Protein AF-A0A0V0QQZ9-F1 (afdb_monomer_lite)

Sequence (725 aa):
MTVDTHSENFINQHKKKLEDTEQVNSQDPVKMNVFFEFLFDIDLVIELVKPKWIEVYDENYIDNDIIGKLEERLPKIAELLSSLSQKATGKKSDLVNTLESTLDVEVKQTIKQPEKKQPTEQKPFNLTKPKPKMLPEPILIPKKLEKKVVNIDYNKTSLEEIQRQKQMRKKQIEEQTKSKYQEEEEFKLKTKERPSNYEKLVKEHEEKFKKEHQYVQTYHRPVPDFSEPSDVKLNVAAILREEKKLKEQEEKERKRLNDLEWNLRDSTEFENWKIEKKHEDKIKELEQQQRTKIEMALAREAAMMAYEQNIKENQLTVQEMKAQSEKFANEIAEKKKEEIVRKNQIKESVMATKDNATIKRQEIVEKNKKAHDEYLEEREKVLILMKQEQEKEKAKRDELIRQIKELERQPRKRTSGYDPTETMGYGLLEEMSMVQLRERLEEVKEQRALKEEEIRQQNRNNRDNYLSSIQKKVDAIQENRKNLAQKKNEERLEKKRKQEEEKKRLQEIKEKQLLEVHQKIKGKKTQKKMEEEQLAKDLREIKLKRQYMNASAALVEEQAWQNLQQGAEREIREKQVNALIDQERIESIKYKERKILAETAKRTVKQKQEWNNEYDKKYEKAQKENEILFRQIRDDKRALVTSIKEFEQAHNQNMVERDTFKYKMSEMSLTNAKKTQELKKSRETRLKQSQGNQNYNGNQQQQQQQNDMELPGAKYGLPSVQEEQ

Foldseek 3Di:
DDPDPVVVVVVVVVVVVVVVLVVLVVDDLQVSLVVLVCQLPLVNCVVPPLVVVVVPDPNVCCVVVPSVVSVVCVVVCLLVSQVSCCVNPVGRDVVSVVCVVPPVDPPPDDDDDDPPDDDDDDDPDDPPPPPPPDDPDPPPPPPPPPPPPPDPCPPVADPVRVVVVVVVVVVVVVVVVCVVPVPPPPPPDVCVVPPPCVVVVVVVVVVVVVVVVPPCPVPPPPPPPCVDPDPPPDDLVRLVVLLVVVVVVVVVVVVQVVVCVVVVDHPVVVVVVVVVVVVVVVVVVVLVVLVVVLVVVVVVVVVVVVVVVVVVVVVVVVVVVVVVVVVVVVVVVVVVVVVVVVVVVVVVVVVVVVVVVVVVVVVVVVVVVVVPVVPPVVPPVPDPPPDDPPDPDDDDDDPPPDDDDDDDDDDDDDDDDDDDDDDDDDDDDPCDPPPVVPPVCPVVCVVVVVVVVVVVVVVVVVVVVVVVVSVVSVVVSVVVVVVVVVVVVVVVVVVVVVVVVVVVVVVVSSVVSVVVSVVVVVVVVVVVVVVVVVVVVVVVVVVVVVVVVVVVVVVVVVVVVVVVVVVVVVVVVVVVVVVVVVVVVVVVVVVVVVVVVVVVVVVVVVVVVVVVVVVVVVVVVVVVVVVVVVVVVVVVVVVVVVVVVVVVVVVVVVVCVPCVVVVVVVVVVVVVVVVVVVVVVVVVVVVVVDDDDDDDDDDDDDDDDDDDDDDDDDDDDDDDDDDDD

pLDDT: mean 71.97, std 15.63, range [29.78, 94.06]

Organism: Pseudocohnilembus persalinus (NCBI:txid266149)

Radius of gyration: 88.97 Å; chains: 1; bounding box: 144×90×292 Å

Structure (mmCIF, N/CA/C/O backbone):
data_AF-A0A0V0QQZ9-F1
#
_entry.id   AF-A0A0V0QQZ9-F1
#
loop_
_atom_site.group_PDB
_atom_site.id
_atom_site.type_symbol
_atom_site.label_atom_id
_atom_site.label_alt_id
_atom_site.label_comp_id
_atom_site.label_asym_id
_atom_site.label_entity_id
_atom_site.label_seq_id
_atom_site.pdbx_PDB_ins_code
_atom_site.Cartn_x
_atom_site.Cartn_y
_atom_site.Cartn_z
_atom_site.occupancy
_atom_site.B_iso_or_equiv
_atom_site.auth_seq_id
_atom_site.auth_comp_id
_atom_site.auth_asym_id
_atom_site.auth_atom_id
_atom_site.pdbx_PDB_model_num
ATOM 1 N N . MET A 1 1 ? -30.855 50.724 -77.107 1.00 43.16 1 MET A N 1
ATOM 2 C CA . MET A 1 1 ? -30.750 49.249 -77.034 1.00 43.16 1 MET A CA 1
ATOM 3 C C . MET A 1 1 ? -29.286 48.897 -76.786 1.00 43.16 1 MET A C 1
ATOM 5 O O . MET A 1 1 ? -28.598 48.474 -77.700 1.00 43.16 1 MET A O 1
ATOM 9 N N . THR A 1 2 ? -28.782 49.194 -75.587 1.00 48.34 2 THR A N 1
ATOM 10 C CA . THR A 1 2 ? -27.337 49.181 -75.263 1.00 48.34 2 THR A CA 1
ATOM 11 C C . THR A 1 2 ? -27.125 48.938 -73.764 1.00 48.34 2 THR A C 1
ATOM 13 O O . THR A 1 2 ? -26.388 49.648 -73.088 1.00 48.34 2 THR A O 1
ATOM 16 N N . VAL A 1 3 ? -27.832 47.939 -73.242 1.00 48.53 3 VAL A N 1
ATOM 17 C CA . VAL A 1 3 ? -27.590 47.308 -71.938 1.00 48.53 3 VAL A CA 1
ATOM 18 C C . VAL A 1 3 ? -27.468 45.800 -72.223 1.00 48.53 3 VAL A C 1
ATOM 20 O O . VAL A 1 3 ? -27.870 45.356 -73.296 1.00 48.53 3 VAL A O 1
ATOM 23 N N . ASP A 1 4 ? -26.852 45.054 -71.309 1.00 49.62 4 ASP A N 1
ATOM 24 C CA . ASP A 1 4 ? -26.615 43.596 -71.317 1.00 49.62 4 ASP A CA 1
ATOM 25 C C . ASP A 1 4 ? -25.388 43.031 -72.060 1.00 49.62 4 ASP A C 1
ATOM 27 O O . ASP A 1 4 ? -24.858 42.001 -71.642 1.00 49.62 4 ASP A O 1
ATOM 31 N N . THR A 1 5 ? -24.779 43.732 -73.025 1.00 52.44 5 THR A N 1
ATOM 32 C CA . THR A 1 5 ? -23.553 43.206 -73.682 1.00 52.44 5 THR A CA 1
ATOM 33 C C . THR A 1 5 ? -22.347 43.055 -72.744 1.00 52.44 5 THR A C 1
ATOM 35 O O . THR A 1 5 ? -21.432 42.291 -73.045 1.00 52.44 5 THR A O 1
ATOM 38 N N . HIS A 1 6 ? -22.311 43.755 -71.604 1.00 51.53 6 HIS A N 1
ATOM 39 C CA . HIS A 1 6 ? -21.267 43.579 -70.584 1.00 51.53 6 HIS A CA 1
ATOM 40 C C . HIS A 1 6 ? -21.597 42.481 -69.560 1.00 51.53 6 HIS A C 1
ATOM 42 O O . HIS A 1 6 ? -20.688 41.767 -69.141 1.00 51.53 6 HIS A O 1
ATOM 48 N N . SER A 1 7 ? -22.867 42.302 -69.176 1.00 52.56 7 SER A N 1
ATOM 49 C CA . SER A 1 7 ? -23.272 41.246 -68.236 1.00 52.56 7 SER A CA 1
ATOM 50 C C . SER A 1 7 ? -23.184 39.866 -68.888 1.00 52.56 7 SER A C 1
ATOM 52 O O . SER A 1 7 ? -22.598 38.960 -68.296 1.00 52.56 7 SER A O 1
ATOM 54 N N . GLU A 1 8 ? -23.652 39.714 -70.131 1.00 52.22 8 GLU A N 1
ATOM 55 C CA . GLU A 1 8 ? -23.517 38.459 -70.880 1.00 52.22 8 GLU A CA 1
ATOM 56 C C . GLU A 1 8 ? -22.050 38.081 -71.114 1.00 52.22 8 GLU A C 1
ATOM 58 O O . GLU A 1 8 ? -21.674 36.932 -70.890 1.00 52.22 8 GLU A O 1
ATOM 63 N N . ASN A 1 9 ? -21.188 39.035 -71.487 1.00 55.06 9 ASN A N 1
ATOM 64 C CA . ASN A 1 9 ? -19.757 38.762 -71.645 1.00 55.06 9 ASN A CA 1
ATOM 65 C C . ASN A 1 9 ? -19.093 38.342 -70.324 1.00 55.06 9 ASN A C 1
ATOM 67 O O . ASN A 1 9 ? -18.300 37.402 -70.325 1.00 55.06 9 ASN A O 1
ATOM 71 N N . PHE A 1 10 ? -19.436 38.969 -69.194 1.00 53.50 10 PHE A N 1
ATOM 72 C CA . PHE A 1 10 ? -18.877 38.586 -67.893 1.00 53.50 10 PHE A CA 1
ATOM 73 C C . PHE A 1 10 ? -19.348 37.188 -67.454 1.00 53.50 10 PHE A C 1
ATOM 75 O O . PHE A 1 10 ? -18.544 36.377 -66.993 1.00 53.50 10 PHE A O 1
ATOM 82 N N . ILE A 1 11 ? -20.631 36.868 -67.664 1.00 54.69 11 ILE A N 1
ATOM 83 C CA . ILE A 1 11 ? -21.212 35.547 -67.371 1.00 54.69 11 ILE A CA 1
ATOM 84 C C . ILE A 1 11 ? -20.608 34.467 -68.278 1.00 54.69 11 ILE A C 1
ATOM 86 O O . ILE A 1 11 ? -20.238 33.400 -67.790 1.00 54.69 11 ILE A O 1
ATOM 90 N N . ASN A 1 12 ? -20.451 34.737 -69.576 1.00 54.72 12 ASN A N 1
ATOM 91 C CA . ASN A 1 12 ? -19.870 33.787 -70.526 1.00 54.72 12 ASN A CA 1
ATOM 92 C C . ASN A 1 12 ? -18.369 33.566 -70.275 1.00 54.72 12 ASN A C 1
ATOM 94 O O . ASN A 1 12 ? -17.910 32.428 -70.344 1.00 54.72 12 ASN A O 1
ATOM 98 N N . GLN A 1 13 ? -17.610 34.601 -69.892 1.00 57.00 13 GLN A N 1
ATOM 99 C CA . GLN A 1 13 ? -16.221 34.432 -69.444 1.00 57.00 13 GLN A CA 1
ATOM 100 C C . GLN A 1 13 ? -16.125 33.604 -68.153 1.00 57.00 13 GLN A C 1
ATOM 102 O O . GLN A 1 13 ? -15.230 32.767 -68.039 1.00 57.00 13 GLN A O 1
ATOM 107 N N . HIS A 1 14 ? -17.046 33.783 -67.198 1.00 55.12 14 HIS A N 1
ATOM 108 C CA . HIS A 1 14 ? -17.068 32.969 -65.979 1.00 55.12 14 HIS A CA 1
ATOM 109 C C . HIS A 1 14 ? -17.463 31.510 -66.237 1.00 55.12 14 HIS A C 1
ATOM 111 O O . HIS A 1 14 ? -16.824 30.619 -65.683 1.00 55.12 14 HIS A O 1
ATOM 117 N N . LYS A 1 15 ? -18.457 31.252 -67.099 1.00 52.84 15 LYS A N 1
ATOM 118 C CA . LYS A 1 15 ? -18.818 29.887 -67.522 1.00 52.84 15 LYS A CA 1
ATOM 119 C C . LYS A 1 15 ? -17.649 29.186 -68.201 1.00 52.84 15 LYS A C 1
ATOM 121 O O . LYS A 1 15 ? -17.282 28.097 -67.779 1.00 52.84 15 LYS A O 1
ATOM 126 N N . LYS A 1 16 ? -17.002 29.846 -69.166 1.00 57.84 16 LYS A N 1
ATOM 127 C CA . LYS A 1 16 ? -15.878 29.260 -69.904 1.00 57.84 16 LYS A CA 1
ATOM 128 C C . LYS A 1 16 ? -14.680 28.951 -68.996 1.00 57.84 16 LYS A C 1
ATOM 130 O O . LYS A 1 16 ? -14.088 27.888 -69.114 1.00 57.84 16 LYS A O 1
ATOM 135 N N . LYS A 1 17 ? -14.399 29.810 -68.004 1.00 57.22 17 LYS A N 1
ATOM 136 C CA . LYS A 1 17 ? -13.420 29.517 -66.938 1.00 57.22 17 LYS A CA 1
ATOM 137 C C . LYS A 1 17 ? -13.782 28.290 -66.087 1.00 57.22 17 LYS A C 1
ATOM 139 O O . LYS A 1 17 ? -12.870 27.589 -65.656 1.00 57.22 17 LYS A O 1
ATOM 144 N N . LEU A 1 18 ? -15.063 28.021 -65.819 1.00 52.72 18 LEU A N 1
ATOM 145 C CA . LEU A 1 18 ? -15.464 26.768 -65.163 1.00 52.72 18 LEU A CA 1
ATOM 146 C C . LEU A 1 18 ? -15.286 25.575 -66.111 1.00 52.72 18 LEU A C 1
ATOM 148 O O . LEU A 1 18 ? -14.625 24.616 -65.739 1.00 52.72 18 LEU A O 1
ATOM 152 N N . GLU A 1 19 ? -15.795 25.652 -67.340 1.00 57.59 19 GLU A N 1
ATOM 153 C CA . GLU A 1 19 ? -15.734 24.559 -68.325 1.00 57.59 19 GLU A CA 1
ATOM 154 C C . GLU A 1 19 ? -14.284 24.119 -68.623 1.00 57.59 19 GLU A C 1
ATOM 156 O O . GLU A 1 19 ? -13.973 22.927 -68.560 1.00 57.59 19 GLU A O 1
ATOM 161 N N . ASP A 1 20 ? -13.373 25.073 -68.854 1.00 59.44 20 ASP A N 1
ATOM 162 C CA . ASP A 1 20 ? -11.946 24.810 -69.094 1.00 59.44 20 ASP A CA 1
ATOM 163 C C . ASP A 1 20 ? -11.266 24.149 -67.871 1.00 59.44 20 ASP A C 1
ATOM 165 O O . ASP A 1 20 ? -10.390 23.291 -68.016 1.00 59.44 20 ASP A O 1
ATOM 169 N N . THR A 1 21 ? -11.670 24.512 -66.645 1.00 65.88 21 THR A N 1
ATOM 170 C CA . THR A 1 21 ? -11.078 23.959 -65.412 1.00 65.88 21 THR A CA 1
ATOM 171 C C . THR A 1 21 ? -11.708 22.631 -64.985 1.00 65.88 21 THR A C 1
ATOM 173 O O . THR A 1 21 ? -11.004 21.787 -64.426 1.00 65.88 21 THR A O 1
ATOM 176 N N . GLU A 1 22 ? -12.982 22.374 -65.290 1.00 69.06 22 GLU A N 1
ATOM 177 C CA . GLU A 1 22 ? -13.631 21.075 -65.072 1.00 69.06 22 GLU A CA 1
ATOM 178 C C . GLU A 1 22 ? -13.027 19.981 -65.962 1.00 69.06 22 GLU A C 1
ATOM 180 O O . GLU A 1 22 ? -12.747 18.887 -65.466 1.00 69.06 22 GLU A O 1
ATOM 185 N N . GLN A 1 23 ? -12.724 20.277 -67.234 1.00 73.38 23 GLN A N 1
ATOM 186 C CA . GLN A 1 23 ? -12.056 19.317 -68.123 1.00 73.38 23 GLN A CA 1
ATOM 187 C C . GLN A 1 23 ? -10.706 18.857 -67.559 1.00 73.38 23 GLN A C 1
ATOM 189 O O . GLN A 1 23 ? -10.457 17.654 -67.468 1.00 73.38 23 GLN A O 1
ATOM 194 N N . VAL A 1 24 ? -9.864 19.787 -67.100 1.00 75.69 24 VAL A N 1
ATOM 195 C CA . VAL A 1 24 ? -8.568 19.458 -66.482 1.00 75.69 24 VAL A CA 1
ATOM 196 C C . VAL A 1 24 ? -8.739 18.670 -65.178 1.00 75.69 24 VAL A C 1
ATOM 198 O O . VAL A 1 24 ? -8.026 17.695 -64.950 1.00 75.69 24 VAL A O 1
ATOM 201 N N . ASN A 1 25 ? -9.709 19.042 -64.337 1.00 76.12 25 ASN A N 1
ATOM 202 C CA . ASN A 1 25 ? -9.987 18.340 -63.080 1.00 76.12 25 ASN A CA 1
ATOM 203 C C . ASN A 1 25 ? -10.650 16.959 -63.260 1.00 76.12 25 ASN A C 1
ATOM 205 O O . ASN A 1 25 ? -10.701 16.196 -62.295 1.00 76.12 25 ASN A O 1
ATOM 209 N N . SER A 1 26 ? -11.136 16.622 -64.462 1.00 80.31 26 SER A N 1
ATOM 210 C CA . SER A 1 26 ? -11.667 15.288 -64.791 1.00 80.31 26 SER A CA 1
ATOM 211 C C . SER A 1 26 ? -10.581 14.224 -65.011 1.00 80.31 26 SER A C 1
ATOM 213 O O . SER A 1 26 ? -10.875 13.029 -64.976 1.00 80.31 26 SER A O 1
ATOM 215 N N . GLN A 1 27 ? -9.339 14.652 -65.258 1.00 84.19 27 GLN A N 1
ATOM 216 C CA . GLN A 1 27 ? -8.214 13.785 -65.601 1.00 84.19 27 GLN A CA 1
ATOM 217 C C . GLN A 1 27 ? -7.345 13.438 -64.384 1.00 84.19 27 GLN A C 1
ATOM 219 O O . GLN A 1 27 ? -7.474 14.004 -63.301 1.00 84.19 27 GLN A O 1
ATOM 224 N N . ASP A 1 28 ? -6.435 12.482 -64.577 1.00 87.12 28 ASP A N 1
ATOM 225 C CA . ASP A 1 28 ? -5.441 12.063 -63.583 1.00 87.12 28 ASP A CA 1
ATOM 226 C C . ASP A 1 28 ? -4.554 13.259 -63.165 1.00 87.12 28 ASP A C 1
ATOM 228 O O . ASP A 1 28 ? -3.756 13.737 -63.984 1.00 87.12 28 ASP A O 1
ATOM 232 N N . PRO A 1 29 ? -4.656 13.755 -61.913 1.00 84.62 29 PRO A N 1
ATOM 233 C CA . PRO A 1 29 ? -3.986 14.985 -61.507 1.00 84.62 29 PRO A CA 1
ATOM 234 C C . PRO A 1 29 ? -2.464 14.857 -61.546 1.00 84.62 29 PRO A C 1
ATOM 236 O O . PRO A 1 29 ? -1.795 15.865 -61.737 1.00 84.62 29 PRO A O 1
ATOM 239 N N . VAL A 1 30 ? -1.902 13.647 -61.418 1.00 86.75 30 VAL A N 1
ATOM 240 C CA . VAL A 1 30 ? -0.447 13.440 -61.491 1.00 86.75 30 VAL A CA 1
ATOM 241 C C . VAL A 1 30 ? 0.054 13.681 -62.914 1.00 86.75 30 VAL A C 1
ATOM 243 O O . VAL A 1 30 ? 1.049 14.375 -63.109 1.00 86.75 30 VAL A O 1
ATOM 246 N N . LYS A 1 31 ? -0.665 13.167 -63.919 1.00 86.94 31 LYS A N 1
ATOM 247 C CA . LYS A 1 31 ? -0.313 13.355 -65.336 1.00 86.94 31 LYS A CA 1
ATOM 248 C C . LYS A 1 31 ? -0.534 14.791 -65.788 1.00 86.94 31 LYS A C 1
ATOM 250 O O . LYS A 1 31 ? 0.337 15.349 -66.448 1.00 86.94 31 LYS A O 1
ATOM 255 N N . MET A 1 32 ? -1.661 15.395 -65.401 1.00 86.69 32 MET A N 1
ATOM 256 C CA . MET A 1 32 ? -1.933 16.795 -65.734 1.00 86.69 32 MET A CA 1
ATOM 257 C C . MET A 1 32 ? -0.926 17.737 -65.074 1.00 86.69 32 MET A C 1
ATOM 259 O O . MET A 1 32 ? -0.512 18.697 -65.713 1.00 86.69 32 MET A O 1
ATOM 263 N N . ASN A 1 33 ? -0.488 17.453 -63.841 1.00 86.50 33 ASN A N 1
ATOM 264 C CA . ASN A 1 33 ? 0.536 18.256 -63.179 1.00 86.50 33 ASN A CA 1
ATOM 265 C C . ASN A 1 33 ? 1.871 18.207 -63.931 1.00 86.50 33 ASN A C 1
ATOM 267 O O . ASN A 1 33 ? 2.363 19.257 -64.314 1.00 86.50 33 ASN A O 1
ATOM 271 N N . VAL A 1 34 ? 2.400 17.014 -64.233 1.00 88.38 34 VAL A N 1
ATOM 272 C CA . VAL A 1 34 ? 3.672 16.872 -64.976 1.00 88.38 34 VAL A CA 1
ATOM 273 C C . VAL A 1 34 ? 3.594 17.512 -66.369 1.00 88.38 34 VAL A C 1
ATOM 275 O O . VAL A 1 34 ? 4.547 18.148 -66.809 1.00 88.38 34 VAL A O 1
ATOM 278 N N . PHE A 1 35 ? 2.455 17.386 -67.059 1.00 86.88 35 PHE A N 1
ATOM 279 C CA . PHE A 1 35 ? 2.251 18.017 -68.365 1.00 86.88 35 PHE A CA 1
ATOM 280 C C . PHE A 1 35 ? 2.228 19.551 -68.285 1.00 86.88 35 PHE A C 1
ATOM 282 O O . PHE A 1 35 ? 2.876 20.206 -69.096 1.00 86.88 35 PHE A O 1
ATOM 289 N N . PHE A 1 36 ? 1.514 20.133 -67.315 1.00 86.06 36 PHE A N 1
ATOM 290 C CA . PHE A 1 36 ? 1.452 21.589 -67.161 1.00 86.06 36 PHE A CA 1
ATOM 291 C C . PHE A 1 36 ? 2.715 22.192 -66.537 1.00 86.06 36 PHE A C 1
ATOM 293 O O . PHE A 1 36 ? 3.055 23.315 -66.890 1.00 86.06 36 PHE A O 1
ATOM 300 N N . GLU A 1 37 ? 3.426 21.468 -65.669 1.00 85.19 37 GLU A N 1
ATOM 301 C CA . GLU A 1 37 ? 4.762 21.856 -65.199 1.00 85.19 37 GLU A CA 1
ATOM 302 C C . GLU A 1 37 ? 5.723 21.971 -66.384 1.00 85.19 37 GLU A C 1
ATOM 304 O O . GLU A 1 37 ? 6.322 23.022 -66.557 1.00 85.19 37 GLU A O 1
ATOM 309 N N . PHE A 1 38 ? 5.791 20.960 -67.258 1.00 86.94 38 PHE A N 1
ATOM 310 C CA . PHE A 1 38 ? 6.635 21.017 -68.456 1.00 86.94 38 PHE A CA 1
ATOM 311 C C . PHE A 1 38 ? 6.205 22.106 -69.454 1.00 86.94 38 PHE A C 1
ATOM 313 O O . PHE A 1 38 ? 7.050 22.799 -70.004 1.00 86.94 38 PHE A O 1
ATOM 320 N N . LEU A 1 39 ? 4.901 22.271 -69.704 1.00 86.12 39 LEU A N 1
ATOM 321 C CA . LEU A 1 39 ? 4.398 23.193 -70.732 1.00 86.12 39 LEU A CA 1
ATOM 322 C C . LEU A 1 39 ? 4.483 24.678 -70.331 1.00 86.12 39 LEU A C 1
ATOM 324 O O . LEU A 1 39 ? 4.490 25.536 -71.212 1.00 86.12 39 LEU A O 1
ATOM 328 N N . PHE A 1 40 ? 4.542 24.984 -69.030 1.00 85.06 40 PHE A N 1
ATOM 329 C CA . PHE A 1 40 ? 4.725 26.348 -68.514 1.00 85.06 40 PHE A CA 1
ATOM 330 C C . PHE A 1 40 ? 6.121 26.615 -67.926 1.00 85.06 40 PHE A C 1
ATOM 332 O O . PHE A 1 40 ? 6.380 27.736 -67.488 1.00 85.06 40 PHE A O 1
ATOM 339 N N . ASP A 1 41 ? 7.032 25.640 -67.974 1.00 86.06 41 ASP A N 1
ATOM 340 C CA . ASP A 1 41 ? 8.471 25.865 -67.823 1.00 86.06 41 ASP A CA 1
ATOM 341 C C . ASP A 1 41 ? 9.035 26.381 -69.159 1.00 86.06 41 ASP A C 1
ATOM 343 O O . ASP A 1 41 ? 9.399 25.628 -70.065 1.00 86.06 41 ASP A O 1
ATOM 347 N N . ILE A 1 42 ? 9.002 27.706 -69.305 1.00 83.44 42 ILE A N 1
ATOM 348 C CA . ILE A 1 42 ? 9.336 28.415 -70.547 1.00 83.44 42 ILE A CA 1
ATOM 349 C C . ILE A 1 42 ? 10.784 28.141 -70.973 1.00 83.44 42 ILE A C 1
ATOM 351 O O . ILE A 1 42 ? 11.031 27.962 -72.165 1.00 83.44 42 ILE A O 1
ATOM 355 N N . ASP A 1 43 ? 11.715 28.031 -70.022 1.00 84.81 43 ASP A N 1
ATOM 356 C CA . ASP A 1 43 ? 13.124 27.746 -70.304 1.00 84.81 43 ASP A CA 1
ATOM 357 C C . ASP A 1 43 ? 13.279 26.350 -70.936 1.00 84.81 43 ASP A C 1
ATOM 359 O O . ASP A 1 43 ? 13.924 26.210 -71.978 1.00 84.81 43 ASP A O 1
ATOM 363 N N . LEU A 1 44 ? 12.607 25.326 -70.388 1.00 85.12 44 LEU A N 1
ATOM 364 C CA . LEU A 1 44 ? 12.601 23.974 -70.969 1.00 85.12 44 LEU A CA 1
ATOM 365 C C . LEU A 1 44 ? 11.892 23.908 -72.331 1.00 85.12 44 LEU A C 1
ATOM 367 O O . LEU A 1 44 ? 12.323 23.160 -73.214 1.00 85.12 44 LEU A O 1
ATOM 371 N N . VAL A 1 45 ? 10.821 24.681 -72.539 1.00 85.94 45 VAL A N 1
ATOM 372 C CA . VAL A 1 45 ? 10.130 24.765 -73.839 1.00 85.94 45 VAL A CA 1
ATOM 373 C C . VAL A 1 45 ? 11.013 25.454 -74.890 1.00 85.94 45 VAL A C 1
ATOM 375 O O . VAL A 1 45 ? 11.069 24.995 -76.035 1.00 85.94 45 VAL A O 1
ATOM 378 N N . ILE A 1 46 ? 11.751 26.502 -74.514 1.00 86.75 46 ILE A N 1
ATOM 379 C CA . ILE A 1 46 ? 12.706 27.195 -75.390 1.00 86.75 46 ILE A CA 1
ATOM 380 C C . ILE A 1 46 ? 13.926 26.315 -75.704 1.00 86.75 46 ILE A C 1
ATOM 382 O O . ILE A 1 46 ? 14.361 26.295 -76.854 1.00 86.75 46 ILE A O 1
ATOM 386 N N . GLU A 1 47 ? 14.455 25.554 -74.742 1.00 89.62 47 GLU A N 1
ATOM 387 C CA . GLU A 1 47 ? 15.598 24.658 -74.976 1.00 89.62 47 GLU A CA 1
ATOM 388 C C . GLU A 1 47 ? 15.217 23.441 -75.839 1.00 89.62 47 GLU A C 1
ATOM 390 O O . GLU A 1 47 ? 15.905 23.122 -76.812 1.00 89.62 47 GLU A O 1
ATOM 395 N N . LEU A 1 48 ? 14.122 22.751 -75.503 1.00 87.19 48 LEU A N 1
ATOM 396 C CA . LEU A 1 48 ? 13.821 21.421 -76.050 1.00 87.19 48 LEU A CA 1
ATOM 397 C C . LEU A 1 48 ? 12.819 21.429 -77.211 1.00 87.19 48 LEU A C 1
ATOM 399 O O . LEU A 1 48 ? 12.834 20.508 -78.031 1.00 87.19 48 LEU A O 1
ATOM 403 N N . VAL A 1 49 ? 11.926 22.424 -77.281 1.00 87.62 49 VAL A N 1
ATOM 404 C CA . VAL A 1 49 ? 10.751 22.388 -78.172 1.00 87.62 49 VAL A CA 1
ATOM 405 C C . VAL A 1 49 ? 10.805 23.467 -79.256 1.00 87.62 49 VAL A C 1
ATOM 407 O O . VAL A 1 49 ? 10.599 23.138 -80.427 1.00 87.62 49 VAL A O 1
ATOM 410 N N . LYS A 1 50 ? 11.165 24.718 -78.923 1.00 88.44 50 LYS A N 1
ATOM 411 C CA . LYS A 1 50 ? 11.315 25.817 -79.904 1.00 88.44 50 LYS A CA 1
ATOM 412 C C . LYS A 1 50 ? 12.183 25.429 -81.121 1.00 88.44 50 LYS A C 1
ATOM 414 O O . LYS A 1 50 ? 11.713 25.658 -82.238 1.00 88.44 50 LYS A O 1
ATOM 419 N N . PRO A 1 51 ? 13.358 24.771 -80.986 1.00 89.69 51 PRO A N 1
ATOM 420 C CA . PRO A 1 51 ? 14.174 24.391 -82.144 1.00 89.69 51 PRO A CA 1
ATOM 421 C C . PRO A 1 51 ? 13.446 23.447 -83.110 1.00 89.69 51 PRO A C 1
ATOM 423 O O . PRO A 1 51 ? 13.627 23.539 -84.321 1.00 89.69 51 PRO A O 1
ATOM 426 N N . LYS A 1 52 ? 12.580 22.568 -82.587 1.00 89.75 52 LYS A N 1
ATOM 427 C CA . LYS A 1 52 ? 11.792 21.615 -83.382 1.00 89.75 52 LYS A CA 1
ATOM 428 C C . LYS A 1 52 ? 10.508 22.202 -83.961 1.00 89.75 52 LYS A C 1
ATOM 430 O O . LYS A 1 52 ? 9.974 21.642 -84.914 1.00 89.75 52 LYS A O 1
ATOM 435 N N . TRP A 1 53 ? 10.025 23.325 -83.436 1.00 89.62 53 TRP A N 1
ATOM 436 C CA . TRP A 1 53 ? 8.941 24.079 -84.064 1.00 89.62 53 TRP A CA 1
ATOM 437 C C . TRP A 1 53 ? 9.445 25.002 -85.179 1.00 89.62 53 TRP A C 1
ATOM 439 O O . TRP A 1 53 ? 8.765 25.097 -86.197 1.00 89.62 53 TRP A O 1
ATOM 449 N N . ILE A 1 54 ? 10.645 25.589 -85.059 1.00 89.06 54 ILE A N 1
ATOM 450 C CA . ILE A 1 54 ? 11.261 26.421 -86.119 1.00 89.06 54 ILE A CA 1
ATOM 451 C C . ILE A 1 54 ? 11.534 25.615 -87.403 1.00 89.06 54 ILE A C 1
ATOM 453 O O . ILE A 1 54 ? 11.497 26.159 -88.502 1.00 89.06 54 ILE A O 1
ATOM 457 N N . GLU A 1 55 ? 11.728 24.297 -87.300 1.00 89.75 55 GLU A N 1
ATOM 458 C CA . GLU A 1 55 ? 11.810 23.394 -88.463 1.00 89.75 55 GLU A CA 1
ATOM 459 C C . GLU A 1 55 ? 10.499 23.305 -89.284 1.00 89.75 55 GLU A C 1
ATOM 461 O O . GLU A 1 55 ? 10.509 22.725 -90.370 1.00 89.75 55 GLU A O 1
ATOM 466 N N . VAL A 1 56 ? 9.375 23.844 -88.785 1.00 89.12 56 VAL A N 1
ATOM 467 C CA . VAL A 1 56 ? 8.026 23.687 -89.374 1.00 89.12 56 VAL A CA 1
ATOM 468 C C . VAL A 1 56 ? 7.235 25.004 -89.482 1.00 89.12 56 VAL A C 1
ATOM 470 O O . VAL A 1 56 ? 6.412 25.135 -90.388 1.00 89.12 56 VAL A O 1
ATOM 473 N N . TYR A 1 57 ? 7.464 25.976 -88.593 1.00 89.81 57 TYR A N 1
ATOM 474 C CA . TYR A 1 57 ? 6.744 27.256 -88.528 1.00 89.81 57 TYR A CA 1
ATOM 475 C C . TYR A 1 57 ? 7.704 28.445 -88.378 1.00 89.81 57 TYR A C 1
ATOM 477 O O . TYR A 1 57 ? 8.791 28.306 -87.822 1.00 89.81 57 TYR A O 1
ATOM 485 N N . ASP A 1 58 ? 7.273 29.633 -88.817 1.00 90.75 58 ASP A N 1
ATOM 486 C CA . ASP A 1 58 ? 8.059 30.866 -88.697 1.00 90.75 58 ASP A CA 1
ATOM 487 C C . ASP A 1 58 ? 8.401 31.202 -87.234 1.00 90.75 58 ASP A C 1
ATOM 489 O O . ASP A 1 58 ? 7.529 31.218 -86.361 1.00 90.75 58 ASP A O 1
ATOM 493 N N . GLU A 1 59 ? 9.657 31.579 -86.979 1.00 87.12 59 GLU A N 1
ATOM 494 C CA . GLU A 1 59 ? 10.148 31.964 -85.646 1.00 87.12 59 GLU A CA 1
ATOM 495 C C . GLU A 1 59 ? 9.307 33.087 -85.012 1.00 87.12 59 GLU A C 1
ATOM 497 O O . GLU A 1 59 ? 8.919 32.994 -83.850 1.00 87.12 59 GLU A O 1
ATOM 502 N N . ASN A 1 60 ? 8.912 34.093 -85.803 1.00 87.50 60 ASN A N 1
ATOM 503 C CA . ASN A 1 60 ? 8.041 35.183 -85.346 1.00 87.50 60 ASN A CA 1
ATOM 504 C C . ASN A 1 60 ? 6.663 34.696 -84.856 1.00 87.50 60 ASN A C 1
ATOM 506 O O . ASN A 1 60 ? 6.094 35.307 -83.952 1.00 87.50 60 ASN A O 1
ATOM 510 N N . TYR A 1 61 ? 6.119 33.624 -85.440 1.00 88.31 61 TYR A N 1
ATOM 511 C CA . TYR A 1 61 ? 4.848 33.032 -85.015 1.00 88.31 61 TYR A CA 1
ATOM 512 C C . TYR A 1 61 ? 5.030 32.193 -83.744 1.00 88.31 61 TYR A C 1
ATOM 514 O O . TYR A 1 61 ? 4.215 32.260 -82.826 1.00 88.31 61 TYR A O 1
ATOM 522 N N . ILE A 1 62 ? 6.131 31.450 -83.643 1.00 88.75 62 ILE A N 1
ATOM 523 C CA . ILE A 1 62 ? 6.444 30.661 -82.448 1.00 88.75 62 ILE A CA 1
ATOM 524 C C . ILE A 1 62 ? 6.652 31.579 -81.240 1.00 88.75 62 ILE A C 1
ATOM 526 O O . ILE A 1 62 ? 6.013 31.374 -80.210 1.00 88.75 62 ILE A O 1
ATOM 530 N N . ASP A 1 63 ? 7.471 32.620 -81.371 1.00 85.81 63 ASP A N 1
ATOM 531 C CA . ASP A 1 63 ? 7.815 33.485 -80.242 1.00 85.81 63 ASP A CA 1
ATOM 532 C C . ASP A 1 63 ? 6.640 34.368 -79.804 1.00 85.81 63 ASP A C 1
ATOM 534 O O . ASP A 1 63 ? 6.308 34.397 -78.621 1.00 85.81 63 ASP A O 1
ATOM 538 N N . ASN A 1 64 ? 5.953 35.044 -80.732 1.00 86.31 64 ASN A N 1
ATOM 539 C CA . ASN A 1 64 ? 4.872 35.970 -80.368 1.00 86.31 64 ASN A CA 1
ATOM 540 C C . ASN A 1 64 ? 3.525 35.258 -80.166 1.00 86.31 64 ASN A C 1
ATOM 542 O O . ASN A 1 64 ? 2.812 35.521 -79.197 1.00 86.31 64 ASN A O 1
ATOM 546 N N . ASP A 1 65 ? 3.144 34.364 -81.085 1.00 85.81 65 ASP A N 1
ATOM 547 C CA . ASP A 1 65 ? 1.799 33.787 -81.108 1.00 85.81 65 ASP A CA 1
ATOM 548 C C . ASP A 1 65 ? 1.664 32.493 -80.283 1.00 85.81 65 ASP A C 1
ATOM 550 O O . ASP A 1 65 ? 0.535 32.189 -79.873 1.00 85.81 65 ASP A O 1
ATOM 554 N N . ILE A 1 66 ? 2.759 31.770 -80.005 1.00 85.38 66 ILE A N 1
ATOM 555 C CA . ILE A 1 66 ? 2.768 30.572 -79.146 1.00 85.38 66 ILE A CA 1
ATOM 556 C C . ILE A 1 66 ? 3.395 30.880 -77.778 1.00 85.38 66 ILE A C 1
ATOM 558 O O . ILE A 1 66 ? 2.667 30.901 -76.787 1.00 85.38 66 ILE A O 1
ATOM 562 N N . ILE A 1 67 ? 4.705 31.140 -77.706 1.00 87.12 67 ILE A N 1
ATOM 563 C CA . ILE A 1 67 ? 5.458 31.264 -76.443 1.00 87.12 67 ILE A CA 1
ATOM 564 C C . ILE A 1 67 ? 4.995 32.490 -75.646 1.00 87.12 67 ILE A C 1
ATOM 566 O O . ILE A 1 67 ? 4.557 32.334 -74.506 1.00 87.12 67 ILE A O 1
ATOM 570 N N . GLY A 1 68 ? 4.922 33.673 -76.263 1.00 85.25 68 GLY A N 1
ATOM 571 C CA . GLY A 1 68 ? 4.386 34.881 -75.624 1.00 85.25 68 GLY A CA 1
ATOM 572 C C . GLY A 1 68 ? 2.946 34.714 -75.117 1.00 85.25 68 GLY A C 1
ATOM 573 O O . GLY A 1 68 ? 2.587 35.223 -74.055 1.00 85.25 68 GLY A O 1
ATOM 574 N N . LYS A 1 69 ? 2.111 33.908 -75.793 1.00 85.00 69 LYS A N 1
ATOM 575 C CA . LYS A 1 69 ? 0.761 33.581 -75.294 1.00 85.00 69 LYS A CA 1
ATOM 576 C C . LYS A 1 69 ? 0.742 32.542 -74.172 1.00 85.00 69 LYS A C 1
ATOM 578 O O . LYS A 1 69 ? -0.256 32.484 -73.447 1.00 85.00 69 LYS A O 1
ATOM 583 N N . LEU A 1 70 ? 1.786 31.729 -74.013 1.00 83.31 70 LEU A N 1
ATOM 584 C CA . LEU A 1 70 ? 1.974 30.893 -72.826 1.00 83.31 70 LEU A CA 1
ATOM 585 C C . LEU A 1 70 ? 2.413 31.762 -71.641 1.00 83.31 70 LEU A C 1
ATOM 587 O O . LEU A 1 70 ? 1.782 31.679 -70.588 1.00 83.31 70 LEU A O 1
ATOM 591 N N . GLU A 1 71 ? 3.366 32.676 -71.839 1.00 82.25 71 GLU A N 1
ATOM 592 C CA . GLU A 1 71 ? 3.784 33.680 -70.847 1.00 82.25 71 GLU A CA 1
ATOM 593 C C . GLU A 1 71 ? 2.602 34.534 -70.352 1.00 82.25 71 GLU A C 1
ATOM 595 O O . GLU A 1 71 ? 2.339 34.601 -69.151 1.00 82.25 71 GLU A O 1
ATOM 600 N N . GLU A 1 72 ? 1.788 35.098 -71.254 1.00 83.62 72 GLU A N 1
ATOM 601 C CA . GLU A 1 72 ? 0.580 35.856 -70.883 1.00 83.62 72 GLU A CA 1
ATOM 602 C C . GLU A 1 72 ? -0.451 35.033 -70.086 1.00 83.62 72 GLU A C 1
ATOM 604 O O . GLU A 1 72 ? -1.295 35.592 -69.369 1.00 83.62 72 GLU A O 1
ATOM 609 N N . ARG A 1 73 ? -0.474 33.706 -70.256 1.00 81.44 73 ARG A N 1
ATOM 610 C CA . ARG A 1 73 ? -1.462 32.803 -69.639 1.00 81.44 73 ARG A CA 1
ATOM 611 C C . ARG A 1 73 ? -0.961 32.141 -68.365 1.00 81.44 73 ARG A C 1
ATOM 613 O O . ARG A 1 73 ? -1.796 31.807 -67.526 1.00 81.44 73 ARG A O 1
ATOM 620 N N . LEU A 1 74 ? 0.348 32.027 -68.179 1.00 79.75 74 LEU A N 1
ATOM 621 C CA . LEU A 1 74 ? 0.994 31.443 -67.008 1.00 79.75 74 LEU A CA 1
ATOM 622 C C . LEU A 1 74 ? 0.446 32.011 -65.677 1.00 79.75 74 LEU A C 1
ATOM 624 O O . LEU A 1 74 ? 0.003 31.207 -64.853 1.00 79.75 74 LEU A O 1
ATOM 628 N N . PRO A 1 75 ? 0.286 33.340 -65.467 1.00 78.06 75 PRO A N 1
ATOM 629 C CA . PRO A 1 75 ? -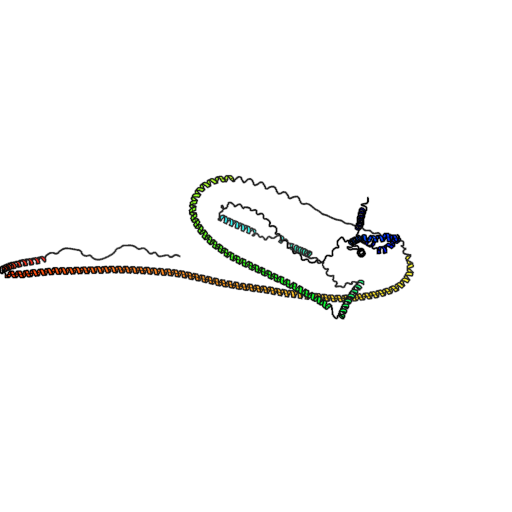0.292 33.871 -64.223 1.00 78.06 75 PRO A CA 1
ATOM 630 C C . PRO A 1 75 ? -1.761 33.479 -64.005 1.00 78.06 75 PRO A C 1
ATOM 632 O O . PRO A 1 75 ? -2.236 33.425 -62.874 1.00 78.06 75 PRO A O 1
ATOM 635 N N . LYS A 1 76 ? -2.494 33.186 -65.088 1.00 76.19 76 LYS A N 1
ATOM 636 C CA . LYS A 1 76 ? -3.900 32.746 -65.058 1.00 76.19 76 LYS A CA 1
ATOM 637 C C . LYS A 1 76 ? -4.032 31.241 -64.780 1.00 76.19 76 LYS A C 1
ATOM 639 O O . LYS A 1 76 ? -5.121 30.784 -64.449 1.00 76.19 76 LYS A O 1
ATOM 644 N N . ILE A 1 77 ? -2.945 30.483 -64.943 1.00 77.25 77 ILE A N 1
ATOM 645 C CA . ILE A 1 77 ? -2.883 29.022 -64.794 1.00 77.25 77 ILE A CA 1
ATOM 646 C C . ILE A 1 77 ? -2.125 28.615 -63.520 1.00 77.25 77 ILE A C 1
ATOM 648 O O . ILE A 1 77 ? -2.374 27.530 -63.001 1.00 77.25 77 ILE A O 1
ATOM 652 N N . ALA A 1 78 ? -1.306 29.496 -62.936 1.00 77.88 78 ALA A N 1
ATOM 653 C CA . ALA A 1 78 ? -0.604 29.270 -61.669 1.00 77.88 78 ALA A CA 1
ATOM 654 C C . ALA A 1 78 ? -1.529 28.811 -60.518 1.00 77.88 78 ALA A C 1
ATOM 656 O O . ALA A 1 78 ? -1.172 27.896 -59.779 1.00 77.88 78 ALA A O 1
ATOM 657 N N . GLU A 1 79 ? -2.745 29.361 -60.397 1.00 77.62 79 GLU A N 1
ATOM 658 C CA . GLU A 1 79 ? -3.745 28.910 -59.409 1.00 77.62 79 GLU A CA 1
ATOM 659 C C . GLU A 1 79 ? -4.188 27.453 -59.658 1.00 77.62 79 GLU A C 1
ATOM 661 O O . GLU A 1 79 ? -4.231 26.634 -58.734 1.00 77.62 79 GLU A O 1
ATOM 666 N N . LEU A 1 80 ? -4.440 27.090 -60.920 1.00 80.50 80 LEU A N 1
ATOM 667 C CA . LEU A 1 80 ? -4.784 25.724 -61.320 1.00 80.50 80 LEU A CA 1
ATOM 668 C C . LEU A 1 80 ? -3.608 24.760 -61.103 1.00 80.50 80 LEU A C 1
ATOM 670 O O . LEU A 1 80 ? -3.821 23.673 -60.566 1.00 80.50 80 LEU A O 1
ATOM 674 N N . LEU A 1 81 ? -2.382 25.159 -61.446 1.00 81.50 81 LEU A N 1
ATOM 675 C CA . LEU A 1 81 ? -1.167 24.352 -61.294 1.00 81.50 81 LEU A CA 1
ATOM 676 C C . LEU A 1 81 ? -0.817 24.151 -59.806 1.00 81.50 81 LEU A C 1
ATOM 678 O O . LEU A 1 81 ? -0.479 23.045 -59.389 1.00 81.50 81 LEU A O 1
ATOM 682 N N . SER A 1 82 ? -1.037 25.164 -58.964 1.00 79.69 82 SER A N 1
ATOM 683 C CA . SER A 1 82 ? -0.996 25.052 -57.497 1.00 79.69 82 SER A CA 1
ATOM 684 C C . SER A 1 82 ? -2.020 24.026 -56.982 1.00 79.69 82 SER A C 1
ATOM 686 O O . SER A 1 82 ? -1.690 23.148 -56.182 1.00 79.69 82 SER A O 1
ATOM 688 N N . SER A 1 83 ? -3.250 24.044 -57.516 1.00 81.12 83 SER A N 1
ATOM 689 C CA . SER A 1 83 ? -4.289 23.069 -57.149 1.00 81.12 83 SER A CA 1
ATOM 690 C C . SER A 1 83 ? -3.994 21.636 -57.628 1.00 81.12 83 SER A C 1
ATOM 692 O O . SER A 1 83 ? -4.309 20.676 -56.920 1.00 81.12 83 SER A O 1
ATOM 694 N N . LEU A 1 84 ? -3.371 21.469 -58.803 1.00 82.69 84 LEU A N 1
ATOM 695 C CA . LEU A 1 84 ? -2.982 20.170 -59.356 1.00 82.69 84 LEU A CA 1
ATOM 696 C C . LEU A 1 84 ? -1.787 19.583 -58.612 1.00 82.69 84 LEU A C 1
ATOM 698 O O . LEU A 1 84 ? -1.870 18.443 -58.159 1.00 82.69 84 LEU A O 1
ATOM 702 N N . SER A 1 85 ? -0.724 20.361 -58.409 1.00 82.50 85 SER A N 1
ATOM 703 C CA . SER A 1 85 ? 0.467 19.918 -57.676 1.00 82.50 85 SER A CA 1
ATOM 704 C C . SER A 1 85 ? 0.120 19.506 -56.249 1.00 82.50 85 SER A C 1
ATOM 706 O O . SER A 1 85 ? 0.554 18.441 -55.796 1.00 82.50 85 SER A O 1
ATOM 708 N N . GLN A 1 86 ? -0.773 20.246 -55.577 1.00 80.62 86 GLN A N 1
ATOM 709 C CA . GLN A 1 86 ? -1.263 19.870 -54.252 1.00 80.62 86 GLN A CA 1
ATOM 710 C C . GLN A 1 86 ? -2.094 18.574 -54.274 1.00 80.62 86 GLN A C 1
ATOM 712 O O . GLN A 1 86 ? -1.943 17.752 -53.368 1.00 80.62 86 GLN A O 1
ATOM 717 N N . LYS A 1 87 ? -2.927 18.341 -55.301 1.00 81.94 87 LYS A N 1
ATOM 718 C CA . LYS A 1 87 ? -3.676 17.077 -55.478 1.00 81.94 87 LYS A CA 1
ATOM 719 C C . LYS A 1 87 ? -2.773 15.888 -55.827 1.00 81.94 87 LYS A C 1
ATOM 721 O O . LYS A 1 87 ? -3.046 14.778 -55.378 1.00 81.94 87 LYS A O 1
ATOM 726 N N . ALA A 1 88 ? -1.725 16.110 -56.617 1.00 82.94 88 ALA A N 1
ATOM 727 C CA . ALA A 1 88 ? -0.819 15.080 -57.118 1.00 82.94 88 ALA A CA 1
ATOM 728 C C . ALA A 1 88 ? 0.268 14.680 -56.105 1.00 82.94 88 ALA A C 1
ATOM 730 O O . ALA A 1 88 ? 0.599 13.503 -55.985 1.00 82.94 88 ALA A O 1
ATOM 731 N N . THR A 1 89 ? 0.828 15.654 -55.378 1.00 78.88 89 THR A N 1
ATOM 732 C CA . THR A 1 89 ? 2.040 15.478 -54.552 1.00 78.88 89 THR A CA 1
ATOM 733 C C . THR A 1 89 ? 1.852 15.835 -53.074 1.00 78.88 89 THR A C 1
ATOM 735 O O . THR A 1 89 ? 2.707 15.513 -52.245 1.00 78.88 89 THR A O 1
ATOM 738 N N . GLY A 1 90 ? 0.760 16.524 -52.722 1.00 73.00 90 GLY A N 1
ATOM 739 C CA . GLY A 1 90 ? 0.552 17.100 -51.390 1.00 73.00 90 GLY A CA 1
ATOM 740 C C . GLY A 1 90 ? 1.352 18.382 -51.110 1.00 73.00 90 GLY A C 1
ATOM 741 O O . GLY A 1 90 ? 1.353 18.849 -49.971 1.00 73.00 90 GLY A O 1
ATOM 742 N N . LYS A 1 91 ? 2.031 18.954 -52.114 1.00 75.88 91 LYS A N 1
ATOM 743 C CA . LYS A 1 91 ? 2.827 20.193 -52.040 1.00 75.88 91 LYS A CA 1
ATOM 744 C C . LYS A 1 91 ? 2.502 21.113 -53.223 1.00 75.88 91 LYS A C 1
ATOM 746 O O . LYS A 1 91 ? 1.988 20.635 -54.226 1.00 75.88 91 LYS A O 1
ATOM 751 N N . LYS A 1 92 ? 2.850 22.401 -53.129 1.00 69.81 92 LYS A N 1
ATOM 752 C CA . LYS A 1 92 ? 2.964 23.263 -54.318 1.00 69.81 92 LYS A CA 1
ATOM 753 C C . LYS A 1 92 ? 4.164 22.824 -55.158 1.00 69.81 92 LYS A C 1
ATOM 755 O O . LYS A 1 92 ? 5.170 22.403 -54.582 1.00 69.81 92 LYS A O 1
ATOM 760 N N . SER A 1 93 ? 4.062 22.954 -56.476 1.00 71.44 93 SER A N 1
ATOM 761 C CA . SER A 1 93 ? 5.191 22.801 -57.395 1.00 71.44 93 SER A CA 1
ATOM 762 C C . SER A 1 93 ? 6.224 23.911 -57.207 1.00 71.44 93 SER A C 1
ATOM 764 O O . SER A 1 93 ? 5.890 25.033 -56.815 1.00 71.44 93 SER A O 1
ATOM 766 N N . ASP A 1 94 ? 7.486 23.618 -57.517 1.00 72.38 94 ASP A N 1
ATOM 767 C CA . ASP A 1 94 ? 8.564 24.601 -57.378 1.00 72.38 94 ASP A CA 1
ATOM 768 C C . ASP A 1 94 ? 8.414 25.769 -58.366 1.00 72.38 94 ASP A C 1
ATOM 770 O O . ASP A 1 94 ? 8.721 26.902 -58.007 1.00 72.38 94 ASP A O 1
ATOM 774 N N . LEU A 1 95 ? 7.804 25.531 -59.534 1.00 70.69 95 LEU A N 1
ATOM 775 C CA . LEU A 1 95 ? 7.439 26.566 -60.506 1.00 70.69 95 LEU A CA 1
ATOM 776 C C . LEU A 1 95 ? 6.340 27.518 -59.988 1.00 70.69 95 LEU A C 1
ATOM 778 O O . LEU A 1 95 ? 6.364 28.705 -60.288 1.00 70.69 95 LEU A O 1
ATOM 782 N N . VAL A 1 96 ? 5.401 27.060 -59.150 1.00 70.12 96 VAL A N 1
ATOM 783 C CA . VAL A 1 96 ? 4.475 27.983 -58.456 1.00 70.12 96 VAL A CA 1
ATOM 784 C C . VAL A 1 96 ? 5.199 28.746 -57.346 1.00 70.12 96 VAL A C 1
ATOM 786 O O . VAL A 1 96 ? 4.944 29.934 -57.161 1.00 70.12 96 VAL A O 1
ATOM 789 N N . ASN A 1 97 ? 6.126 28.100 -56.632 1.00 71.25 97 ASN A N 1
ATOM 790 C CA . ASN A 1 97 ? 6.891 28.745 -55.561 1.00 71.25 97 ASN A CA 1
ATOM 791 C C . ASN A 1 97 ? 7.807 29.867 -56.095 1.00 71.25 97 ASN A C 1
ATOM 793 O O . ASN A 1 97 ? 7.943 30.895 -55.434 1.00 71.25 97 ASN A O 1
ATOM 797 N N . THR A 1 98 ? 8.408 29.709 -57.283 1.00 70.44 98 THR A N 1
ATOM 798 C CA . THR A 1 98 ? 9.193 30.778 -57.924 1.00 70.44 98 THR A CA 1
ATOM 799 C C . THR A 1 98 ? 8.300 31.927 -58.388 1.00 70.44 98 THR A C 1
ATOM 801 O O . THR A 1 98 ? 8.612 33.076 -58.088 1.00 70.44 98 THR A O 1
ATOM 804 N N . LEU A 1 99 ? 7.158 31.647 -59.024 1.00 68.38 99 LEU A N 1
ATOM 805 C CA . LEU A 1 99 ? 6.221 32.677 -59.498 1.00 68.38 99 LEU A CA 1
ATOM 806 C C . LEU A 1 99 ? 5.567 33.483 -58.365 1.00 68.38 99 LEU A C 1
ATOM 808 O O . LEU A 1 99 ? 5.429 34.701 -58.479 1.00 68.38 99 LEU A O 1
ATOM 812 N N . GLU A 1 100 ? 5.236 32.841 -57.240 1.00 66.56 100 GLU A N 1
ATOM 813 C CA . GLU A 1 100 ? 4.796 33.536 -56.019 1.00 66.56 100 GLU A CA 1
ATOM 814 C C . GLU A 1 100 ? 5.898 34.434 -55.419 1.00 66.56 100 GLU A C 1
ATOM 816 O O . GLU A 1 100 ? 5.581 35.331 -54.644 1.00 66.56 100 GLU A O 1
ATOM 821 N N . SER A 1 101 ? 7.172 34.239 -55.792 1.00 65.25 101 SER A N 1
ATOM 822 C CA . SER A 1 101 ? 8.307 35.064 -55.341 1.00 65.25 101 SER A CA 1
ATOM 823 C C . SER A 1 101 ? 8.765 36.149 -56.328 1.00 65.25 101 SER A C 1
ATOM 825 O O . SER A 1 101 ? 9.530 37.025 -55.931 1.00 65.25 101 SER A O 1
ATOM 827 N N . THR A 1 102 ? 8.331 36.108 -57.595 1.00 63.75 102 THR A N 1
ATOM 828 C CA . THR A 1 102 ? 8.772 37.050 -58.648 1.00 63.75 102 THR A CA 1
ATOM 829 C C . THR A 1 102 ? 7.697 38.031 -59.116 1.00 63.75 102 THR A C 1
ATOM 831 O O . THR A 1 102 ? 8.045 39.041 -59.725 1.00 63.75 102 THR A O 1
ATOM 834 N N . LEU A 1 103 ? 6.412 37.758 -58.857 1.00 58.31 103 LEU A N 1
ATOM 835 C CA . LEU A 1 103 ? 5.288 38.546 -59.389 1.00 58.31 103 LEU A CA 1
ATOM 836 C C . LEU A 1 103 ? 4.397 39.217 -58.321 1.00 58.31 103 LEU A C 1
ATOM 838 O O . LEU A 1 103 ? 3.407 39.844 -58.690 1.00 58.31 103 LEU A O 1
ATOM 842 N N . ASP A 1 104 ? 4.701 39.071 -57.024 1.00 51.31 104 ASP A N 1
ATOM 843 C CA . ASP A 1 104 ? 3.915 39.601 -55.884 1.00 51.31 104 ASP A CA 1
ATOM 844 C C . ASP A 1 104 ? 2.400 39.263 -55.913 1.00 51.31 104 ASP A C 1
ATOM 846 O O . ASP A 1 104 ? 1.563 39.930 -55.295 1.00 51.31 104 ASP A O 1
ATOM 850 N N . VAL A 1 105 ? 2.010 38.192 -56.616 1.00 54.50 105 VAL A N 1
ATOM 851 C CA . VAL A 1 105 ? 0.608 37.761 -56.720 1.00 54.50 105 VAL A CA 1
ATOM 852 C C . VAL A 1 105 ? 0.209 36.961 -55.479 1.00 54.50 105 VAL A C 1
ATOM 854 O O . VAL A 1 105 ? 0.418 35.750 -55.409 1.00 54.50 105 VAL A O 1
ATOM 857 N N . GLU A 1 106 ? -0.445 37.617 -54.515 1.00 48.34 106 GLU A N 1
ATOM 858 C CA . GLU A 1 106 ? -1.114 36.942 -53.392 1.00 48.34 106 GLU A CA 1
ATOM 859 C C . GLU A 1 106 ? -2.299 36.075 -53.874 1.00 48.34 106 GLU A C 1
ATOM 861 O O . GLU A 1 106 ? -3.471 36.469 -53.814 1.00 48.34 106 GLU A O 1
ATOM 866 N N . VAL A 1 107 ? -2.013 34.851 -54.330 1.00 51.00 107 VAL A N 1
ATOM 867 C CA . VAL A 1 107 ? -3.037 33.842 -54.636 1.00 51.00 107 VAL A CA 1
ATOM 868 C C . VAL A 1 107 ? -3.779 33.491 -53.343 1.00 51.00 107 VAL A C 1
ATOM 870 O O . VAL A 1 107 ? -3.236 32.851 -52.437 1.00 51.00 107 VAL A O 1
ATOM 873 N N . LYS A 1 108 ? -5.038 33.933 -53.234 1.00 46.72 108 LYS A N 1
ATOM 874 C CA . LYS A 1 108 ? -5.855 33.804 -52.018 1.00 46.72 108 LYS A CA 1
ATOM 875 C C . LYS A 1 108 ? -6.165 32.342 -51.700 1.00 46.72 108 LYS A C 1
ATOM 877 O O . LYS A 1 108 ? -7.129 31.772 -52.203 1.00 46.72 108 LYS A O 1
ATOM 882 N N . GLN A 1 109 ? -5.373 31.770 -50.796 1.00 45.84 109 GLN A N 1
ATOM 883 C CA . GLN A 1 109 ? -5.502 30.391 -50.326 1.00 45.84 109 GLN A CA 1
ATOM 884 C C . GLN A 1 109 ? -6.849 30.162 -49.622 1.00 45.84 109 GLN A C 1
ATOM 886 O O . GLN A 1 109 ? -7.001 30.383 -48.418 1.00 45.84 109 GLN A O 1
ATOM 891 N N . THR A 1 110 ? -7.835 29.679 -50.375 1.00 42.38 110 THR A N 1
ATOM 892 C CA . THR A 1 110 ? -8.969 28.960 -49.792 1.00 42.38 110 THR A CA 1
ATOM 893 C C . THR A 1 110 ? -8.539 27.523 -49.483 1.00 42.38 110 THR A C 1
ATOM 895 O O . THR A 1 110 ? -7.731 26.947 -50.203 1.00 42.38 110 THR A O 1
ATOM 898 N N . ILE A 1 111 ? -9.108 26.941 -48.418 1.00 47.50 111 ILE A N 1
ATOM 899 C CA . ILE A 1 111 ? -8.766 25.620 -47.845 1.00 47.50 111 ILE A CA 1
ATOM 900 C C . ILE A 1 111 ? -7.487 25.640 -46.979 1.00 47.50 111 ILE A C 1
ATOM 902 O O . ILE A 1 111 ? -6.466 26.238 -47.298 1.00 47.50 111 ILE A O 1
ATOM 906 N N . LYS A 1 112 ? -7.577 25.000 -45.805 1.00 44.88 112 LYS A N 1
ATOM 907 C CA . LYS A 1 112 ? -6.565 25.060 -44.741 1.00 44.88 112 LYS A CA 1
ATOM 908 C C . LYS A 1 112 ? -5.433 24.057 -44.971 1.00 44.88 112 LYS A C 1
ATOM 910 O O . LYS A 1 112 ? -5.695 22.875 -45.186 1.00 44.88 112 LYS A O 1
ATOM 915 N N . GLN A 1 113 ? -4.193 24.506 -44.783 1.00 47.62 113 GLN A N 1
ATOM 916 C CA . GLN A 1 113 ? -3.046 23.629 -44.525 1.00 47.62 113 GLN A CA 1
ATOM 917 C C . GLN A 1 113 ? -3.345 22.689 -43.335 1.00 47.62 113 GLN A C 1
ATOM 919 O O . GLN A 1 113 ? -3.935 23.136 -42.344 1.00 47.62 113 GLN A O 1
ATOM 924 N N . PRO A 1 114 ? -2.928 21.409 -43.371 1.00 43.38 114 PRO A N 1
ATOM 925 C CA . PRO A 1 114 ? -3.033 20.529 -42.215 1.00 43.38 114 PRO A CA 1
ATOM 926 C C . PRO A 1 114 ? -2.028 20.969 -41.144 1.00 43.38 114 PRO A C 1
ATOM 928 O O . PRO A 1 114 ? -0.828 20.715 -41.253 1.00 43.38 114 PRO A O 1
ATOM 931 N N . GLU A 1 115 ? -2.522 21.632 -40.096 1.00 49.53 115 GLU A N 1
ATOM 932 C CA . GLU A 1 115 ? -1.709 22.068 -38.958 1.00 49.53 115 GLU A CA 1
ATOM 933 C C . GLU A 1 115 ? -0.862 20.908 -38.408 1.00 49.53 115 GLU A C 1
ATOM 935 O O . GLU A 1 115 ? -1.376 19.835 -38.066 1.00 49.53 115 GLU A O 1
ATOM 940 N N . LYS A 1 116 ? 0.456 21.126 -38.300 1.00 50.81 116 LYS A N 1
ATOM 941 C CA . LYS A 1 116 ? 1.367 20.185 -37.638 1.00 50.81 116 LYS A CA 1
ATOM 942 C C . LYS A 1 116 ? 0.893 20.017 -36.197 1.00 50.81 116 LYS A C 1
ATOM 944 O O . LYS A 1 116 ? 1.008 20.947 -35.403 1.00 50.81 116 LYS A O 1
ATOM 949 N N . LYS A 1 117 ? 0.353 18.839 -35.868 1.00 55.41 117 LYS A N 1
ATOM 950 C CA . LYS A 1 117 ? -0.184 18.543 -34.534 1.00 55.41 117 LYS A CA 1
ATOM 951 C C . LYS A 1 117 ? 0.883 18.823 -33.475 1.00 55.41 117 LYS A C 1
ATOM 953 O O . LYS A 1 117 ? 1.889 18.117 -33.416 1.00 55.41 117 LYS A O 1
ATOM 958 N N . GLN A 1 118 ? 0.635 19.843 -32.655 1.00 57.19 118 GLN A N 1
ATOM 959 C CA . GLN A 1 118 ? 1.446 20.158 -31.482 1.00 57.19 118 GLN A CA 1
ATOM 960 C C . GLN A 1 118 ? 1.594 18.896 -30.608 1.00 57.19 118 GLN A C 1
ATOM 962 O O . GLN A 1 118 ? 0.615 18.147 -30.469 1.00 57.19 118 GLN A O 1
ATOM 967 N N . PRO A 1 119 ? 2.772 18.635 -30.008 1.00 64.00 119 PRO A N 1
ATOM 968 C CA . PRO A 1 119 ? 2.929 17.569 -29.024 1.00 64.00 119 PRO A CA 1
ATOM 969 C C . PRO A 1 119 ? 1.867 17.687 -27.924 1.00 64.00 119 PRO A C 1
ATOM 971 O O . PRO A 1 119 ? 1.568 18.783 -27.457 1.00 64.00 119 PRO A O 1
ATOM 974 N N . THR A 1 120 ? 1.256 16.568 -27.531 1.00 63.16 120 THR A N 1
ATOM 975 C CA . THR A 1 120 ? 0.090 16.588 -26.635 1.00 63.16 120 THR A CA 1
ATOM 976 C C . THR A 1 120 ? 0.472 17.003 -25.215 1.00 63.16 120 THR A C 1
ATOM 978 O O . THR A 1 120 ? 0.887 16.175 -24.404 1.00 63.16 120 THR A O 1
ATOM 981 N N . GLU A 1 121 ? 0.288 18.283 -24.899 1.00 65.31 121 GLU A N 1
ATOM 982 C CA . GLU A 1 121 ? 0.397 18.791 -23.534 1.00 65.31 121 GLU A CA 1
ATOM 983 C C . GLU A 1 121 ? -0.635 18.127 -22.613 1.00 65.31 121 GLU A C 1
ATOM 985 O O . GLU A 1 121 ? -1.829 18.039 -22.919 1.00 65.31 121 GLU A O 1
ATOM 990 N N . GLN A 1 122 ? -0.172 17.675 -21.448 1.00 62.66 122 GLN A N 1
ATOM 991 C CA . GLN A 1 122 ? -1.001 17.000 -20.454 1.00 62.66 122 GLN A CA 1
ATOM 992 C C . GLN A 1 122 ? -1.825 18.020 -19.660 1.00 62.66 122 GLN A C 1
ATOM 994 O O . GLN A 1 122 ? -1.500 18.349 -18.520 1.00 62.66 122 GLN A O 1
ATOM 999 N N . LYS A 1 123 ? -2.918 18.523 -20.248 1.00 68.69 123 LYS A N 1
ATOM 1000 C CA . LYS A 1 123 ? -3.905 19.291 -19.477 1.00 68.69 123 LYS A CA 1
ATOM 1001 C C . LYS A 1 123 ? -4.448 18.412 -18.341 1.00 68.69 123 LYS A C 1
ATOM 1003 O O . LYS A 1 123 ? -4.909 17.302 -18.625 1.00 68.69 123 LYS A O 1
ATOM 1008 N N . PRO A 1 124 ? -4.424 18.874 -17.075 1.00 71.81 124 PRO A N 1
ATOM 1009 C CA . PRO A 1 124 ? -5.026 18.128 -15.980 1.00 71.81 124 PRO A CA 1
ATOM 1010 C C . PRO A 1 124 ? -6.513 17.934 -16.278 1.00 71.81 124 PRO A C 1
ATOM 1012 O O . PRO A 1 124 ? -7.202 18.858 -16.717 1.00 71.81 124 PRO A O 1
ATOM 1015 N N . PHE A 1 125 ? -7.005 16.715 -16.076 1.00 63.44 125 PHE A N 1
ATOM 1016 C CA . PHE A 1 125 ? -8.401 16.404 -16.342 1.00 63.44 125 PHE A CA 1
ATOM 1017 C C . PHE A 1 125 ? -9.296 17.213 -15.400 1.00 63.44 125 PHE A C 1
ATOM 1019 O O . PHE A 1 125 ? -9.093 17.225 -14.184 1.00 63.44 125 PHE A O 1
ATOM 1026 N N . ASN A 1 126 ? -10.319 17.866 -15.953 1.00 66.25 126 ASN A N 1
ATOM 1027 C CA . ASN A 1 126 ? -11.363 18.459 -15.130 1.00 66.25 126 ASN A CA 1
ATOM 1028 C C . ASN A 1 126 ? -12.011 17.336 -14.316 1.00 66.25 126 ASN A C 1
ATOM 1030 O O . ASN A 1 126 ? -12.629 16.433 -14.882 1.00 66.25 126 ASN A O 1
ATOM 1034 N N . LEU A 1 127 ? -11.873 17.405 -12.990 1.00 60.56 127 LEU A N 1
ATOM 1035 C CA . LEU A 1 127 ? -12.535 16.523 -12.032 1.00 60.56 127 LEU A CA 1
ATOM 1036 C C . LEU A 1 127 ? -14.049 16.770 -12.069 1.00 60.56 127 LEU A C 1
ATOM 1038 O O . LEU A 1 127 ? -14.629 17.404 -11.185 1.00 60.56 127 LEU A O 1
ATOM 1042 N N . THR A 1 128 ? -14.708 16.247 -13.104 1.00 61.53 128 THR A N 1
ATOM 1043 C CA . THR A 1 128 ? -16.157 16.083 -13.125 1.00 61.53 128 THR A CA 1
ATOM 1044 C C . THR A 1 128 ? -16.515 15.222 -11.925 1.00 61.53 128 THR A C 1
ATOM 1046 O O . THR A 1 128 ? -16.284 14.010 -11.945 1.00 61.53 128 THR A O 1
ATOM 1049 N N . LYS A 1 129 ? -17.051 15.848 -10.868 1.00 62.66 129 LYS A N 1
ATOM 1050 C CA . LYS A 1 129 ? -17.626 15.131 -9.726 1.00 62.66 129 LYS A CA 1
ATOM 1051 C C . LYS A 1 129 ? -18.546 14.057 -10.315 1.00 62.66 129 LYS A C 1
ATOM 1053 O O . LYS A 1 129 ? -19.438 14.430 -11.086 1.00 62.66 129 LYS A O 1
ATOM 1058 N N . PRO A 1 130 ? -18.307 12.758 -10.058 1.00 62.12 130 PRO A N 1
ATOM 1059 C CA . PRO A 1 130 ? -19.091 11.712 -10.695 1.00 62.12 130 PRO A CA 1
ATOM 1060 C C . PRO A 1 130 ? -20.555 11.972 -10.362 1.00 62.12 130 PRO A C 1
ATOM 1062 O O . PRO A 1 130 ? -20.874 12.194 -9.191 1.00 62.12 130 PRO A O 1
ATOM 1065 N N . LYS A 1 131 ? -21.431 11.994 -11.382 1.00 63.16 131 LYS A N 1
ATOM 1066 C CA . LYS A 1 131 ? -22.876 12.131 -11.151 1.00 63.16 131 LYS A CA 1
ATOM 1067 C C . LYS A 1 131 ? -23.244 11.095 -10.083 1.00 63.16 131 LYS A C 1
ATOM 1069 O O . LYS A 1 131 ? -22.927 9.919 -10.295 1.00 63.16 131 LYS A O 1
ATOM 1074 N N . PRO A 1 132 ? -23.800 11.508 -8.927 1.00 69.62 132 PRO A N 1
ATOM 1075 C CA . PRO A 1 132 ? -24.039 10.582 -7.832 1.00 69.62 132 PRO A CA 1
ATOM 1076 C C . PRO A 1 132 ? -24.901 9.447 -8.368 1.00 69.62 132 PRO A C 1
ATOM 1078 O O . PRO A 1 132 ? -25.867 9.703 -9.090 1.00 69.62 132 PRO A O 1
ATOM 1081 N N . LYS A 1 133 ? -24.514 8.198 -8.077 1.00 60.78 133 LYS A N 1
ATOM 1082 C CA . LYS A 1 133 ? -25.274 7.031 -8.527 1.00 60.78 133 LYS A CA 1
ATOM 1083 C C . LYS A 1 133 ? -26.696 7.187 -8.005 1.00 60.78 133 LYS A C 1
ATOM 1085 O O . LYS A 1 133 ? -26.913 7.057 -6.801 1.00 60.78 133 LYS A O 1
ATOM 1090 N N . MET A 1 134 ? -27.639 7.476 -8.900 1.00 62.94 134 MET A N 1
ATOM 1091 C CA . MET A 1 134 ? -29.052 7.396 -8.566 1.00 62.94 134 MET A CA 1
ATOM 1092 C C . MET A 1 134 ? -29.292 5.958 -8.123 1.00 62.94 134 MET A C 1
ATOM 1094 O O . MET A 1 134 ? -29.016 5.019 -8.873 1.00 62.94 134 MET A O 1
ATOM 1098 N N . LEU A 1 135 ? -29.706 5.791 -6.868 1.00 64.12 135 LEU A N 1
ATOM 1099 C CA . LEU A 1 135 ? -30.146 4.491 -6.388 1.00 64.12 135 LEU A CA 1
ATOM 1100 C C . LEU A 1 135 ? -31.322 4.067 -7.280 1.00 64.12 135 LEU A C 1
ATOM 1102 O O . LEU A 1 135 ? -32.159 4.922 -7.585 1.00 64.12 135 LEU A O 1
ATOM 1106 N N . PRO A 1 136 ? -31.383 2.803 -7.736 1.00 71.69 136 PRO A N 1
ATOM 1107 C CA . PRO A 1 136 ? -32.534 2.337 -8.497 1.00 71.69 136 PRO A CA 1
ATOM 1108 C C . PRO A 1 136 ? -33.789 2.564 -7.656 1.00 71.69 136 PRO A C 1
ATOM 1110 O O . PRO A 1 136 ? -33.776 2.294 -6.451 1.00 71.69 136 PRO A O 1
ATOM 1113 N N . GLU A 1 137 ? -34.846 3.094 -8.273 1.00 72.25 137 GLU A N 1
ATOM 1114 C CA . GLU A 1 137 ? -36.076 3.408 -7.549 1.00 72.25 137 GLU A CA 1
ATOM 1115 C C . GLU A 1 137 ? -36.584 2.148 -6.829 1.00 72.25 137 GLU A C 1
ATOM 1117 O O . GLU A 1 137 ? -36.643 1.072 -7.437 1.00 72.25 137 GLU A O 1
ATOM 1122 N N . PRO A 1 138 ? -36.884 2.231 -5.519 1.00 68.44 138 PRO A N 1
ATOM 1123 C CA . PRO A 1 138 ? -37.206 1.053 -4.735 1.00 68.44 138 PRO A CA 1
ATOM 1124 C C . PRO A 1 138 ? -38.498 0.435 -5.265 1.00 68.44 138 PRO A C 1
ATOM 1126 O O . PRO A 1 138 ? -39.549 1.075 -5.245 1.00 68.44 138 PRO A O 1
ATOM 1129 N N . ILE A 1 139 ? -38.408 -0.817 -5.725 1.00 65.19 139 ILE A N 1
ATOM 1130 C CA . ILE A 1 139 ? -39.533 -1.562 -6.299 1.00 65.19 139 ILE A CA 1
ATOM 1131 C C . ILE A 1 139 ? -40.712 -1.492 -5.325 1.00 65.19 139 ILE A C 1
ATOM 1133 O O . ILE A 1 139 ? -40.648 -2.030 -4.216 1.00 65.19 139 ILE A O 1
ATOM 1137 N N . LEU A 1 140 ? -41.788 -0.821 -5.742 1.00 62.84 140 LEU A N 1
ATOM 1138 C CA . LEU A 1 140 ? -42.988 -0.634 -4.933 1.00 62.84 140 LEU A CA 1
ATOM 1139 C C . LEU A 1 140 ? -43.727 -1.967 -4.789 1.00 62.84 140 LEU A C 1
ATOM 1141 O O . LEU A 1 140 ? -44.631 -2.280 -5.560 1.00 62.84 140 LEU A O 1
ATOM 1145 N N . ILE A 1 141 ? -43.336 -2.757 -3.785 1.00 61.34 141 ILE A N 1
ATOM 1146 C CA . ILE A 1 141 ? -44.012 -4.004 -3.419 1.00 61.34 141 ILE A CA 1
ATOM 1147 C C . ILE A 1 141 ? -45.484 -3.668 -3.118 1.00 61.34 141 ILE A C 1
ATOM 1149 O O . ILE A 1 141 ? -45.752 -2.955 -2.142 1.00 61.34 141 ILE A O 1
ATOM 1153 N N . PRO A 1 142 ? -46.453 -4.157 -3.916 1.00 64.88 142 PRO A N 1
ATOM 1154 C CA . PRO A 1 142 ? -47.851 -3.806 -3.727 1.00 64.88 142 PRO A CA 1
ATOM 1155 C C . PRO A 1 142 ? -48.355 -4.436 -2.428 1.00 64.88 142 PRO A C 1
ATOM 1157 O O . PRO A 1 142 ? -48.554 -5.649 -2.342 1.00 64.88 142 PRO A O 1
ATOM 1160 N N . LYS A 1 143 ? -48.570 -3.605 -1.400 1.00 57.06 143 LYS A N 1
ATOM 1161 C CA . LYS A 1 143 ? -49.089 -4.023 -0.089 1.00 57.06 143 LYS A CA 1
ATOM 1162 C C . LYS A 1 143 ? -50.560 -4.443 -0.188 1.00 57.06 143 LYS A C 1
ATOM 1164 O O . LYS A 1 143 ? -51.453 -3.725 0.259 1.00 57.06 143 LYS A O 1
ATOM 1169 N N . LYS A 1 144 ? -50.814 -5.634 -0.736 1.00 59.81 144 LYS A N 1
ATOM 1170 C CA . LYS A 1 144 ? -52.092 -6.337 -0.581 1.00 59.81 144 LYS A CA 1
ATOM 1171 C C . LYS A 1 144 ? -52.296 -6.653 0.901 1.00 59.81 144 LYS A C 1
ATOM 1173 O O . LYS A 1 144 ? -51.768 -7.631 1.422 1.00 59.81 144 LYS A O 1
ATOM 1178 N N . LEU A 1 145 ? -53.051 -5.796 1.584 1.00 57.72 145 LEU A N 1
ATOM 1179 C CA . LEU A 1 145 ? -53.521 -6.037 2.945 1.00 57.72 145 LEU A CA 1
ATOM 1180 C C . LEU A 1 145 ? -54.635 -7.087 2.915 1.00 57.72 145 LEU A C 1
ATOM 1182 O O . LEU A 1 145 ? -55.821 -6.764 2.990 1.00 57.72 145 LEU A O 1
ATOM 1186 N N . GLU A 1 146 ? -54.244 -8.355 2.804 1.00 58.12 146 GLU A N 1
ATOM 1187 C CA . GLU A 1 146 ? -55.149 -9.482 3.010 1.00 58.12 146 GLU A CA 1
ATOM 1188 C C . GLU A 1 146 ? -55.620 -9.483 4.468 1.00 58.12 146 GLU A C 1
ATOM 1190 O O . GLU A 1 146 ? -54.938 -9.959 5.381 1.00 58.12 146 GLU A O 1
ATOM 1195 N N . LYS A 1 147 ? -56.806 -8.906 4.694 1.00 52.78 147 LYS A N 1
ATOM 1196 C CA . LYS A 1 147 ? -57.512 -8.968 5.973 1.00 52.78 147 LYS A CA 1
ATOM 1197 C C . LYS A 1 147 ? -57.844 -10.429 6.269 1.00 52.78 147 LYS A C 1
ATOM 1199 O O . LYS A 1 147 ? -58.879 -10.930 5.835 1.00 52.78 147 LYS A O 1
ATOM 1204 N N . LYS A 1 148 ? -56.978 -11.107 7.028 1.00 55.19 148 LYS A N 1
ATOM 1205 C CA . LYS A 1 148 ? -57.305 -12.403 7.629 1.00 55.19 148 LYS A CA 1
ATOM 1206 C C . LYS A 1 148 ? -58.585 -12.233 8.439 1.00 55.19 148 LYS A C 1
ATOM 1208 O O . LYS A 1 148 ? -58.603 -11.476 9.409 1.00 55.19 148 LYS A O 1
ATOM 1213 N N . VAL A 1 149 ? -59.649 -12.903 8.003 1.00 61.50 149 VAL A N 1
ATOM 1214 C CA . VAL A 1 149 ? -60.937 -12.889 8.698 1.00 61.50 149 VAL A CA 1
ATOM 1215 C C . VAL A 1 149 ? -60.705 -13.419 10.111 1.00 61.50 149 VAL A C 1
ATOM 1217 O O . VAL A 1 149 ? -60.068 -14.459 10.289 1.00 61.50 149 VAL A O 1
ATOM 1220 N N . VAL A 1 150 ? -61.170 -12.676 11.115 1.00 55.09 150 VAL A N 1
ATOM 1221 C CA . VAL A 1 150 ? -61.053 -13.071 12.523 1.00 55.09 150 VAL A CA 1
ATOM 1222 C C . VAL A 1 150 ? -61.895 -14.330 12.709 1.00 55.09 150 VAL A C 1
ATOM 1224 O O . VAL A 1 150 ? -63.119 -14.273 12.617 1.00 55.09 150 VAL A O 1
ATOM 1227 N N . ASN A 1 151 ? -61.235 -15.478 12.875 1.00 57.69 151 ASN A N 1
ATOM 1228 C CA . ASN A 1 151 ? -61.917 -16.767 12.845 1.00 57.69 151 ASN A CA 1
ATOM 1229 C C . ASN A 1 151 ? -62.818 -16.919 14.077 1.00 57.69 151 ASN A C 1
ATOM 1231 O O . ASN A 1 151 ? -62.353 -16.748 15.197 1.00 57.69 151 ASN A O 1
ATOM 1235 N N . ILE A 1 152 ? -64.098 -17.226 13.880 1.00 59.75 152 ILE A N 1
ATOM 1236 C CA . ILE A 1 152 ? -65.150 -17.002 14.892 1.00 59.75 152 ILE A CA 1
ATOM 1237 C C . ILE A 1 152 ? -65.070 -18.010 16.065 1.00 59.75 152 ILE A C 1
ATOM 1239 O O . ILE A 1 152 ? -65.602 -17.766 17.145 1.00 59.75 152 ILE A O 1
ATOM 1243 N N . ASP A 1 153 ? -64.325 -19.106 15.903 1.00 59.56 153 ASP A N 1
ATOM 1244 C CA . ASP A 1 153 ? -64.243 -20.247 16.830 1.00 59.56 153 ASP A CA 1
ATOM 1245 C C . ASP A 1 153 ? -63.395 -20.036 18.110 1.00 59.56 153 ASP A C 1
ATOM 1247 O O . ASP A 1 153 ? -62.906 -21.006 18.694 1.00 59.56 153 ASP A O 1
ATOM 1251 N N . TYR A 1 154 ? -63.233 -18.798 18.595 1.00 57.97 154 TYR A N 1
ATOM 1252 C CA . TYR A 1 154 ? -62.367 -18.466 19.747 1.00 57.97 154 TYR A CA 1
ATOM 1253 C C . TYR A 1 154 ? -62.673 -19.234 21.047 1.00 57.97 154 TYR A C 1
ATOM 1255 O O . TYR A 1 154 ? -61.780 -19.379 21.878 1.00 57.97 154 TYR A O 1
ATOM 1263 N N . ASN A 1 155 ? -63.896 -19.753 21.213 1.00 56.59 155 ASN A N 1
ATOM 1264 C CA . ASN A 1 155 ? -64.367 -20.384 22.453 1.00 56.59 155 ASN A CA 1
ATOM 1265 C C . ASN A 1 155 ? -64.608 -21.907 22.345 1.00 56.59 155 ASN A C 1
ATOM 1267 O O . ASN A 1 155 ? -65.136 -22.497 23.283 1.00 56.59 155 ASN A O 1
ATOM 1271 N N . LYS A 1 156 ? -64.268 -22.564 21.222 1.00 60.09 156 LYS A N 1
ATOM 1272 C CA . LYS A 1 156 ? -64.605 -23.992 20.991 1.00 60.09 156 LYS A CA 1
ATOM 1273 C C . LYS A 1 156 ? -63.575 -25.015 21.490 1.00 60.09 156 LYS A C 1
ATOM 1275 O O . LYS A 1 156 ? -63.840 -26.209 21.412 1.00 60.09 156 LYS A O 1
ATOM 1280 N N . THR A 1 157 ? -62.402 -24.591 21.960 1.00 61.66 157 THR A N 1
ATOM 1281 C CA . THR A 1 157 ? -61.331 -25.507 22.401 1.00 61.66 157 THR A CA 1
ATOM 1282 C C . THR A 1 157 ? -60.798 -25.116 23.774 1.00 61.66 157 THR A C 1
ATOM 1284 O O . THR A 1 157 ? -60.526 -23.944 24.028 1.00 61.66 157 THR A O 1
ATOM 1287 N N . SER A 1 158 ? -60.647 -26.102 24.666 1.00 73.81 158 SER A N 1
ATOM 1288 C CA . SER A 1 158 ? -60.046 -25.892 25.989 1.00 73.81 158 SER A CA 1
ATOM 1289 C C . SER A 1 158 ? -58.582 -25.455 25.860 1.00 73.81 158 SER A C 1
ATOM 1291 O O . SER A 1 158 ? -57.890 -25.802 24.901 1.00 73.81 158 SER A O 1
ATOM 1293 N N . LEU A 1 159 ? -58.073 -24.727 26.855 1.00 78.12 159 LEU A N 1
ATOM 1294 C CA . LEU A 1 159 ? -56.669 -24.316 26.900 1.00 78.12 159 LEU A CA 1
ATOM 1295 C C . LEU A 1 159 ? -55.723 -25.534 26.919 1.00 78.12 159 LEU A C 1
ATOM 1297 O O . LEU A 1 159 ? -54.661 -25.489 26.297 1.00 78.12 159 LEU A O 1
ATOM 1301 N N . GLU A 1 160 ? -56.143 -26.642 27.535 1.00 79.31 160 GLU A N 1
ATOM 1302 C CA . GLU A 1 160 ? -55.445 -27.935 27.491 1.00 79.31 160 GLU A CA 1
ATOM 1303 C C . GLU A 1 160 ? -55.483 -28.577 26.097 1.00 79.31 160 GLU A C 1
ATOM 1305 O O . GLU A 1 160 ? -54.469 -29.089 25.625 1.00 79.31 160 GLU A O 1
ATOM 1310 N N . GLU A 1 161 ? -56.619 -28.486 25.399 1.00 78.88 161 GLU A N 1
ATOM 1311 C CA . GLU A 1 161 ? -56.781 -28.935 24.008 1.00 78.88 161 GLU A CA 1
ATOM 1312 C C . GLU A 1 161 ? -55.795 -28.197 23.096 1.00 78.88 161 GLU A C 1
ATOM 1314 O O . GLU A 1 161 ? -55.061 -28.801 22.316 1.00 78.88 161 GLU A O 1
ATOM 1319 N N . ILE A 1 162 ? -55.710 -26.873 23.258 1.00 76.81 162 ILE A N 1
ATOM 1320 C CA . ILE A 1 162 ? -54.789 -26.001 22.525 1.00 76.81 162 ILE A CA 1
ATOM 1321 C C . ILE A 1 162 ? -53.330 -26.337 22.871 1.00 76.81 162 ILE A C 1
ATOM 1323 O O . ILE A 1 162 ? -52.469 -26.292 21.990 1.00 76.81 162 ILE A O 1
ATOM 1327 N N . GLN A 1 163 ? -53.018 -26.688 24.123 1.00 84.31 163 GLN A N 1
ATOM 1328 C CA . GLN A 1 163 ? -51.679 -27.143 24.511 1.00 84.31 163 GLN A CA 1
ATOM 1329 C C . GLN A 1 163 ? -51.337 -28.511 23.904 1.00 84.31 163 GLN A C 1
ATOM 1331 O O . GLN A 1 163 ? -50.264 -28.641 23.312 1.00 84.31 163 GLN A O 1
ATOM 1336 N N . ARG A 1 164 ? -52.245 -29.495 23.954 1.00 85.69 164 ARG A N 1
ATOM 1337 C CA . ARG A 1 164 ? -52.083 -30.802 23.292 1.00 85.69 164 ARG A CA 1
ATOM 1338 C C . ARG A 1 164 ? -51.902 -30.641 21.786 1.00 85.69 164 ARG A C 1
ATOM 1340 O O . ARG A 1 164 ? -50.940 -31.168 21.238 1.00 85.69 164 ARG A O 1
ATOM 1347 N N . GLN A 1 165 ? -52.737 -29.845 21.122 1.00 83.44 165 GLN A N 1
ATOM 1348 C CA . GLN A 1 165 ? -52.604 -29.548 19.693 1.00 83.44 165 GLN A CA 1
ATOM 1349 C C . GLN A 1 165 ? -51.275 -28.849 19.371 1.00 83.44 165 GLN A C 1
ATOM 1351 O O . GLN A 1 165 ? -50.625 -29.207 18.392 1.00 83.44 165 GLN A O 1
ATOM 1356 N N . LYS A 1 166 ? -50.810 -27.901 20.200 1.00 84.31 166 LYS A N 1
ATOM 1357 C CA . LYS A 1 166 ? -49.480 -27.279 20.043 1.00 84.31 166 LYS A CA 1
ATOM 1358 C C . LYS A 1 166 ? -48.342 -28.286 20.225 1.00 84.31 166 LYS A C 1
ATOM 1360 O O . LYS A 1 166 ? -47.396 -28.247 19.444 1.00 84.31 166 LYS A O 1
ATOM 1365 N N . GLN A 1 167 ? -48.426 -29.192 21.200 1.00 85.00 167 GLN A N 1
ATOM 1366 C CA . GLN A 1 167 ? -47.427 -30.245 21.410 1.00 85.00 167 GLN A CA 1
ATOM 1367 C C . GLN A 1 167 ? -47.419 -31.265 20.266 1.00 85.00 167 GLN A C 1
ATOM 1369 O O . GLN A 1 167 ? -46.351 -31.564 19.743 1.00 85.00 167 GLN A O 1
ATOM 1374 N N . MET A 1 168 ? -48.585 -31.742 19.820 1.00 83.00 168 MET A N 1
ATOM 1375 C CA . MET A 1 168 ? -48.707 -32.652 18.675 1.00 83.00 168 MET A CA 1
ATOM 1376 C C . MET A 1 168 ? -48.201 -31.998 17.389 1.00 83.00 168 MET A C 1
ATOM 1378 O O . MET A 1 168 ? -47.424 -32.606 16.665 1.00 83.00 168 MET A O 1
ATOM 1382 N N . ARG A 1 169 ? -48.534 -30.725 17.146 1.00 86.94 169 ARG A N 1
ATOM 1383 C CA . ARG A 1 169 ? -48.014 -29.960 16.004 1.00 86.94 169 ARG A CA 1
ATOM 1384 C C . ARG A 1 169 ? -46.505 -29.722 16.103 1.00 86.94 169 ARG A C 1
ATOM 1386 O O . ARG A 1 169 ? -45.832 -29.757 15.082 1.00 86.94 169 ARG A O 1
ATOM 1393 N N . LYS A 1 170 ? -45.954 -29.516 17.307 1.00 85.69 170 LYS A N 1
ATOM 1394 C CA . LYS A 1 170 ? -44.500 -29.417 17.534 1.00 85.69 170 LYS A CA 1
ATOM 1395 C C . LYS A 1 170 ? -43.803 -30.754 17.273 1.00 85.69 170 LYS A C 1
ATOM 1397 O O . LYS A 1 170 ? -42.797 -30.747 16.578 1.00 85.69 170 LYS A O 1
ATOM 1402 N N . LYS A 1 171 ? -44.364 -31.877 17.740 1.00 85.00 171 LYS A N 1
ATOM 1403 C CA . LYS A 1 171 ? -43.875 -33.231 17.425 1.00 85.00 171 LYS A CA 1
ATOM 1404 C C . LYS A 1 171 ? -43.928 -33.514 15.926 1.00 85.00 171 LYS A C 1
ATOM 1406 O O . LYS A 1 171 ? -42.903 -33.856 15.366 1.00 85.00 171 LYS A O 1
ATOM 1411 N N . GLN A 1 172 ? -45.049 -33.240 15.259 1.00 86.31 172 GLN A N 1
ATOM 1412 C CA . GLN A 1 172 ? -45.177 -33.380 13.803 1.00 86.31 172 GLN A CA 1
ATOM 1413 C C . GLN A 1 172 ? -44.193 -32.489 13.033 1.00 86.31 172 GLN A C 1
ATOM 1415 O O . GLN A 1 172 ? -43.670 -32.912 12.011 1.00 86.31 172 GLN A O 1
ATOM 1420 N N . ILE A 1 173 ? -43.908 -31.270 13.505 1.00 83.62 173 ILE A N 1
ATOM 1421 C CA . ILE A 1 173 ? -42.867 -30.415 12.912 1.00 83.62 173 ILE A CA 1
ATOM 1422 C C . ILE A 1 173 ? -41.473 -30.994 13.180 1.00 83.62 173 ILE A C 1
ATOM 1424 O O . ILE A 1 173 ? -40.649 -30.999 12.277 1.00 83.62 173 ILE A O 1
ATOM 1428 N N . GLU A 1 174 ? -41.190 -31.510 14.375 1.00 83.88 174 GLU A N 1
ATOM 1429 C CA . GLU A 1 174 ? -39.921 -32.184 14.680 1.00 83.88 174 GLU A CA 1
ATOM 1430 C C . GLU A 1 174 ? -39.743 -33.481 13.885 1.00 83.88 174 GLU A C 1
ATOM 1432 O O . GLU A 1 174 ? -38.638 -33.752 13.438 1.00 83.88 174 GLU A O 1
ATOM 1437 N N . GLU A 1 175 ? -40.807 -34.243 13.647 1.00 84.06 175 GLU A N 1
ATOM 1438 C CA . GLU A 1 175 ? -40.836 -35.454 12.823 1.00 84.06 175 GLU A CA 1
ATOM 1439 C C . GLU A 1 175 ? -40.691 -35.117 11.334 1.00 84.06 175 GLU A C 1
ATOM 1441 O O . GLU A 1 175 ? -39.874 -35.736 10.668 1.00 84.06 175 GLU A O 1
ATOM 1446 N N . GLN A 1 176 ? -41.373 -34.084 10.822 1.00 81.75 176 GLN A N 1
ATOM 1447 C CA . GLN A 1 176 ? -41.192 -33.586 9.447 1.00 81.75 176 GLN A CA 1
ATOM 1448 C C . GLN A 1 176 ? -39.833 -32.914 9.217 1.00 81.75 176 GLN A C 1
ATOM 1450 O O . GLN A 1 176 ? -39.355 -32.860 8.087 1.00 81.75 176 GLN A O 1
ATOM 1455 N N . THR A 1 177 ? -39.223 -32.343 10.255 1.00 78.94 177 THR A N 1
ATOM 1456 C CA . THR A 1 177 ? -37.860 -31.804 10.190 1.00 78.94 177 THR A CA 1
ATOM 1457 C C . THR A 1 177 ? -36.849 -32.940 10.266 1.00 78.94 177 THR A C 1
ATOM 1459 O O . THR A 1 177 ? -35.923 -32.968 9.467 1.00 78.94 177 THR A O 1
ATOM 1462 N N . LYS A 1 178 ? -37.048 -33.923 11.150 1.00 77.56 178 LYS A N 1
ATOM 1463 C CA . LYS A 1 178 ? -36.221 -35.131 11.197 1.00 77.56 178 LYS A CA 1
ATOM 1464 C C . LYS A 1 178 ? -36.306 -35.909 9.886 1.00 77.56 178 LYS A C 1
ATOM 1466 O O . LYS A 1 178 ? -35.263 -36.168 9.314 1.00 77.56 178 LYS A O 1
ATOM 1471 N N . SER A 1 179 ? -37.483 -36.175 9.323 1.00 75.06 179 SER A N 1
ATOM 1472 C CA . SER A 1 179 ? -37.603 -36.893 8.044 1.00 75.06 179 SER A CA 1
ATOM 1473 C C . SER A 1 179 ? -37.006 -36.137 6.847 1.00 75.06 179 SER A C 1
ATOM 1475 O O . SER A 1 179 ? -36.649 -36.765 5.859 1.00 75.06 179 SER A O 1
ATOM 1477 N N . LYS A 1 180 ? -36.826 -34.810 6.934 1.00 69.38 180 LYS A N 1
ATOM 1478 C CA . LYS A 1 180 ? -36.058 -34.014 5.954 1.00 69.38 180 LYS A CA 1
ATOM 1479 C C . LYS A 1 180 ? -34.534 -34.145 6.080 1.00 69.38 180 LYS A C 1
ATOM 1481 O O . LYS A 1 180 ? -33.844 -33.708 5.167 1.00 69.38 180 LYS A O 1
ATOM 1486 N N . TYR A 1 181 ? -34.030 -34.699 7.185 1.00 66.12 181 TYR A N 1
ATOM 1487 C CA . TYR A 1 181 ? -32.598 -34.813 7.503 1.00 66.12 181 TYR A CA 1
ATOM 1488 C C . TYR A 1 181 ? -32.171 -36.222 7.987 1.00 66.12 181 TYR A C 1
ATOM 1490 O O . TYR A 1 181 ? -31.009 -36.427 8.320 1.00 66.12 181 TYR A O 1
ATOM 1498 N N . GLN A 1 182 ? -33.086 -37.197 8.069 1.00 60.31 182 GLN A N 1
ATOM 1499 C CA . GLN A 1 182 ? -32.805 -38.576 8.508 1.00 60.31 182 GLN A CA 1
ATOM 1500 C C . GLN A 1 182 ? -32.415 -39.509 7.359 1.00 60.31 182 GLN A C 1
ATOM 1502 O O . GLN A 1 182 ? -31.822 -40.550 7.617 1.00 60.31 182 GLN A O 1
ATOM 1507 N N . GLU A 1 183 ? -32.700 -39.120 6.117 1.00 56.69 183 GLU A N 1
ATOM 1508 C CA . GLU A 1 183 ? -32.205 -39.779 4.906 1.00 56.69 183 GLU A CA 1
ATOM 1509 C C . GLU A 1 183 ? -31.344 -38.802 4.097 1.00 56.69 183 GLU A C 1
ATOM 1511 O O . GLU A 1 183 ? -31.536 -38.590 2.902 1.00 56.69 183 GLU A O 1
ATOM 1516 N N . GLU A 1 184 ? -30.324 -38.238 4.754 1.00 55.34 184 GLU A N 1
ATOM 1517 C CA . GLU A 1 184 ? -29.078 -37.932 4.046 1.00 55.34 184 GLU A CA 1
ATOM 1518 C C . GLU A 1 184 ? -28.349 -39.253 3.730 1.00 55.34 184 GLU A C 1
ATOM 1520 O O . GLU A 1 184 ? -27.261 -39.536 4.234 1.00 55.34 184 GLU A O 1
ATOM 1525 N N . GLU A 1 185 ? -28.924 -40.052 2.818 1.00 56.34 185 GLU A N 1
ATOM 1526 C CA . GLU A 1 185 ? -28.052 -40.679 1.828 1.00 56.34 185 GLU A CA 1
ATOM 1527 C C . GLU A 1 185 ? -27.299 -39.521 1.168 1.00 56.34 185 GLU A C 1
ATOM 1529 O O . GLU A 1 185 ? -27.918 -38.667 0.526 1.00 56.34 185 GLU A O 1
ATOM 1534 N N . GLU A 1 186 ? -25.980 -39.442 1.382 1.00 50.22 186 GLU A N 1
ATOM 1535 C CA . GLU A 1 186 ? -25.153 -38.395 0.784 1.00 50.22 186 GLU A CA 1
ATOM 1536 C C . GLU A 1 186 ? -25.515 -38.265 -0.696 1.00 50.22 186 GLU A C 1
ATOM 1538 O O . GLU A 1 186 ? -25.388 -39.243 -1.439 1.00 50.22 186 GLU A O 1
ATOM 1543 N N . PHE A 1 187 ? -25.953 -37.082 -1.145 1.00 48.06 187 PHE A N 1
ATOM 1544 C CA . PHE A 1 187 ? -26.369 -36.905 -2.534 1.00 48.06 187 PHE A CA 1
ATOM 1545 C C . PHE A 1 187 ? -25.159 -37.032 -3.470 1.00 48.06 187 P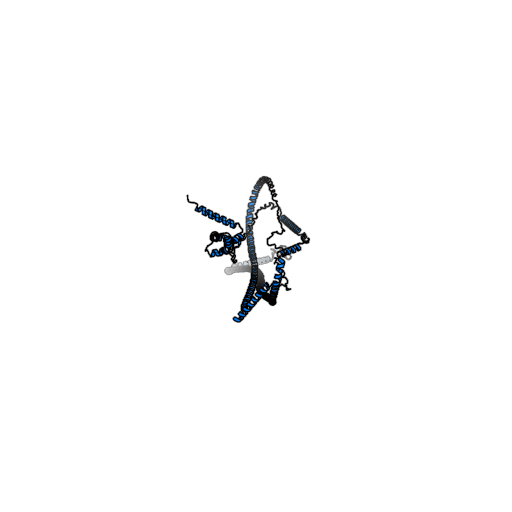HE A C 1
ATOM 1547 O O . PHE A 1 187 ? -24.496 -36.057 -3.847 1.00 48.06 187 PHE A O 1
ATOM 1554 N N . LYS A 1 188 ? -24.876 -38.278 -3.857 1.00 52.22 188 LYS A N 1
ATOM 1555 C CA . LYS A 1 188 ? -23.881 -38.681 -4.841 1.00 52.22 188 LYS A CA 1
ATOM 1556 C C . LYS A 1 188 ? -24.380 -38.252 -6.208 1.00 52.22 188 LYS A C 1
ATOM 1558 O O . LYS A 1 188 ? -24.915 -39.025 -7.000 1.00 52.22 188 LYS A O 1
ATOM 1563 N N . LEU A 1 189 ? -24.177 -36.963 -6.475 1.00 46.75 189 LEU A N 1
ATOM 1564 C CA . LEU A 1 189 ? -24.124 -36.389 -7.808 1.00 46.75 189 LEU A CA 1
ATOM 1565 C C . LEU A 1 189 ? -23.428 -37.393 -8.730 1.00 46.75 189 LEU A C 1
ATOM 1567 O O . LEU A 1 189 ? -22.219 -37.592 -8.612 1.00 46.75 189 LEU A O 1
ATOM 1571 N N . LYS A 1 190 ? -24.154 -37.974 -9.692 1.00 53.19 190 LYS A N 1
ATOM 1572 C CA . LYS A 1 190 ? -23.562 -38.855 -10.719 1.00 53.19 190 LYS A CA 1
ATOM 1573 C C . LYS A 1 190 ? -22.463 -38.141 -11.529 1.00 53.19 190 LYS A C 1
ATOM 1575 O O . LYS A 1 190 ? -21.666 -38.775 -12.206 1.00 53.19 190 LYS A O 1
ATOM 1580 N N . THR A 1 191 ? -22.375 -36.815 -11.411 1.00 52.53 191 THR A N 1
ATOM 1581 C CA . THR A 1 191 ? -21.284 -35.938 -11.860 1.00 52.53 191 THR A CA 1
ATOM 1582 C C . THR A 1 191 ? -19.948 -36.116 -11.116 1.00 52.53 191 THR A C 1
ATOM 1584 O O . THR A 1 191 ? -18.926 -35.741 -11.682 1.00 52.53 191 THR A O 1
ATOM 1587 N N . LYS A 1 192 ? -19.931 -36.657 -9.885 1.00 50.94 192 LYS A N 1
ATOM 1588 C CA . LYS A 1 192 ? -18.710 -37.073 -9.159 1.00 50.94 192 LYS A CA 1
ATOM 1589 C C . LYS A 1 192 ? -18.211 -38.449 -9.617 1.00 50.94 192 LYS A C 1
ATOM 1591 O O . LYS A 1 192 ? -17.008 -38.652 -9.701 1.00 50.94 192 LYS A O 1
ATOM 1596 N N . GLU A 1 193 ? -19.128 -39.379 -9.888 1.00 53.06 193 GLU A N 1
ATOM 1597 C CA . GLU A 1 193 ? -18.806 -40.764 -10.283 1.00 53.06 193 GLU A CA 1
ATOM 1598 C C . GLU A 1 193 ? -18.509 -40.901 -11.782 1.00 53.06 193 GLU A C 1
ATOM 1600 O O . GLU A 1 193 ? -17.716 -41.746 -12.196 1.00 53.06 193 GLU A O 1
ATOM 1605 N N . ARG A 1 194 ? -19.092 -40.032 -12.617 1.00 59.06 194 ARG A N 1
ATOM 1606 C CA . ARG A 1 194 ? -18.649 -39.847 -14.001 1.00 59.06 194 ARG A CA 1
ATOM 1607 C C . ARG A 1 194 ? -17.172 -39.425 -13.980 1.00 59.06 194 ARG A C 1
ATOM 1609 O O . ARG A 1 194 ? -16.875 -38.440 -13.306 1.00 59.06 194 ARG A O 1
ATOM 1616 N N . PRO A 1 195 ? -16.265 -40.077 -14.739 1.00 57.03 195 PRO A N 1
ATOM 1617 C CA . PRO A 1 195 ? -14.865 -39.667 -14.821 1.00 57.03 195 PRO A CA 1
ATOM 1618 C C . PRO A 1 195 ? -14.809 -38.250 -15.389 1.00 57.03 195 PRO A C 1
ATOM 1620 O O . PRO A 1 195 ? -14.993 -38.021 -16.589 1.00 57.03 195 PRO A O 1
ATOM 1623 N N . SER A 1 196 ? -14.668 -37.279 -14.489 1.00 60.97 196 SER A N 1
ATOM 1624 C CA . SER A 1 196 ? -14.946 -35.893 -14.816 1.00 60.97 196 SER A CA 1
ATOM 1625 C C . SER A 1 196 ? -13.762 -35.319 -15.568 1.00 60.97 196 SER A C 1
ATOM 1627 O O . SER A 1 196 ? -12.784 -34.844 -14.990 1.00 60.97 196 SER A O 1
ATOM 1629 N N . ASN A 1 197 ? -13.881 -35.314 -16.896 1.00 61.00 197 ASN A N 1
ATOM 1630 C CA . ASN A 1 197 ? -12.916 -34.674 -17.782 1.00 61.00 197 ASN A CA 1
ATOM 1631 C C . ASN A 1 197 ? -12.823 -33.152 -17.536 1.00 61.00 197 ASN A C 1
ATOM 1633 O O . ASN A 1 197 ? -12.052 -32.496 -18.218 1.00 61.00 197 ASN A O 1
ATOM 1637 N N . TYR A 1 198 ? -13.560 -32.600 -16.558 1.00 65.19 198 TYR A N 1
ATOM 1638 C CA . TYR A 1 198 ? -13.412 -31.260 -15.993 1.00 65.19 198 TYR A CA 1
ATOM 1639 C C . TYR A 1 198 ? -11.959 -30.908 -15.662 1.00 65.19 198 TYR A C 1
ATOM 1641 O O . TYR A 1 198 ? -11.537 -29.817 -16.008 1.00 65.19 198 TYR A O 1
ATOM 1649 N N . GLU A 1 199 ? -11.152 -31.807 -15.090 1.00 70.25 199 GLU A N 1
ATOM 1650 C CA . GLU A 1 199 ? -9.731 -31.489 -14.868 1.00 70.25 199 GLU A CA 1
ATOM 1651 C C . GLU A 1 199 ? -8.953 -31.299 -16.174 1.00 70.25 199 GLU A C 1
ATOM 1653 O O . GLU A 1 199 ? -8.125 -30.394 -16.261 1.00 70.25 199 GLU A O 1
ATOM 1658 N N . LYS A 1 200 ? -9.224 -32.114 -17.203 1.00 77.25 200 LYS A N 1
ATOM 1659 C CA . LYS A 1 200 ? -8.623 -31.910 -18.528 1.00 77.25 200 LYS A CA 1
ATOM 1660 C C . LYS A 1 200 ? -9.203 -30.685 -19.220 1.00 77.25 200 LYS A C 1
ATOM 1662 O O . LYS A 1 200 ? -8.442 -29.953 -19.815 1.00 77.25 200 LYS A O 1
ATOM 1667 N N . LEU A 1 201 ? -10.496 -30.404 -19.080 1.00 75.94 201 LEU A N 1
ATOM 1668 C CA . LEU A 1 201 ? -11.158 -29.216 -19.622 1.00 75.94 201 LEU A CA 1
ATOM 1669 C C . LEU A 1 201 ? -10.669 -27.929 -18.957 1.00 75.94 201 LEU A C 1
ATOM 1671 O O . LEU A 1 201 ? -10.489 -26.942 -19.653 1.00 75.94 201 LEU A O 1
ATOM 1675 N N . VAL A 1 202 ? -10.408 -27.931 -17.649 1.00 81.38 202 VAL A N 1
ATOM 1676 C CA . VAL A 1 202 ? -9.781 -26.811 -16.936 1.00 81.38 202 VAL A CA 1
ATOM 1677 C C . VAL A 1 202 ? -8.323 -26.676 -17.361 1.00 81.38 202 VAL A C 1
ATOM 1679 O O . VAL A 1 202 ? -7.910 -25.564 -17.652 1.00 81.38 202 VAL A O 1
ATOM 1682 N N . LYS A 1 203 ? -7.561 -27.769 -17.507 1.00 81.94 203 LYS A N 1
ATOM 1683 C CA . LYS A 1 203 ? -6.185 -27.719 -18.041 1.00 81.94 203 LYS A CA 1
ATOM 1684 C C . LYS A 1 203 ? -6.149 -27.236 -19.499 1.00 81.94 203 LYS A C 1
ATOM 1686 O O . LYS A 1 203 ? -5.381 -26.337 -19.805 1.00 81.94 203 LYS A O 1
ATOM 1691 N N . GLU A 1 204 ? -7.026 -27.723 -20.373 1.00 85.75 204 GLU A N 1
ATOM 1692 C CA . GLU A 1 204 ? -7.193 -27.293 -21.770 1.00 85.75 204 GLU A CA 1
ATOM 1693 C C . GLU A 1 204 ? -7.695 -25.848 -21.882 1.00 85.75 204 GLU A C 1
ATOM 1695 O O . GLU A 1 204 ? -7.262 -25.124 -22.775 1.00 85.75 204 GLU A O 1
ATOM 1700 N N . HIS A 1 205 ? -8.600 -25.412 -21.002 1.00 85.69 205 HIS A N 1
ATOM 1701 C CA . HIS A 1 205 ? -9.096 -24.037 -20.963 1.00 85.69 205 HIS A CA 1
ATOM 1702 C C . HIS A 1 205 ? -8.039 -23.094 -20.392 1.00 85.69 205 HIS A C 1
ATOM 1704 O O . HIS A 1 205 ? -7.834 -22.023 -20.944 1.00 85.69 205 HIS A O 1
ATOM 1710 N N . GLU A 1 206 ? -7.317 -23.479 -19.340 1.00 82.69 206 GLU A N 1
ATOM 1711 C CA . GLU A 1 206 ? -6.145 -22.747 -18.864 1.00 82.69 206 GLU A CA 1
ATOM 1712 C C . GLU A 1 206 ? -5.044 -22.712 -19.920 1.00 82.69 206 GLU A C 1
ATOM 1714 O O . GLU A 1 206 ? -4.391 -21.690 -20.053 1.00 82.69 206 GLU A O 1
ATOM 1719 N N . GLU A 1 207 ? -4.818 -23.782 -20.679 1.00 82.75 207 GLU A N 1
ATOM 1720 C CA . GLU A 1 207 ? -3.850 -23.798 -21.773 1.00 82.75 207 GLU A CA 1
ATOM 1721 C C . GLU A 1 207 ? -4.288 -22.925 -22.944 1.00 82.75 207 GLU A C 1
ATOM 1723 O O . GLU A 1 207 ? -3.454 -22.202 -23.475 1.00 82.75 207 GLU A O 1
ATOM 1728 N N . LYS A 1 208 ? -5.564 -22.955 -23.346 1.00 82.62 208 LYS A N 1
ATOM 1729 C CA . LYS A 1 208 ? -6.119 -22.032 -24.349 1.00 82.62 208 LYS A CA 1
ATOM 1730 C C . LYS A 1 208 ? -6.000 -20.596 -23.867 1.00 82.62 208 LYS A C 1
ATOM 1732 O O . LYS A 1 208 ? -5.380 -19.790 -24.544 1.00 82.62 208 LYS A O 1
ATOM 1737 N N . PHE A 1 209 ? -6.436 -20.312 -22.644 1.00 79.88 209 PHE A N 1
ATOM 1738 C CA . PHE A 1 209 ? -6.313 -18.995 -22.029 1.00 79.88 209 PHE A CA 1
ATOM 1739 C C . PHE A 1 209 ? -4.844 -18.559 -21.913 1.00 79.88 209 PHE A C 1
ATOM 1741 O O . PHE A 1 209 ? -4.541 -17.411 -22.202 1.00 79.88 209 PHE A O 1
ATOM 1748 N N . LYS A 1 210 ? -3.908 -19.464 -21.586 1.00 77.69 210 LYS A N 1
ATOM 1749 C CA . LYS A 1 210 ? -2.454 -19.214 -21.588 1.00 77.69 210 LYS A CA 1
ATOM 1750 C C . LYS A 1 210 ? -1.864 -19.088 -22.993 1.00 77.69 210 LYS A C 1
ATOM 1752 O O . LYS A 1 210 ? -0.847 -18.430 -23.102 1.00 77.69 210 LYS A O 1
ATOM 1757 N N . LYS A 1 211 ? -2.460 -19.660 -24.044 1.00 75.69 211 LYS A N 1
ATOM 1758 C CA . LYS A 1 211 ? -2.055 -19.491 -25.458 1.00 75.69 211 LYS A CA 1
ATOM 1759 C C . LYS A 1 211 ? -2.628 -18.201 -26.067 1.00 75.69 211 LYS A C 1
ATOM 1761 O O . LYS A 1 211 ? -1.981 -17.584 -26.899 1.00 75.69 211 LYS A O 1
ATOM 1766 N N . GLU A 1 212 ? -3.803 -17.769 -25.613 1.00 76.19 212 GLU A N 1
ATOM 1767 C CA . GLU A 1 212 ? -4.483 -16.522 -25.997 1.00 76.19 212 GLU A CA 1
ATOM 1768 C C . GLU A 1 212 ? -3.929 -15.303 -25.233 1.00 76.19 212 GLU A C 1
ATOM 1770 O O . GLU A 1 212 ? -3.770 -14.228 -25.806 1.00 76.19 212 GLU A O 1
ATOM 1775 N N . HIS A 1 213 ? -3.591 -15.476 -23.948 1.00 64.94 213 HIS A N 1
ATOM 1776 C CA . HIS A 1 213 ? -2.975 -14.460 -23.081 1.00 64.94 213 HIS A CA 1
ATOM 1777 C C . HIS A 1 213 ? -1.452 -14.616 -22.954 1.00 64.94 213 HIS A C 1
ATOM 1779 O O . HIS A 1 213 ? -0.797 -13.759 -22.355 1.00 64.94 213 HIS A O 1
ATOM 1785 N N . GLN A 1 214 ? -0.852 -15.626 -23.597 1.00 58.66 214 GLN A N 1
ATOM 1786 C CA . GLN A 1 214 ? 0.468 -15.447 -24.200 1.00 58.66 214 GLN A CA 1
ATOM 1787 C C . GLN A 1 214 ? 0.294 -14.411 -25.303 1.00 58.66 214 GLN A C 1
ATOM 1789 O O . GLN A 1 214 ? 0.138 -14.730 -26.480 1.00 58.66 214 GLN A O 1
ATOM 1794 N N . TYR A 1 215 ? 0.338 -13.142 -24.889 1.00 51.66 215 TYR A N 1
ATOM 1795 C CA . TYR A 1 215 ? 0.643 -12.043 -25.780 1.00 51.66 215 TYR A CA 1
ATOM 1796 C C . TYR A 1 215 ? 1.828 -12.496 -26.621 1.00 51.66 215 TYR A C 1
ATOM 1798 O O . TYR A 1 215 ? 2.893 -12.793 -26.066 1.00 51.66 215 TYR A O 1
ATOM 1806 N N . VAL A 1 216 ? 1.629 -12.593 -27.936 1.00 54.59 216 VAL A N 1
ATOM 1807 C CA . VAL A 1 216 ? 2.701 -12.941 -28.859 1.00 54.59 216 VAL A CA 1
ATOM 1808 C C . VAL A 1 216 ? 3.646 -11.746 -28.886 1.00 54.59 216 VAL A C 1
ATOM 1810 O O . VAL A 1 216 ? 3.600 -10.892 -29.769 1.00 54.59 216 VAL A O 1
ATOM 1813 N N . GLN A 1 217 ? 4.539 -11.710 -27.890 1.00 54.22 217 GLN A N 1
ATOM 1814 C CA . GLN A 1 217 ? 5.895 -11.246 -28.089 1.00 54.22 217 GLN A CA 1
ATOM 1815 C C . GLN A 1 217 ? 6.342 -11.998 -29.329 1.00 54.22 217 GLN A C 1
ATOM 1817 O O . GLN A 1 217 ? 6.533 -13.213 -29.273 1.00 54.22 217 GLN A O 1
ATOM 1822 N N . THR A 1 218 ? 6.366 -11.304 -30.467 1.00 52.09 218 THR A N 1
ATOM 1823 C CA . THR A 1 218 ? 6.799 -11.869 -31.737 1.00 52.09 218 THR A CA 1
ATOM 1824 C C . THR A 1 218 ? 8.152 -12.481 -31.462 1.00 52.09 218 THR A C 1
ATOM 1826 O O . THR A 1 218 ? 9.093 -11.747 -31.142 1.00 52.09 218 THR A O 1
ATOM 1829 N N . TYR A 1 219 ? 8.188 -13.823 -31.429 1.00 53.44 219 TYR A N 1
ATOM 1830 C CA . TYR A 1 219 ? 9.320 -14.545 -30.866 1.00 53.44 219 TYR A CA 1
ATOM 1831 C C . TYR A 1 219 ? 10.552 -13.987 -31.543 1.00 53.44 219 TYR A C 1
ATOM 1833 O O . TYR A 1 219 ? 10.687 -14.090 -32.766 1.00 53.44 219 TYR A O 1
ATOM 1841 N N . HIS A 1 220 ? 11.400 -13.325 -30.753 1.00 55.06 220 HIS A N 1
ATOM 1842 C CA . HIS A 1 220 ? 12.690 -12.896 -31.242 1.00 55.06 220 HIS A CA 1
ATOM 1843 C C . HIS A 1 220 ? 13.349 -14.206 -31.628 1.00 55.06 220 HIS A C 1
ATOM 1845 O O . HIS A 1 220 ? 13.660 -15.003 -30.739 1.00 55.06 220 HIS A O 1
ATOM 1851 N N . ARG A 1 221 ? 13.425 -14.482 -32.941 1.00 63.78 221 ARG A N 1
ATOM 1852 C CA . ARG A 1 221 ? 14.060 -15.698 -33.451 1.00 63.78 221 ARG A CA 1
ATOM 1853 C C . ARG A 1 221 ? 15.388 -15.767 -32.708 1.00 63.78 221 ARG A C 1
ATOM 1855 O O . ARG A 1 221 ? 16.086 -14.748 -32.761 1.00 63.78 221 ARG A O 1
ATOM 1862 N N . PRO A 1 222 ? 15.670 -16.847 -31.948 1.00 63.91 222 PRO A N 1
ATOM 1863 C CA . PRO A 1 222 ? 16.871 -16.906 -31.125 1.00 63.91 222 PRO A CA 1
ATOM 1864 C C . PRO A 1 222 ? 18.018 -16.518 -32.043 1.00 63.91 222 PRO A C 1
ATOM 1866 O O . PRO A 1 222 ? 18.122 -17.096 -33.128 1.00 63.91 222 PRO A O 1
ATOM 1869 N N . VAL A 1 223 ? 18.702 -15.417 -31.696 1.00 65.12 223 VAL A N 1
ATOM 1870 C CA . VAL A 1 223 ? 19.549 -14.693 -32.656 1.00 65.12 223 VAL A CA 1
ATOM 1871 C C . VAL A 1 223 ? 20.462 -15.717 -33.321 1.00 65.12 223 VAL A C 1
ATOM 1873 O O . VAL A 1 223 ? 21.124 -16.432 -32.568 1.00 65.12 223 VAL A O 1
ATOM 1876 N N . PRO A 1 224 ? 20.417 -15.872 -34.666 1.00 70.94 224 PRO A N 1
ATOM 1877 C CA . PRO A 1 224 ? 21.073 -16.992 -35.328 1.00 70.94 224 PRO A CA 1
ATOM 1878 C C . PRO A 1 224 ? 22.507 -17.104 -34.840 1.00 70.94 224 PRO A C 1
ATOM 1880 O O . PRO A 1 224 ? 23.167 -16.075 -34.693 1.00 70.94 224 PRO A O 1
ATOM 1883 N N . ASP A 1 225 ? 22.944 -18.315 -34.502 1.00 62.59 225 ASP A N 1
ATOM 1884 C CA . ASP A 1 225 ? 24.177 -18.476 -33.741 1.00 62.59 225 ASP A CA 1
ATOM 1885 C C . ASP A 1 225 ? 25.398 -18.238 -34.637 1.00 62.59 225 ASP A C 1
ATOM 1887 O O . ASP A 1 225 ? 25.988 -19.156 -35.201 1.00 62.59 225 ASP A O 1
ATOM 1891 N N . PHE A 1 226 ? 25.763 -16.963 -34.783 1.00 62.75 226 PHE A N 1
ATOM 1892 C CA . PHE A 1 226 ? 26.931 -16.471 -35.515 1.00 62.75 226 PHE A CA 1
ATOM 1893 C C . PHE A 1 226 ? 28.250 -16.772 -34.766 1.00 62.75 226 PHE A C 1
ATOM 1895 O O . PHE A 1 226 ? 29.176 -15.961 -34.781 1.00 62.75 226 PHE A O 1
ATOM 1902 N N . SER A 1 227 ? 28.308 -17.912 -34.070 1.00 64.69 227 SER A N 1
ATOM 1903 C CA . SER A 1 227 ? 29.512 -18.491 -33.470 1.00 64.69 227 SER A CA 1
ATOM 1904 C C . SER A 1 227 ? 30.547 -18.819 -34.552 1.00 64.69 227 SER A C 1
ATOM 1906 O O . SER A 1 227 ? 31.734 -18.534 -34.397 1.00 64.69 227 SER A O 1
ATOM 1908 N N . GLU A 1 228 ? 30.080 -19.324 -35.699 1.00 68.06 228 GLU A N 1
ATOM 1909 C CA . GLU A 1 228 ? 30.901 -19.529 -36.891 1.00 68.06 228 GLU A CA 1
ATOM 1910 C C . GLU A 1 228 ? 30.991 -18.236 -37.730 1.00 68.06 228 GLU A C 1
ATOM 1912 O O . GLU A 1 228 ? 29.961 -17.631 -38.059 1.00 68.06 228 GLU A O 1
ATOM 1917 N N . PRO A 1 229 ? 32.202 -17.783 -38.113 1.00 61.38 229 PRO A N 1
ATOM 1918 C CA . PRO A 1 229 ? 32.368 -16.622 -38.978 1.00 61.38 229 PRO A CA 1
ATOM 1919 C C . PRO A 1 229 ? 31.952 -16.961 -40.416 1.00 61.38 229 PRO A C 1
ATOM 1921 O O . PRO A 1 229 ? 32.602 -17.742 -41.101 1.00 61.38 229 PRO A O 1
ATOM 1924 N N . SER A 1 230 ? 30.874 -16.341 -40.897 1.00 61.34 230 SER A N 1
ATOM 1925 C CA . SER A 1 230 ? 30.433 -16.496 -42.287 1.00 61.34 230 SER A CA 1
ATOM 1926 C C . SER A 1 230 ? 31.356 -15.746 -43.259 1.00 61.34 230 SER A C 1
ATOM 1928 O O . SER A 1 230 ? 31.592 -14.547 -43.084 1.00 61.34 230 SER A O 1
ATOM 1930 N N . ASP A 1 231 ? 31.816 -16.431 -44.315 1.00 60.09 231 ASP A N 1
ATOM 1931 C CA . ASP A 1 231 ? 32.664 -15.896 -45.396 1.00 60.09 231 ASP A CA 1
ATOM 1932 C C . ASP A 1 231 ? 31.913 -14.918 -46.326 1.00 60.09 231 ASP A C 1
ATOM 1934 O O . ASP A 1 231 ? 31.709 -15.134 -47.527 1.00 60.09 231 ASP A O 1
ATOM 1938 N N . VAL A 1 232 ? 31.498 -13.783 -45.764 1.00 64.44 232 VAL A N 1
ATOM 1939 C CA . VAL A 1 232 ? 30.885 -12.680 -46.506 1.00 64.44 232 VAL A CA 1
ATOM 1940 C C . VAL A 1 232 ? 31.957 -11.984 -47.347 1.00 64.44 232 VAL A C 1
ATOM 1942 O O . VAL A 1 232 ? 32.642 -11.072 -46.880 1.00 64.44 232 VAL A O 1
ATOM 1945 N N . LYS A 1 233 ? 32.076 -12.394 -48.616 1.00 69.69 233 LYS A N 1
ATOM 1946 C CA . LYS A 1 233 ? 32.913 -11.732 -49.630 1.00 69.69 233 LYS A CA 1
ATOM 1947 C C . LYS A 1 233 ? 32.539 -10.249 -49.732 1.00 69.69 233 LYS A C 1
ATOM 1949 O O . LYS A 1 233 ? 31.513 -9.892 -50.311 1.00 69.69 233 LYS A O 1
ATOM 1954 N N . LEU A 1 234 ? 33.365 -9.381 -49.148 1.00 74.19 234 LEU A N 1
ATOM 1955 C CA . LEU A 1 234 ? 33.106 -7.945 -49.101 1.00 74.19 234 LEU A CA 1
ATOM 1956 C C . LEU A 1 234 ? 33.234 -7.336 -50.504 1.00 74.19 234 LEU A C 1
ATOM 1958 O O . LEU A 1 234 ? 34.303 -7.355 -51.110 1.00 74.19 234 LEU A O 1
ATOM 1962 N N . ASN A 1 235 ? 32.148 -6.746 -51.006 1.00 86.50 235 ASN A N 1
ATOM 1963 C CA . ASN A 1 235 ? 32.194 -5.901 -52.198 1.00 86.50 235 ASN A CA 1
ATOM 1964 C C . ASN A 1 235 ? 33.111 -4.690 -51.924 1.00 86.50 235 ASN A C 1
ATOM 1966 O O . ASN A 1 235 ? 33.077 -4.119 -50.832 1.00 86.50 235 ASN A O 1
ATOM 1970 N N . VAL A 1 236 ? 33.897 -4.257 -52.913 1.00 86.81 236 VAL A N 1
ATOM 1971 C CA . VAL A 1 236 ? 34.834 -3.128 -52.791 1.00 86.81 236 VAL A CA 1
ATOM 1972 C C . VAL A 1 236 ? 34.143 -1.848 -52.304 1.00 86.81 236 VAL A C 1
ATOM 1974 O O . VAL A 1 236 ? 34.688 -1.130 -51.468 1.00 86.81 236 VAL A O 1
ATOM 1977 N N . ALA A 1 237 ? 32.895 -1.605 -52.715 1.00 87.25 237 ALA A N 1
ATOM 1978 C CA . ALA A 1 237 ? 32.106 -0.477 -52.216 1.00 87.25 237 ALA A CA 1
ATOM 1979 C C . ALA A 1 237 ? 31.799 -0.550 -50.702 1.00 87.25 237 ALA A C 1
ATOM 1981 O O . ALA A 1 237 ? 31.616 0.489 -50.069 1.00 87.25 237 ALA A O 1
ATOM 1982 N N . ALA A 1 238 ? 31.750 -1.746 -50.104 1.00 87.44 238 ALA A N 1
ATOM 1983 C CA . ALA A 1 238 ? 31.627 -1.924 -48.656 1.00 87.44 238 ALA A CA 1
ATOM 1984 C C . ALA A 1 238 ? 32.976 -1.708 -47.952 1.00 87.44 238 ALA A C 1
ATOM 1986 O O . ALA A 1 238 ? 33.025 -0.981 -46.962 1.00 87.44 238 ALA A O 1
ATOM 1987 N N . ILE A 1 239 ? 34.065 -2.249 -48.516 1.00 89.75 239 ILE A N 1
ATOM 1988 C CA . ILE A 1 239 ? 35.443 -2.069 -48.020 1.00 89.75 239 ILE A CA 1
ATOM 1989 C C . ILE A 1 239 ? 35.777 -0.573 -47.913 1.00 89.75 239 ILE A C 1
ATOM 1991 O O . ILE A 1 239 ? 36.178 -0.109 -46.852 1.00 89.75 239 ILE A O 1
ATOM 1995 N N . LEU A 1 240 ? 35.527 0.209 -48.969 1.00 91.69 240 LEU A N 1
ATOM 1996 C CA . LEU A 1 240 ? 35.805 1.653 -48.988 1.00 91.69 240 LEU A CA 1
ATOM 1997 C C . LEU A 1 240 ? 34.919 2.458 -48.014 1.00 91.69 240 LEU A C 1
ATOM 1999 O O . LEU A 1 240 ? 35.371 3.450 -47.442 1.00 91.69 240 LEU A O 1
ATOM 2003 N N . ARG A 1 241 ? 33.663 2.042 -47.787 1.00 89.75 241 ARG A N 1
ATOM 2004 C CA . ARG A 1 241 ? 32.771 2.679 -46.795 1.00 89.75 241 ARG A CA 1
ATOM 2005 C C . ARG A 1 241 ? 33.225 2.409 -45.361 1.00 89.75 241 ARG A C 1
ATOM 2007 O O . ARG A 1 241 ? 33.144 3.302 -44.520 1.00 89.75 241 ARG A O 1
ATOM 2014 N N . GLU A 1 242 ? 33.690 1.196 -45.081 1.00 88.25 242 GLU A N 1
ATOM 2015 C CA . GLU A 1 242 ? 34.191 0.819 -43.760 1.00 88.25 242 GLU A CA 1
ATOM 2016 C C . GLU A 1 242 ? 35.570 1.439 -43.492 1.00 88.25 242 GLU A C 1
ATOM 2018 O O . GLU A 1 242 ? 35.746 2.048 -42.443 1.00 88.25 242 GLU A O 1
ATOM 2023 N N . GLU A 1 243 ? 36.483 1.441 -44.470 1.00 91.62 243 GLU A N 1
ATOM 2024 C CA . GLU A 1 243 ? 37.752 2.188 -44.426 1.00 91.62 243 GLU A CA 1
ATOM 2025 C C . GLU A 1 243 ? 37.524 3.676 -44.110 1.00 91.62 243 GLU A C 1
ATOM 2027 O O . GLU A 1 243 ? 38.166 4.220 -43.211 1.00 91.62 243 GLU A O 1
ATOM 2032 N N . LYS A 1 244 ? 36.584 4.342 -44.806 1.00 93.19 244 LYS A N 1
ATOM 2033 C CA . LYS A 1 244 ? 36.248 5.747 -44.521 1.00 93.19 244 LYS A CA 1
ATOM 2034 C C . LYS A 1 244 ? 35.783 5.921 -43.075 1.00 93.19 244 LYS A C 1
ATOM 2036 O O . LYS A 1 244 ? 36.203 6.861 -42.410 1.00 93.19 244 LYS A O 1
ATOM 2041 N N . LYS A 1 245 ? 34.947 5.008 -42.575 1.00 91.00 245 LYS A N 1
ATOM 2042 C CA . LYS A 1 245 ? 34.464 5.038 -41.191 1.00 91.00 245 LYS A CA 1
ATOM 2043 C C . LYS A 1 245 ? 35.598 4.854 -40.176 1.00 91.00 245 LYS A C 1
ATOM 2045 O O . LYS A 1 245 ? 35.578 5.541 -39.161 1.00 91.00 245 LYS A O 1
ATOM 2050 N N . LEU A 1 246 ? 36.578 3.985 -40.444 1.00 90.31 246 LEU A N 1
ATOM 2051 C CA . LEU A 1 246 ? 37.755 3.838 -39.580 1.00 90.31 246 LEU A CA 1
ATOM 2052 C C . LEU A 1 246 ? 38.579 5.131 -39.556 1.00 90.31 246 LEU A C 1
ATOM 2054 O O . LEU A 1 246 ? 38.853 5.644 -38.476 1.00 90.31 246 LEU A O 1
ATOM 2058 N N . LYS A 1 247 ? 38.828 5.749 -40.716 1.00 91.38 247 LYS A N 1
ATOM 2059 C CA . LYS A 1 247 ? 39.493 7.062 -40.805 1.00 91.38 247 LYS A CA 1
ATOM 2060 C C . LYS A 1 247 ? 38.721 8.167 -40.078 1.00 91.38 247 LYS A C 1
ATOM 2062 O O . LYS A 1 247 ? 39.315 8.962 -39.361 1.00 91.38 247 LYS A O 1
ATOM 2067 N N . GLU A 1 248 ? 37.391 8.177 -40.160 1.00 94.06 248 GLU A N 1
ATOM 2068 C CA . GLU A 1 248 ? 36.531 9.079 -39.377 1.00 94.06 248 GLU A CA 1
ATOM 2069 C C . GLU A 1 248 ? 36.531 8.795 -37.861 1.00 94.06 248 GLU A C 1
ATOM 2071 O O . GLU A 1 248 ? 36.033 9.629 -37.098 1.00 94.06 248 GLU A O 1
ATOM 2076 N N . GLN A 1 249 ? 37.010 7.632 -37.407 1.00 89.06 249 GLN A N 1
ATOM 2077 C CA . GLN A 1 249 ? 37.233 7.317 -35.991 1.00 89.06 249 GLN A CA 1
ATOM 2078 C C . GLN A 1 249 ? 38.656 7.710 -35.575 1.00 89.06 249 GLN A C 1
ATOM 2080 O O . GLN A 1 249 ? 38.807 8.451 -34.610 1.00 89.06 249 GLN A O 1
ATOM 2085 N N . GLU A 1 250 ? 39.668 7.336 -36.359 1.00 90.06 250 GLU A N 1
ATOM 2086 C CA . GLU A 1 250 ? 41.069 7.751 -36.197 1.00 90.06 250 GLU A CA 1
ATOM 2087 C C . GLU A 1 250 ? 41.218 9.278 -36.186 1.00 90.06 250 GLU A C 1
ATOM 2089 O O . GLU A 1 250 ? 41.983 9.817 -35.399 1.00 90.06 250 GLU A O 1
ATOM 2094 N N . GLU A 1 251 ? 40.469 10.010 -37.014 1.00 91.94 251 GLU A N 1
ATOM 2095 C CA . GLU A 1 251 ? 40.441 11.476 -36.984 1.00 91.94 251 GLU A CA 1
ATOM 2096 C C . GLU A 1 251 ? 39.786 12.047 -35.727 1.00 91.94 251 GLU A C 1
ATOM 2098 O O . GLU A 1 251 ? 40.152 13.144 -35.317 1.00 91.94 251 GLU A O 1
ATOM 2103 N N . LYS A 1 252 ? 38.819 11.351 -35.118 1.00 88.88 252 LYS A N 1
ATOM 2104 C CA . LYS A 1 252 ? 38.179 11.791 -33.866 1.00 88.88 252 LYS A CA 1
ATOM 2105 C C . LYS A 1 252 ? 39.067 11.492 -32.665 1.00 88.88 252 LYS A C 1
ATOM 2107 O O . LYS A 1 252 ? 39.185 12.337 -31.787 1.00 88.88 252 LYS A O 1
ATOM 2112 N N . GLU A 1 253 ? 39.736 10.342 -32.657 1.00 86.69 253 GLU A N 1
ATOM 2113 C CA . GLU A 1 253 ? 40.751 10.011 -31.655 1.00 86.69 253 GLU A CA 1
ATOM 2114 C C . GLU A 1 253 ? 41.964 10.943 -31.782 1.00 86.69 253 GLU A C 1
ATOM 2116 O O . GLU A 1 253 ? 42.389 11.506 -30.780 1.00 86.69 253 GLU A O 1
ATOM 2121 N N . ARG A 1 254 ? 42.436 11.230 -33.003 1.00 90.44 254 ARG A N 1
ATOM 2122 C CA . ARG A 1 254 ? 43.482 12.233 -33.263 1.00 90.44 254 ARG A CA 1
ATOM 2123 C C . ARG A 1 254 ? 43.046 13.640 -32.863 1.00 90.44 254 ARG A C 1
ATOM 2125 O O . ARG A 1 254 ? 43.818 14.329 -32.222 1.00 90.44 254 ARG A O 1
ATOM 2132 N N . LYS A 1 255 ? 41.813 14.068 -33.170 1.00 87.56 255 LYS A N 1
ATOM 2133 C CA . LYS A 1 255 ? 41.288 15.363 -32.694 1.00 87.56 255 LYS A CA 1
ATOM 2134 C C . LYS A 1 255 ? 41.250 15.418 -31.166 1.00 87.56 255 LYS A C 1
ATOM 2136 O O . LYS A 1 255 ? 41.763 16.379 -30.620 1.00 87.56 255 LYS A O 1
ATOM 2141 N N . ARG A 1 256 ? 40.791 14.363 -30.478 1.00 85.12 256 ARG A N 1
ATOM 2142 C CA . ARG A 1 256 ? 40.861 14.282 -29.006 1.00 85.12 256 ARG A CA 1
ATOM 2143 C C . ARG A 1 256 ? 42.303 14.331 -28.486 1.00 85.12 256 ARG A C 1
ATOM 2145 O O . ARG A 1 256 ? 42.532 14.981 -27.476 1.00 85.12 256 ARG A O 1
ATOM 2152 N N . LEU A 1 257 ? 43.255 13.654 -29.131 1.00 86.31 257 LEU A N 1
ATOM 2153 C CA . LEU A 1 257 ? 44.673 13.707 -28.752 1.00 86.31 257 LEU A CA 1
ATOM 2154 C C . LEU A 1 257 ? 45.258 15.110 -28.963 1.00 86.31 257 LEU A C 1
ATOM 2156 O O . LEU A 1 257 ? 45.882 15.633 -28.051 1.00 86.31 257 LEU A O 1
ATOM 2160 N N . ASN A 1 258 ? 44.954 15.772 -30.079 1.00 87.50 258 ASN A N 1
ATOM 2161 C CA . ASN A 1 258 ? 45.305 17.175 -30.284 1.00 87.50 258 ASN A CA 1
ATOM 2162 C C . ASN A 1 258 ? 44.646 18.077 -29.218 1.00 87.50 258 ASN A C 1
ATOM 2164 O O . ASN A 1 258 ? 45.314 18.923 -28.639 1.00 87.50 258 ASN A O 1
ATOM 2168 N N . ASP A 1 259 ? 43.359 17.895 -28.911 1.00 85.06 259 ASP A N 1
ATOM 2169 C CA . ASP A 1 259 ? 42.657 18.677 -27.884 1.00 85.06 259 ASP A CA 1
ATOM 2170 C C . ASP A 1 259 ? 43.278 18.454 -26.489 1.00 85.06 259 ASP A C 1
ATOM 2172 O O . ASP A 1 259 ? 43.389 19.401 -25.709 1.00 85.06 259 ASP A O 1
ATOM 2176 N N . LEU A 1 260 ? 43.737 17.233 -26.190 1.00 85.25 260 LEU A N 1
ATOM 2177 C CA . LEU A 1 260 ? 44.514 16.889 -24.994 1.00 85.25 260 LEU A CA 1
ATOM 2178 C C . LEU A 1 260 ? 45.889 17.576 -24.983 1.00 85.25 260 LEU A C 1
ATOM 2180 O O . LEU A 1 260 ? 46.260 18.154 -23.967 1.00 85.25 260 LEU A O 1
ATOM 2184 N N . GLU A 1 261 ? 46.626 17.543 -26.093 1.00 85.50 261 GLU A N 1
ATOM 2185 C CA . GLU A 1 261 ? 47.951 18.165 -26.247 1.00 85.50 261 GLU A CA 1
ATOM 2186 C C . GLU A 1 261 ? 47.898 19.698 -26.158 1.00 85.50 261 GLU A C 1
ATOM 2188 O O . GLU A 1 261 ? 48.798 20.309 -25.587 1.00 85.50 261 GLU A O 1
ATOM 2193 N N . TRP A 1 262 ? 46.841 20.323 -26.686 1.00 84.38 262 TRP A N 1
ATOM 2194 C CA . TRP A 1 262 ? 46.679 21.781 -26.709 1.00 84.38 262 TRP A CA 1
ATOM 2195 C C . TRP A 1 262 ? 46.070 22.350 -25.422 1.00 84.38 262 TRP A C 1
ATOM 2197 O O . TRP A 1 262 ? 46.464 23.433 -24.996 1.00 84.38 262 TRP A O 1
ATOM 2207 N N . ASN A 1 263 ? 45.116 21.651 -24.794 1.00 82.19 263 ASN A N 1
ATOM 2208 C CA . ASN A 1 263 ? 44.431 22.139 -23.586 1.00 82.19 263 ASN A CA 1
ATOM 2209 C C . ASN A 1 263 ? 44.968 21.521 -22.281 1.00 82.19 263 ASN A C 1
ATOM 2211 O O . ASN A 1 263 ? 44.534 21.922 -21.201 1.00 82.19 263 ASN A O 1
ATOM 2215 N N . LEU A 1 264 ? 45.863 20.526 -22.369 1.00 82.50 264 LEU A N 1
ATOM 2216 C CA . LEU A 1 264 ? 46.426 19.746 -21.253 1.00 82.50 264 LEU A CA 1
ATOM 2217 C C . LEU A 1 264 ? 45.350 19.153 -20.316 1.00 82.50 264 LEU A C 1
ATOM 2219 O O . LEU A 1 264 ? 45.570 18.980 -19.115 1.00 82.50 264 LEU A O 1
ATOM 2223 N N . ARG A 1 265 ? 44.157 18.858 -20.852 1.00 73.25 265 ARG A N 1
ATOM 2224 C CA . ARG A 1 265 ? 42.979 18.467 -20.068 1.00 73.25 265 ARG A CA 1
ATOM 2225 C C . ARG A 1 265 ? 42.062 17.517 -20.830 1.00 73.25 265 ARG A C 1
ATOM 2227 O O . ARG A 1 265 ? 41.647 17.820 -21.945 1.00 73.25 265 ARG A O 1
ATOM 2234 N N . ASP A 1 266 ? 41.674 16.409 -20.199 1.00 77.62 266 ASP A N 1
ATOM 2235 C CA . ASP A 1 266 ? 40.750 15.449 -20.804 1.00 77.62 266 ASP A CA 1
ATOM 2236 C C . ASP A 1 266 ? 39.286 15.883 -20.637 1.00 77.62 266 ASP A C 1
ATOM 2238 O O . ASP A 1 266 ? 38.756 15.999 -19.529 1.00 77.62 266 ASP A O 1
ATOM 2242 N N . SER A 1 267 ? 38.602 16.101 -21.759 1.00 75.56 267 SER A N 1
ATOM 2243 C CA . SER A 1 267 ? 37.168 16.399 -21.791 1.00 75.56 267 SER A CA 1
ATOM 2244 C C . SER A 1 267 ? 36.306 15.215 -21.333 1.00 75.56 267 SER A C 1
ATOM 2246 O O . SER A 1 267 ? 35.205 15.419 -20.815 1.00 75.56 267 SER A O 1
ATOM 2248 N N . THR A 1 268 ? 36.808 13.980 -21.446 1.00 80.25 268 THR A N 1
ATOM 2249 C CA . THR A 1 268 ? 36.064 12.775 -21.055 1.00 80.25 268 THR A CA 1
ATOM 2250 C C . THR A 1 268 ? 35.956 12.594 -19.543 1.00 80.25 268 THR A C 1
ATOM 2252 O O . THR A 1 268 ? 34.991 11.980 -19.098 1.00 80.25 268 THR A O 1
ATOM 2255 N N . GLU A 1 269 ? 36.840 13.182 -18.725 1.00 80.25 269 GLU A N 1
ATOM 2256 C CA . GLU A 1 269 ? 36.662 13.216 -17.261 1.00 80.25 269 GLU A CA 1
ATOM 2257 C C . GLU A 1 269 ? 35.339 13.891 -16.880 1.00 80.25 269 GLU A C 1
ATOM 2259 O O . GLU A 1 269 ? 34.574 13.373 -16.064 1.00 80.25 269 GLU A O 1
ATOM 2264 N N . PHE A 1 270 ? 35.031 15.022 -17.522 1.00 83.88 270 PHE A N 1
ATOM 2265 C CA . PHE A 1 270 ? 33.794 15.760 -17.286 1.00 83.88 270 PHE A CA 1
ATOM 2266 C C . PHE A 1 270 ? 32.562 15.007 -17.803 1.00 83.88 270 PHE A C 1
ATOM 2268 O O . PHE A 1 270 ? 31.522 15.007 -17.142 1.00 83.88 270 PHE A O 1
ATOM 2275 N N . GLU A 1 271 ? 32.660 14.325 -18.949 1.00 83.31 271 GLU A N 1
ATOM 2276 C CA . GLU A 1 271 ? 31.565 13.485 -19.447 1.00 83.31 271 GLU A CA 1
ATOM 2277 C C . GLU A 1 271 ? 31.315 12.266 -18.547 1.00 83.31 271 GLU A C 1
ATOM 2279 O O . GLU A 1 271 ? 30.163 11.985 -18.210 1.00 83.31 271 GLU A O 1
ATOM 2284 N N . ASN A 1 272 ? 32.375 11.599 -18.083 1.00 86.19 272 ASN A N 1
ATOM 2285 C CA . ASN A 1 272 ? 32.298 10.479 -17.147 1.00 86.19 272 ASN A CA 1
ATOM 2286 C C . ASN A 1 272 ? 31.677 10.915 -15.810 1.00 86.19 272 ASN A C 1
ATOM 2288 O O . ASN A 1 272 ? 30.710 10.299 -15.366 1.00 86.19 272 ASN A O 1
ATOM 2292 N N . TRP A 1 273 ? 32.129 12.030 -15.227 1.00 89.31 273 TRP A N 1
ATOM 2293 C CA . TRP A 1 273 ? 31.525 12.626 -14.026 1.00 89.31 273 TRP A CA 1
ATOM 2294 C C . TRP A 1 273 ? 30.039 12.976 -14.226 1.00 89.31 273 TRP A C 1
ATOM 2296 O O . TRP A 1 273 ? 29.198 12.715 -13.366 1.00 89.31 273 TRP A O 1
ATOM 2306 N N . LYS A 1 274 ? 29.675 13.515 -15.395 1.00 89.38 274 LYS A N 1
ATOM 2307 C CA . LYS A 1 274 ? 28.289 13.856 -15.759 1.00 89.38 274 LYS A CA 1
ATOM 2308 C C . LYS A 1 274 ? 27.407 12.616 -15.956 1.00 89.38 274 LYS A C 1
ATOM 2310 O O . LYS A 1 274 ? 26.196 12.693 -15.740 1.00 89.38 274 LYS A O 1
ATOM 2315 N N . ILE A 1 275 ? 27.984 11.482 -16.355 1.00 87.50 275 ILE A N 1
ATOM 2316 C CA . ILE A 1 275 ? 27.318 10.172 -16.401 1.00 87.50 275 ILE A CA 1
ATOM 2317 C C . ILE A 1 275 ? 27.173 9.598 -14.984 1.00 87.50 275 ILE A C 1
ATOM 2319 O O . ILE A 1 275 ? 26.089 9.135 -14.630 1.00 87.50 275 ILE A O 1
ATOM 2323 N N . GLU A 1 276 ? 28.219 9.687 -14.161 1.00 87.25 276 GLU A N 1
ATOM 2324 C CA . GLU A 1 276 ? 28.245 9.203 -12.778 1.00 87.25 276 GLU A CA 1
ATOM 2325 C C . GLU A 1 276 ? 27.244 9.946 -11.884 1.00 87.25 276 GLU A C 1
ATOM 2327 O O . GLU A 1 276 ? 26.436 9.303 -11.216 1.00 87.25 276 GLU A O 1
ATOM 2332 N N . LYS A 1 277 ? 27.178 11.284 -11.939 1.00 88.62 277 LYS A N 1
ATOM 2333 C CA . LYS A 1 277 ? 26.165 12.052 -11.189 1.00 88.62 277 LYS A CA 1
ATOM 2334 C C . LYS A 1 277 ? 24.740 11.721 -11.626 1.00 88.62 277 LYS A C 1
ATOM 2336 O O . LYS A 1 277 ? 23.893 11.434 -10.785 1.00 88.62 277 LYS A O 1
ATOM 2341 N N . LYS A 1 278 ? 24.500 11.579 -12.935 1.00 88.50 278 LYS A N 1
ATOM 2342 C CA . LYS A 1 278 ? 23.227 11.051 -13.466 1.00 88.50 278 LYS A CA 1
ATOM 2343 C C . LYS A 1 278 ? 22.926 9.605 -13.050 1.00 88.50 278 LYS A C 1
ATOM 2345 O O . LYS A 1 278 ? 21.792 9.164 -13.247 1.00 88.50 278 LYS A O 1
ATOM 2350 N N . HIS A 1 279 ? 23.900 8.851 -12.544 1.00 84.56 279 HIS A N 1
ATOM 2351 C CA . HIS A 1 279 ? 23.690 7.524 -11.976 1.00 84.56 279 HIS A CA 1
ATOM 2352 C C . HIS A 1 279 ? 23.412 7.596 -10.470 1.00 84.56 279 HIS A C 1
ATOM 2354 O O . HIS A 1 279 ? 22.412 7.037 -10.023 1.00 84.56 279 HIS A O 1
ATOM 2360 N N . GLU A 1 280 ? 24.208 8.358 -9.711 1.00 86.31 280 GLU A N 1
ATOM 2361 C CA . GLU A 1 280 ? 23.943 8.650 -8.298 1.00 86.31 280 GLU A CA 1
ATOM 2362 C C . GLU A 1 280 ? 22.526 9.185 -8.075 1.00 86.31 280 GLU A C 1
ATOM 2364 O O . GLU A 1 280 ? 21.834 8.738 -7.164 1.00 86.31 280 GLU A O 1
ATOM 2369 N N . ASP A 1 281 ? 22.083 10.139 -8.894 1.00 88.44 281 ASP A N 1
ATOM 2370 C CA . ASP A 1 281 ? 20.790 10.795 -8.704 1.00 88.44 281 ASP A CA 1
ATOM 2371 C C . ASP A 1 281 ? 19.623 9.836 -8.980 1.00 88.44 281 ASP A C 1
ATOM 2373 O O . ASP A 1 281 ? 18.656 9.817 -8.221 1.00 88.44 281 ASP A O 1
ATOM 2377 N N . LYS A 1 282 ? 19.766 8.918 -9.947 1.00 81.94 282 LYS A N 1
ATOM 2378 C CA . LYS A 1 282 ? 18.813 7.811 -10.149 1.00 81.94 282 LYS A CA 1
ATOM 2379 C C . LYS A 1 282 ? 18.791 6.833 -8.976 1.00 81.94 282 LYS A C 1
ATOM 2381 O O . LYS A 1 282 ? 17.731 6.310 -8.644 1.00 81.94 282 LYS A O 1
ATOM 2386 N N . ILE A 1 283 ? 19.935 6.569 -8.340 1.00 83.69 283 ILE A N 1
ATOM 2387 C CA . ILE A 1 283 ? 19.983 5.740 -7.125 1.00 83.69 283 ILE A CA 1
ATOM 2388 C C . ILE A 1 283 ? 19.235 6.453 -5.989 1.00 83.69 283 ILE A C 1
ATOM 2390 O O . ILE A 1 283 ? 18.376 5.836 -5.360 1.00 83.69 283 ILE A O 1
ATOM 2394 N N . LYS A 1 284 ? 19.463 7.760 -5.789 1.00 83.94 284 LYS A N 1
ATOM 2395 C CA . LYS A 1 284 ? 18.747 8.588 -4.797 1.00 83.94 284 LYS A CA 1
ATOM 2396 C C . LYS A 1 284 ? 17.232 8.603 -5.057 1.00 83.94 284 LYS A C 1
ATOM 2398 O O . LYS A 1 284 ? 16.460 8.396 -4.122 1.00 83.94 284 LYS A O 1
ATOM 2403 N N . GLU A 1 285 ? 16.792 8.763 -6.308 1.00 82.94 285 GLU A N 1
ATOM 2404 C CA . GLU A 1 285 ? 15.376 8.651 -6.699 1.00 82.94 285 GLU A CA 1
ATOM 2405 C C . GLU A 1 285 ? 14.797 7.266 -6.371 1.00 82.94 285 GLU A C 1
ATOM 2407 O O . GLU A 1 285 ? 13.723 7.162 -5.775 1.00 82.94 285 GLU A O 1
ATOM 2412 N N . LEU A 1 286 ? 15.504 6.185 -6.719 1.00 79.06 286 LEU A N 1
ATOM 2413 C CA . LEU A 1 286 ? 15.067 4.815 -6.434 1.00 79.06 286 LEU A CA 1
ATOM 2414 C C . LEU A 1 286 ? 15.013 4.520 -4.929 1.00 79.06 286 LEU A C 1
ATOM 2416 O O . LEU A 1 286 ? 14.131 3.775 -4.498 1.00 79.06 286 LEU A O 1
ATOM 2420 N N . GLU A 1 287 ? 15.907 5.097 -4.125 1.00 79.50 287 GLU A N 1
ATOM 2421 C CA . GLU A 1 287 ? 15.850 5.035 -2.662 1.00 79.50 287 GLU A CA 1
ATOM 2422 C C . GLU A 1 287 ? 14.654 5.805 -2.097 1.00 79.50 287 GLU A C 1
ATOM 2424 O O . GLU A 1 287 ? 13.926 5.266 -1.264 1.00 79.50 287 GLU A O 1
ATOM 2429 N N . GLN A 1 288 ? 14.399 7.029 -2.566 1.00 84.12 288 GLN A N 1
ATOM 2430 C CA . GLN A 1 288 ? 13.234 7.823 -2.157 1.00 84.12 288 GLN A CA 1
ATOM 2431 C C . GLN A 1 288 ? 11.918 7.122 -2.526 1.00 84.12 288 GLN A C 1
ATOM 2433 O O . GLN A 1 288 ? 11.000 7.051 -1.707 1.00 84.12 288 GLN A O 1
ATOM 2438 N N . GLN A 1 289 ? 11.838 6.510 -3.711 1.00 79.56 289 GLN A N 1
ATOM 2439 C CA . GLN A 1 289 ? 10.697 5.684 -4.128 1.00 79.56 289 GLN A CA 1
ATOM 2440 C C . GLN A 1 289 ? 10.515 4.411 -3.288 1.00 79.56 289 GLN A C 1
ATOM 2442 O O . GLN A 1 289 ? 9.426 3.838 -3.290 1.00 79.56 289 GLN A O 1
ATOM 2447 N N . GLN A 1 290 ? 11.557 3.921 -2.611 1.00 77.88 290 GLN A N 1
ATOM 2448 C CA . GLN A 1 290 ? 11.457 2.777 -1.698 1.00 77.88 290 GLN A CA 1
ATOM 2449 C C . GLN A 1 290 ? 11.039 3.231 -0.300 1.00 77.88 290 GLN A C 1
ATOM 2451 O O . GLN A 1 290 ? 10.052 2.704 0.214 1.00 77.88 290 GLN A O 1
ATOM 2456 N N . ARG A 1 291 ? 11.683 4.273 0.246 1.00 81.25 291 ARG A N 1
ATOM 2457 C CA . ARG A 1 291 ? 11.316 4.923 1.519 1.00 81.25 291 ARG A CA 1
ATOM 2458 C C . ARG A 1 291 ? 9.843 5.337 1.543 1.00 81.25 291 ARG A C 1
ATOM 2460 O O . ARG A 1 291 ? 9.122 4.944 2.451 1.00 81.25 291 ARG A O 1
ATOM 2467 N N . THR A 1 292 ? 9.356 6.007 0.499 1.00 81.94 292 THR A N 1
ATOM 2468 C CA . THR A 1 292 ? 7.942 6.426 0.401 1.00 81.94 292 THR A CA 1
ATOM 2469 C C . THR A 1 292 ? 6.965 5.247 0.339 1.00 81.94 292 THR A C 1
ATOM 2471 O O . THR A 1 292 ? 5.960 5.253 1.045 1.00 81.94 292 THR A O 1
ATOM 2474 N N . LYS A 1 293 ? 7.257 4.178 -0.421 1.00 83.12 293 LYS A N 1
ATOM 2475 C CA . LYS A 1 293 ? 6.437 2.940 -0.417 1.00 83.12 293 LYS A CA 1
ATOM 2476 C C . LYS A 1 293 ? 6.403 2.280 0.966 1.00 83.12 293 LYS A C 1
ATOM 2478 O O . LYS A 1 293 ? 5.370 1.754 1.381 1.00 83.12 293 LYS A O 1
ATOM 2483 N N . ILE A 1 294 ? 7.522 2.337 1.679 1.00 79.75 294 ILE A N 1
ATOM 2484 C CA . ILE A 1 294 ? 7.683 1.875 3.058 1.00 79.75 294 ILE A CA 1
ATOM 2485 C C . ILE A 1 294 ? 6.863 2.725 4.043 1.00 79.75 294 ILE A C 1
ATOM 2487 O O . ILE A 1 294 ? 6.156 2.180 4.890 1.00 79.75 294 ILE A O 1
ATOM 2491 N N . GLU A 1 295 ? 6.894 4.047 3.905 1.00 80.94 295 GLU A N 1
ATOM 2492 C CA . GLU A 1 295 ? 6.129 4.990 4.723 1.00 80.94 295 GLU A CA 1
ATOM 2493 C C . GLU A 1 295 ? 4.623 4.843 4.480 1.00 80.94 295 GLU A C 1
ATOM 2495 O O . GLU A 1 295 ? 3.849 4.828 5.436 1.00 80.94 295 GLU A O 1
ATOM 2500 N N . MET A 1 296 ? 4.200 4.608 3.233 1.00 81.56 296 MET A N 1
ATOM 2501 C CA . MET A 1 296 ? 2.816 4.255 2.894 1.00 81.56 296 MET A CA 1
ATOM 2502 C C . MET A 1 296 ? 2.371 2.938 3.554 1.00 81.56 296 MET A C 1
ATOM 2504 O O . MET A 1 296 ? 1.241 2.846 4.036 1.00 81.56 296 MET A O 1
ATOM 2508 N N . ALA A 1 297 ? 3.242 1.924 3.619 1.00 81.06 297 ALA A N 1
ATOM 2509 C CA . ALA A 1 297 ? 2.946 0.666 4.309 1.00 81.06 297 ALA A CA 1
ATOM 2510 C C . ALA A 1 297 ? 2.842 0.855 5.837 1.00 81.06 297 ALA A C 1
ATOM 2512 O O . ALA A 1 297 ? 1.892 0.371 6.454 1.00 81.06 297 ALA A O 1
ATOM 2513 N N . LEU A 1 298 ? 3.758 1.624 6.436 1.00 81.44 298 LEU A N 1
ATOM 2514 C CA . LEU A 1 298 ? 3.723 2.009 7.852 1.00 81.44 298 LEU A CA 1
ATOM 2515 C C . LEU A 1 298 ? 2.463 2.815 8.207 1.00 81.44 298 LEU A C 1
ATOM 2517 O O . LEU A 1 298 ? 1.835 2.553 9.234 1.00 81.44 298 LEU A O 1
ATOM 2521 N N . ALA A 1 299 ? 2.073 3.768 7.358 1.00 84.44 299 ALA A N 1
ATOM 2522 C CA . ALA A 1 299 ? 0.853 4.554 7.521 1.00 84.44 299 ALA A CA 1
ATOM 2523 C C . ALA A 1 299 ? -0.403 3.675 7.413 1.00 84.44 299 ALA A C 1
ATOM 2525 O O . ALA A 1 299 ? -1.335 3.838 8.199 1.00 84.44 299 ALA A O 1
ATOM 2526 N N . ARG A 1 300 ? -0.411 2.689 6.503 1.00 85.69 300 ARG A N 1
ATOM 2527 C CA . ARG A 1 300 ? -1.497 1.706 6.391 1.00 85.69 300 ARG A CA 1
ATOM 2528 C C . ARG A 1 300 ? -1.607 0.819 7.634 1.00 85.69 300 ARG A C 1
ATOM 2530 O O . ARG A 1 300 ? -2.718 0.636 8.121 1.00 85.69 300 ARG A O 1
ATOM 2537 N N . GLU A 1 301 ? -0.503 0.297 8.176 1.00 81.75 301 GLU A N 1
ATOM 2538 C CA . GLU A 1 301 ? -0.544 -0.440 9.452 1.00 81.75 301 GLU A CA 1
ATOM 2539 C C . GLU A 1 301 ? -1.042 0.440 10.607 1.00 81.75 301 GLU A C 1
ATOM 2541 O O . GLU A 1 301 ? -1.868 -0.007 11.403 1.00 81.75 301 GLU A O 1
ATOM 2546 N N . ALA A 1 302 ? -0.596 1.698 10.685 1.00 82.31 302 ALA A N 1
ATOM 2547 C CA . ALA A 1 302 ? -1.063 2.637 11.703 1.00 82.31 302 ALA A CA 1
ATOM 2548 C C . ALA A 1 302 ? -2.575 2.911 11.599 1.00 82.31 302 ALA A C 1
ATOM 2550 O O . ALA A 1 302 ? -3.267 2.886 12.616 1.00 82.31 302 ALA A O 1
ATOM 2551 N N . ALA A 1 303 ? -3.097 3.101 10.383 1.00 88.12 303 ALA A N 1
ATOM 2552 C CA . ALA A 1 303 ? -4.524 3.301 10.139 1.00 88.12 303 ALA A CA 1
ATOM 2553 C C . ALA A 1 303 ? -5.367 2.061 10.492 1.00 88.12 303 ALA A C 1
ATOM 2555 O O . ALA A 1 303 ? -6.437 2.203 11.082 1.00 88.12 303 ALA A O 1
ATOM 2556 N N . MET A 1 304 ? -4.882 0.848 10.193 1.00 83.81 304 MET A N 1
ATOM 2557 C CA . MET A 1 304 ? -5.565 -0.393 10.586 1.00 83.81 304 MET A CA 1
ATOM 2558 C C . MET A 1 304 ? -5.588 -0.562 12.114 1.00 83.81 304 MET A C 1
ATOM 2560 O O . MET A 1 304 ? -6.650 -0.818 12.671 1.00 83.81 304 MET A O 1
ATOM 2564 N N . MET A 1 305 ? -4.471 -0.308 12.809 1.00 81.31 305 MET A N 1
ATOM 2565 C CA . MET A 1 305 ? -4.437 -0.340 14.280 1.00 81.31 305 MET A CA 1
ATOM 2566 C C . MET A 1 305 ? -5.353 0.713 14.927 1.00 81.31 305 MET A C 1
ATOM 2568 O O . MET A 1 305 ? -5.947 0.438 15.966 1.00 81.31 305 MET A O 1
ATOM 2572 N N . ALA A 1 306 ? -5.482 1.907 14.340 1.00 86.88 306 ALA A N 1
ATOM 2573 C CA . ALA A 1 306 ? -6.414 2.928 14.827 1.00 86.88 306 ALA A CA 1
ATOM 2574 C C . ALA A 1 306 ? -7.881 2.511 14.608 1.00 86.88 306 ALA A C 1
ATOM 2576 O O . ALA A 1 306 ? -8.716 2.682 15.490 1.00 86.88 306 ALA A O 1
ATOM 2577 N N . TYR A 1 307 ? -8.194 1.889 13.468 1.00 89.00 307 TYR A N 1
ATOM 2578 C CA . TYR A 1 307 ? -9.521 1.331 13.199 1.00 89.00 307 TYR A CA 1
ATOM 2579 C C . TYR A 1 307 ? -9.889 0.199 14.178 1.00 89.00 307 TYR A C 1
ATOM 2581 O O . TYR A 1 307 ? -11.006 0.170 14.693 1.00 89.00 307 TYR A O 1
ATOM 2589 N N . GLU A 1 308 ? -8.942 -0.685 14.509 1.00 84.94 308 GLU A N 1
ATOM 2590 C CA . GLU A 1 308 ? -9.111 -1.713 15.548 1.00 84.94 308 GLU A CA 1
ATOM 2591 C C . GLU A 1 308 ? -9.349 -1.111 16.944 1.00 84.94 308 GLU A C 1
ATOM 2593 O O . GLU A 1 308 ? -10.183 -1.622 17.694 1.00 84.94 308 GLU A O 1
ATOM 2598 N N . GLN A 1 309 ? -8.666 -0.013 17.296 1.00 87.25 309 GLN A N 1
ATOM 2599 C CA . GLN A 1 309 ? -8.905 0.711 18.552 1.00 87.25 309 GLN A CA 1
ATOM 2600 C C . GLN A 1 309 ? -10.310 1.318 18.589 1.00 87.25 309 GLN A C 1
ATOM 2602 O O . GLN A 1 309 ? -11.057 1.035 19.523 1.00 87.25 309 GLN A O 1
ATOM 2607 N N . ASN A 1 310 ? -10.733 2.014 17.530 1.00 91.50 310 ASN A N 1
ATOM 2608 C CA . ASN A 1 310 ? -12.094 2.543 17.427 1.00 91.50 310 ASN A CA 1
ATOM 2609 C C . ASN A 1 310 ? -13.157 1.427 17.515 1.00 91.50 310 ASN A C 1
ATOM 2611 O O . ASN A 1 310 ? -14.245 1.653 18.040 1.00 91.50 310 ASN A O 1
ATOM 2615 N N . ILE A 1 311 ? -12.880 0.210 17.026 1.00 90.62 311 ILE A N 1
ATOM 2616 C CA . ILE A 1 311 ? -13.778 -0.945 17.211 1.00 90.62 311 ILE A CA 1
ATOM 2617 C C . ILE A 1 311 ? -13.816 -1.393 18.679 1.00 90.62 311 ILE A C 1
ATOM 2619 O O . ILE A 1 311 ? -14.911 -1.598 19.202 1.00 90.62 311 ILE A O 1
ATOM 2623 N N . LYS A 1 312 ? -12.664 -1.523 19.358 1.00 88.00 312 LYS A N 1
ATOM 2624 C CA . LYS A 1 312 ? -12.602 -1.849 20.798 1.00 88.00 312 LYS A CA 1
ATOM 2625 C C . LYS A 1 312 ? -13.375 -0.819 21.635 1.00 88.00 312 LYS A C 1
ATOM 2627 O O . LYS A 1 312 ? -14.180 -1.199 22.480 1.00 88.00 312 LYS A O 1
ATOM 2632 N N . GLU A 1 313 ? -13.187 0.469 21.360 1.00 89.56 313 GLU A N 1
ATOM 2633 C CA . GLU A 1 313 ? -13.873 1.573 22.043 1.00 89.56 313 GLU A CA 1
ATOM 2634 C C . GLU A 1 313 ? -15.389 1.538 21.809 1.00 89.56 313 GLU A C 1
ATOM 2636 O O . GLU A 1 313 ? -16.154 1.580 22.769 1.00 89.56 313 GLU A O 1
ATOM 2641 N N . ASN A 1 314 ? -15.846 1.341 20.566 1.00 89.19 314 ASN A N 1
ATOM 2642 C CA . ASN A 1 314 ? -17.275 1.180 20.270 1.00 89.19 314 ASN A CA 1
ATOM 2643 C C . ASN A 1 314 ? -17.889 -0.084 20.908 1.00 89.19 314 ASN A C 1
ATOM 2645 O O . ASN A 1 314 ? -19.074 -0.100 21.234 1.00 89.19 314 ASN A O 1
ATOM 2649 N N . GLN A 1 315 ? -17.113 -1.153 21.112 1.00 90.12 315 GLN A N 1
ATOM 2650 C CA . GLN A 1 315 ? -17.579 -2.324 21.863 1.00 90.12 315 GLN A CA 1
ATOM 2651 C C . GLN A 1 315 ? -17.710 -2.029 23.363 1.00 90.12 315 GLN A C 1
ATOM 2653 O O . GLN A 1 315 ? -18.662 -2.508 23.982 1.00 90.12 315 GLN A O 1
ATOM 2658 N N . LEU A 1 316 ? -16.797 -1.239 23.936 1.00 88.62 316 LEU A N 1
ATOM 2659 C CA . LEU A 1 316 ? -16.858 -0.802 25.333 1.00 88.62 316 LEU A CA 1
ATOM 2660 C C . LEU A 1 316 ? -18.042 0.142 25.573 1.00 88.62 316 LEU A C 1
ATOM 2662 O O . LEU A 1 316 ? -18.851 -0.138 26.454 1.00 88.62 316 LEU A O 1
ATOM 2666 N N . THR A 1 317 ? -18.237 1.175 24.749 1.00 90.06 317 THR A N 1
ATOM 2667 C CA . THR A 1 317 ? -19.382 2.093 24.902 1.00 90.06 317 THR A CA 1
ATOM 2668 C C . THR A 1 317 ? -20.723 1.376 24.727 1.00 90.06 317 THR A C 1
ATOM 2670 O O . THR A 1 317 ? -21.662 1.642 25.472 1.00 90.06 317 THR A O 1
ATOM 2673 N N . VAL A 1 318 ? -20.825 0.382 23.833 1.00 88.31 318 VAL A N 1
ATOM 2674 C CA . VAL A 1 318 ? -22.024 -0.473 23.725 1.00 88.31 318 VAL A CA 1
ATOM 2675 C C . VAL A 1 318 ? -22.232 -1.356 24.966 1.00 88.31 318 VAL A C 1
ATOM 2677 O O . VAL A 1 318 ? -23.379 -1.611 25.337 1.00 88.31 318 VAL A O 1
ATOM 2680 N N . GLN A 1 319 ? -21.172 -1.816 25.640 1.00 89.12 319 GLN A N 1
ATOM 2681 C CA . GLN A 1 319 ? -21.294 -2.522 26.926 1.00 89.12 319 GLN A CA 1
ATOM 2682 C C . GLN A 1 319 ? -21.730 -1.576 28.054 1.00 89.12 319 GLN A C 1
ATOM 2684 O O . GLN A 1 319 ? -22.613 -1.929 28.835 1.00 89.12 319 GLN A O 1
ATOM 2689 N N . GLU A 1 320 ? -21.193 -0.357 28.103 1.00 87.06 320 GLU A N 1
ATOM 2690 C CA . GLU A 1 320 ? -21.603 0.674 29.063 1.00 87.06 320 GLU A CA 1
ATOM 2691 C C . GLU A 1 320 ? -23.065 1.088 28.861 1.00 87.06 320 GLU A C 1
ATOM 2693 O O . GLU A 1 320 ? -23.831 1.112 29.823 1.00 87.06 320 GLU A O 1
ATOM 2698 N N . MET A 1 321 ? -23.493 1.321 27.615 1.00 87.38 321 MET A N 1
ATOM 2699 C CA . MET A 1 321 ? -24.892 1.608 27.278 1.00 87.38 321 MET A CA 1
ATOM 2700 C C . MET A 1 321 ? -25.830 0.457 27.661 1.00 87.38 321 MET A C 1
ATOM 2702 O O . MET A 1 321 ? -26.937 0.714 28.131 1.00 87.38 321 MET A O 1
ATOM 2706 N N . LYS A 1 322 ? -25.404 -0.808 27.523 1.00 88.88 322 LYS A N 1
ATOM 2707 C CA . LYS A 1 322 ? -26.173 -1.963 28.021 1.00 88.88 322 LYS A CA 1
ATOM 2708 C C . LYS A 1 322 ? -26.280 -1.953 29.543 1.00 88.88 322 LYS A C 1
ATOM 2710 O O . LYS A 1 322 ? -27.392 -2.014 30.052 1.00 88.88 322 LYS A O 1
ATOM 2715 N N . ALA A 1 323 ? -25.173 -1.780 30.263 1.00 89.69 323 ALA A N 1
ATOM 2716 C CA . ALA A 1 323 ? -25.176 -1.724 31.727 1.00 89.69 323 ALA A CA 1
ATOM 2717 C C . ALA A 1 323 ? -25.989 -0.532 32.280 1.00 89.69 323 ALA A C 1
ATOM 2719 O O . ALA A 1 323 ? -26.626 -0.640 33.328 1.00 89.69 323 ALA A O 1
ATOM 2720 N N . GLN A 1 324 ? -26.015 0.605 31.576 1.00 86.44 324 GLN A N 1
ATOM 2721 C CA . GLN A 1 324 ? -26.915 1.724 31.876 1.00 86.44 324 GLN A CA 1
ATOM 2722 C C . GLN A 1 324 ? -28.377 1.367 31.571 1.00 86.44 324 GLN A C 1
ATOM 2724 O O . GLN A 1 324 ? -29.252 1.603 32.401 1.00 86.44 324 GLN A O 1
ATOM 2729 N N . SER A 1 325 ? -28.651 0.745 30.421 1.00 86.81 325 SER A N 1
ATOM 2730 C CA . SER A 1 325 ? -30.000 0.308 30.049 1.00 86.81 325 SER A CA 1
ATOM 2731 C C . SER A 1 325 ? -30.566 -0.759 30.991 1.00 86.81 325 SER A C 1
ATOM 2733 O O . SER A 1 325 ? -31.771 -0.762 31.219 1.00 86.81 325 SER A O 1
ATOM 2735 N N . GLU A 1 326 ? -29.734 -1.637 31.552 1.00 87.12 326 GLU A N 1
ATOM 2736 C CA . GLU A 1 326 ? -30.113 -2.618 32.577 1.00 87.12 326 GLU A CA 1
ATOM 2737 C C . GLU A 1 326 ? -30.469 -1.931 33.903 1.00 87.12 326 GLU A C 1
ATOM 2739 O O . GLU A 1 326 ? -31.495 -2.255 34.500 1.00 87.12 326 GLU A O 1
ATOM 2744 N N . LYS A 1 327 ? -29.703 -0.914 34.329 1.00 88.44 327 LYS A N 1
ATOM 2745 C CA . LYS A 1 327 ? -30.061 -0.079 35.492 1.00 88.44 327 LYS A CA 1
ATOM 2746 C C . LYS A 1 327 ? -31.407 0.620 35.293 1.00 88.44 327 LYS A C 1
ATOM 2748 O O . LYS A 1 327 ? -32.286 0.482 36.140 1.00 88.44 327 LYS A O 1
ATOM 2753 N N . PHE A 1 328 ? -31.611 1.286 34.154 1.00 85.94 328 PHE A N 1
ATOM 2754 C CA . PHE A 1 328 ? -32.893 1.926 33.843 1.00 85.94 328 PHE A CA 1
ATOM 2755 C C . PHE A 1 328 ? -34.043 0.914 33.719 1.00 85.94 328 PHE A C 1
ATOM 2757 O O . PHE A 1 328 ? -35.154 1.196 34.164 1.00 85.94 328 PHE A O 1
ATOM 2764 N N . ALA A 1 329 ? -33.802 -0.281 33.170 1.00 85.44 329 ALA A N 1
ATOM 2765 C CA . ALA A 1 329 ? -34.805 -1.345 33.118 1.00 85.44 329 ALA A CA 1
ATOM 2766 C C . ALA A 1 329 ? -35.201 -1.829 34.522 1.00 85.44 329 ALA A C 1
ATOM 2768 O O . ALA A 1 329 ? -36.391 -2.019 34.780 1.00 85.44 329 ALA A O 1
ATOM 2769 N N . ASN A 1 330 ? -34.234 -1.955 35.436 1.00 87.38 330 ASN A N 1
ATOM 2770 C CA . ASN A 1 330 ? -34.481 -2.286 36.838 1.00 87.38 330 ASN A CA 1
ATOM 2771 C C . ASN A 1 330 ? -35.276 -1.173 37.537 1.00 87.38 330 ASN A C 1
ATOM 2773 O O . ASN A 1 330 ? -36.312 -1.464 38.122 1.00 87.38 330 ASN A O 1
ATOM 2777 N N . GLU A 1 331 ? -34.897 0.102 37.394 1.00 86.88 331 GLU A N 1
ATOM 2778 C CA . GLU A 1 331 ? -35.685 1.228 37.927 1.00 86.88 331 GLU A CA 1
ATOM 2779 C C . GLU A 1 331 ? -37.128 1.258 37.398 1.00 86.88 331 GLU A C 1
ATOM 2781 O O . GLU A 1 331 ? -38.066 1.554 38.139 1.00 86.88 331 GLU A O 1
ATOM 2786 N N . ILE A 1 332 ? -37.327 0.964 36.110 1.00 84.88 332 ILE A N 1
ATOM 2787 C CA . ILE A 1 332 ? -38.658 0.880 35.497 1.00 84.88 332 ILE A CA 1
ATOM 2788 C C . ILE A 1 332 ? -39.430 -0.331 36.042 1.00 84.88 332 ILE A C 1
ATOM 2790 O O . ILE A 1 332 ? -40.650 -0.251 36.193 1.00 84.88 332 ILE A O 1
ATOM 2794 N N . ALA A 1 333 ? -38.759 -1.442 36.351 1.00 87.06 333 ALA A N 1
ATOM 2795 C CA . ALA A 1 333 ? -39.377 -2.603 36.985 1.00 87.06 333 ALA A CA 1
ATOM 2796 C C . ALA A 1 333 ? -39.792 -2.305 38.437 1.00 87.06 333 ALA A C 1
ATOM 2798 O O . ALA A 1 333 ? -40.915 -2.634 38.809 1.00 87.06 333 ALA A O 1
ATOM 2799 N N . GLU A 1 334 ? -38.949 -1.626 39.220 1.00 88.19 334 GLU A N 1
ATOM 2800 C CA . GLU A 1 334 ? -39.255 -1.148 40.579 1.00 88.19 334 GLU A CA 1
ATOM 2801 C C . GLU A 1 334 ? -40.488 -0.228 40.569 1.00 88.19 334 GLU A C 1
ATOM 2803 O O . GLU A 1 334 ? -41.507 -0.546 41.183 1.00 88.19 334 GLU A O 1
ATOM 2808 N N . LYS A 1 335 ? -40.464 0.839 39.756 1.00 87.19 335 LYS A N 1
ATOM 2809 C CA . LYS A 1 335 ? -41.588 1.784 39.596 1.00 87.19 335 LYS A CA 1
ATOM 2810 C C . LYS A 1 335 ? -42.874 1.085 39.119 1.00 87.19 335 LYS A C 1
ATOM 2812 O O . LYS A 1 335 ? -43.973 1.463 39.518 1.00 87.19 335 LYS A O 1
ATOM 2817 N N . LYS A 1 336 ? -42.768 0.013 38.319 1.00 83.69 336 LYS A N 1
ATOM 2818 C CA . LYS A 1 336 ? -43.916 -0.836 37.945 1.00 83.69 336 LYS A CA 1
ATOM 2819 C C . LYS A 1 336 ? -44.437 -1.697 39.099 1.00 83.69 336 LYS A C 1
ATOM 2821 O O . LYS A 1 336 ? -45.651 -1.862 39.182 1.00 83.69 336 LYS A O 1
ATOM 2826 N N . LYS A 1 337 ? -43.586 -2.223 39.991 1.00 83.62 337 LYS A N 1
ATOM 2827 C CA . LYS A 1 337 ? -44.040 -2.904 41.223 1.00 83.62 337 LYS A CA 1
ATOM 2828 C C . LYS A 1 337 ? -44.827 -1.928 42.101 1.00 83.62 337 LYS A C 1
ATOM 2830 O O . LYS A 1 337 ? -45.938 -2.253 42.510 1.00 83.62 337 LYS A O 1
ATOM 2835 N N . GLU A 1 338 ? -44.300 -0.722 42.319 1.00 87.81 338 GLU A N 1
ATOM 2836 C CA . GLU A 1 338 ? -44.981 0.340 43.075 1.00 87.81 338 GLU A CA 1
ATOM 2837 C C . GLU A 1 338 ? -46.334 0.714 42.455 1.00 87.81 338 GLU A C 1
ATOM 2839 O O . GLU A 1 338 ? -47.345 0.781 43.156 1.00 87.81 338 GLU A O 1
ATOM 2844 N N . GLU A 1 339 ? -46.388 0.904 41.130 1.00 84.88 339 GLU A N 1
ATOM 2845 C CA . GLU A 1 339 ? -47.652 1.131 40.428 1.00 84.88 339 GLU A CA 1
ATOM 2846 C C . GLU A 1 339 ? -48.631 -0.033 40.589 1.00 84.88 339 GLU A C 1
ATOM 2848 O O . GLU A 1 339 ? -49.822 0.219 40.743 1.00 84.88 339 GLU A O 1
ATOM 2853 N N . ILE A 1 340 ? -48.174 -1.288 40.542 1.00 84.31 340 ILE A N 1
ATOM 2854 C CA . ILE A 1 340 ? -49.034 -2.466 40.731 1.00 84.31 340 ILE A CA 1
ATOM 2855 C C . ILE A 1 340 ? -49.600 -2.489 42.155 1.00 84.31 340 ILE A C 1
ATOM 2857 O O . ILE A 1 340 ? -50.797 -2.717 42.312 1.00 84.31 340 ILE A O 1
ATOM 2861 N N . VAL A 1 341 ? -48.800 -2.175 43.180 1.00 86.94 341 VAL A N 1
ATOM 2862 C CA . VAL A 1 341 ? -49.279 -2.057 44.570 1.00 86.94 341 VAL A CA 1
ATOM 2863 C C . VAL A 1 341 ? -50.335 -0.951 44.694 1.00 86.94 341 VAL A C 1
ATOM 2865 O O . VAL A 1 341 ? -51.435 -1.216 45.179 1.00 86.94 341 VAL A O 1
ATOM 2868 N N . ARG A 1 342 ? -50.074 0.253 44.163 1.00 86.00 342 ARG A N 1
ATOM 2869 C CA . ARG A 1 342 ? -51.059 1.355 44.153 1.00 86.00 342 ARG A CA 1
ATOM 2870 C C . ARG A 1 342 ? -52.328 0.991 43.372 1.00 86.00 342 ARG A C 1
ATOM 2872 O O . ARG A 1 342 ? -53.436 1.276 43.815 1.00 86.00 342 ARG A O 1
ATOM 2879 N N . LYS A 1 343 ? -52.191 0.329 42.219 1.00 83.50 343 LYS A N 1
ATOM 2880 C CA . LYS A 1 343 ? -53.320 -0.131 41.391 1.00 83.50 343 LYS A CA 1
ATOM 2881 C C . LYS A 1 343 ? -54.111 -1.251 42.068 1.00 83.50 343 LYS A C 1
ATOM 2883 O O . LYS A 1 343 ? -55.316 -1.310 41.856 1.00 83.50 343 LYS A O 1
ATOM 2888 N N . ASN A 1 344 ? -53.490 -2.075 42.912 1.00 83.19 344 ASN A N 1
ATOM 2889 C CA . ASN A 1 344 ? -54.188 -3.057 43.741 1.00 83.19 344 ASN A CA 1
ATOM 2890 C C . ASN A 1 344 ? -54.992 -2.381 44.865 1.00 83.19 344 ASN A C 1
ATOM 2892 O O . ASN A 1 344 ? -56.171 -2.680 44.996 1.00 83.19 344 ASN A O 1
ATOM 2896 N N . GLN A 1 345 ? -54.433 -1.392 45.570 1.00 80.81 345 GLN A N 1
ATOM 2897 C CA . GLN A 1 345 ? -55.164 -0.602 46.581 1.00 80.81 345 GLN A CA 1
ATOM 2898 C C . GLN A 1 345 ? -56.361 0.163 45.971 1.00 80.81 345 GLN A C 1
ATOM 2900 O O . GLN A 1 345 ? -57.466 0.202 46.523 1.00 80.81 345 GLN A O 1
ATOM 2905 N N . ILE A 1 346 ? -56.177 0.728 44.771 1.00 83.12 346 ILE A N 1
ATOM 2906 C CA . ILE A 1 346 ? -57.268 1.339 43.995 1.00 83.12 346 ILE A CA 1
ATOM 2907 C C . ILE A 1 346 ? -58.269 0.266 43.540 1.00 83.12 346 ILE A C 1
ATOM 2909 O O . ILE A 1 346 ? -59.473 0.491 43.586 1.00 83.12 346 ILE A O 1
ATOM 2913 N N . LYS A 1 347 ? -57.811 -0.927 43.141 1.00 78.38 347 LYS A N 1
ATOM 2914 C CA . LYS A 1 347 ? -58.694 -2.044 42.780 1.00 78.38 347 LYS A CA 1
ATOM 2915 C C . LYS A 1 347 ? -59.526 -2.505 43.975 1.00 78.38 347 LYS A C 1
ATOM 2917 O O . LYS 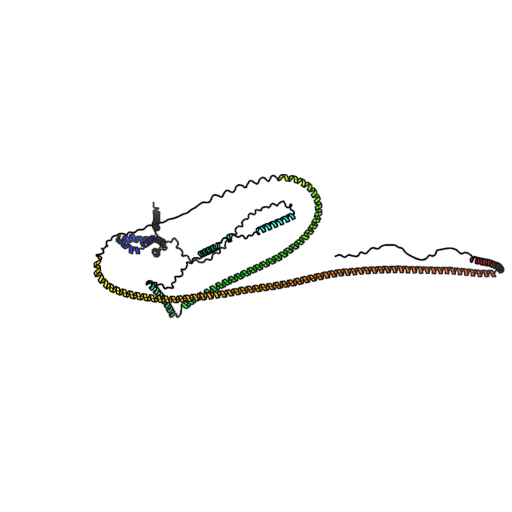A 1 347 ? -60.697 -2.774 43.768 1.00 78.38 347 LYS A O 1
ATOM 2922 N N . GLU A 1 348 ? -58.987 -2.579 45.187 1.00 79.69 348 GLU A N 1
ATOM 2923 C CA . GLU A 1 348 ? -59.736 -2.987 46.387 1.00 79.69 348 GLU A CA 1
ATOM 2924 C C . GLU A 1 348 ? -60.835 -1.976 46.745 1.00 79.69 348 GLU A C 1
ATOM 2926 O O . GLU A 1 348 ? -61.990 -2.363 46.914 1.00 79.69 348 GLU A O 1
ATOM 2931 N N . SER A 1 349 ? -60.532 -0.674 46.735 1.00 74.56 349 SER A N 1
ATOM 2932 C CA . SER A 1 349 ? -61.550 0.375 46.943 1.00 74.56 349 SER A CA 1
ATOM 2933 C C . SER A 1 349 ? -62.582 0.455 45.800 1.00 74.56 349 SER A C 1
ATOM 2935 O O . SER A 1 349 ? -63.773 0.687 46.038 1.00 74.56 349 SER A O 1
ATOM 2937 N N . VAL A 1 350 ? -62.174 0.177 44.556 1.00 79.19 350 VAL A N 1
ATOM 2938 C CA . VAL A 1 350 ? -63.086 0.043 43.404 1.00 79.19 350 VAL A CA 1
ATOM 2939 C C . VAL A 1 350 ? -63.878 -1.274 43.429 1.00 79.19 350 VAL A C 1
ATOM 2941 O O . VAL A 1 350 ? -64.989 -1.308 42.911 1.00 79.19 350 VAL A O 1
ATOM 2944 N N . MET A 1 351 ? -63.372 -2.349 44.040 1.00 72.19 351 MET A N 1
ATOM 2945 C CA . MET A 1 351 ? -64.129 -3.586 44.267 1.00 72.19 351 MET A CA 1
ATOM 2946 C C . MET A 1 351 ? -65.195 -3.358 45.337 1.00 72.19 351 MET A C 1
ATOM 2948 O O . MET A 1 351 ? -66.365 -3.545 45.040 1.00 72.19 351 MET A O 1
ATOM 2952 N N . ALA A 1 352 ? -64.841 -2.799 46.498 1.00 71.94 352 ALA A N 1
ATOM 2953 C CA . ALA A 1 352 ? -65.807 -2.483 47.553 1.00 71.94 352 ALA A CA 1
ATOM 2954 C C . ALA A 1 352 ? -66.956 -1.569 47.068 1.00 71.94 352 ALA A C 1
ATOM 2956 O O . ALA A 1 352 ? -68.111 -1.742 47.455 1.00 71.94 352 ALA A O 1
ATOM 2957 N N . THR A 1 353 ? -66.678 -0.617 46.170 1.00 72.75 353 THR A N 1
ATOM 2958 C CA . THR A 1 353 ? -67.728 0.203 45.529 1.00 72.75 353 THR A CA 1
ATOM 2959 C C . THR A 1 353 ? -68.446 -0.518 44.381 1.00 72.75 353 THR A C 1
ATOM 2961 O O . THR A 1 353 ? -69.642 -0.296 44.184 1.00 72.75 353 THR A O 1
ATOM 2964 N N . LYS A 1 354 ? -67.780 -1.426 43.654 1.00 64.25 354 LYS A N 1
ATOM 2965 C CA . LYS A 1 354 ? -68.425 -2.304 42.666 1.00 64.25 354 LYS A CA 1
ATOM 2966 C C . LYS A 1 354 ? -69.369 -3.310 43.292 1.00 64.25 354 LYS A C 1
ATOM 2968 O O . LYS A 1 354 ? -70.409 -3.523 42.694 1.00 64.25 354 LYS A O 1
ATOM 2973 N N . ASP A 1 355 ? -69.059 -3.895 44.439 1.00 68.75 355 ASP A N 1
ATOM 2974 C CA . ASP A 1 355 ? -69.889 -4.936 45.052 1.00 68.75 355 ASP A CA 1
ATOM 2975 C C . ASP A 1 355 ? -71.234 -4.346 45.517 1.00 68.75 355 ASP A C 1
ATOM 2977 O O . ASP A 1 355 ? -72.302 -4.893 45.245 1.00 68.75 355 ASP A O 1
ATOM 2981 N N . ASN A 1 356 ? -71.210 -3.114 46.036 1.00 71.12 356 ASN A N 1
ATOM 2982 C CA . ASN A 1 356 ? -72.414 -2.304 46.252 1.00 71.12 356 ASN A CA 1
ATOM 2983 C C . ASN A 1 356 ? -73.181 -1.981 44.944 1.00 71.12 356 ASN A C 1
ATOM 2985 O O . ASN A 1 356 ? -74.406 -1.847 44.946 1.00 71.12 356 ASN A O 1
ATOM 2989 N N . ALA A 1 357 ? -72.483 -1.867 43.809 1.00 65.44 357 ALA A N 1
ATOM 2990 C CA . ALA A 1 357 ? -73.060 -1.537 42.502 1.00 65.44 357 ALA A CA 1
ATOM 2991 C C . ALA A 1 357 ? -73.412 -2.755 41.617 1.00 65.44 357 ALA A C 1
ATOM 2993 O O . ALA A 1 357 ? -74.085 -2.578 40.599 1.00 65.44 357 ALA A O 1
ATOM 2994 N N . THR A 1 358 ? -72.971 -3.973 41.946 1.00 64.62 358 THR A N 1
ATOM 2995 C CA . THR A 1 358 ? -73.343 -5.220 41.256 1.00 64.62 358 THR A CA 1
ATOM 2996 C C . THR A 1 358 ? -74.674 -5.734 41.776 1.00 64.62 358 THR A C 1
ATOM 2998 O O . THR A 1 358 ? -75.503 -6.106 40.949 1.00 64.62 358 THR A O 1
ATOM 3001 N N . ILE A 1 359 ? -74.929 -5.616 43.085 1.00 70.44 359 ILE A N 1
ATOM 3002 C CA . ILE A 1 359 ? -76.253 -5.802 43.707 1.00 70.44 359 ILE A CA 1
ATOM 3003 C C . ILE A 1 359 ? -77.301 -4.974 42.937 1.00 70.44 359 ILE A C 1
ATOM 3005 O O . ILE A 1 359 ? -78.200 -5.526 42.304 1.00 70.44 359 ILE A O 1
ATOM 3009 N N . LYS A 1 360 ? -77.080 -3.654 42.831 1.00 61.62 360 LYS A N 1
ATOM 3010 C CA . LYS A 1 360 ? -77.906 -2.709 42.045 1.00 61.62 360 LYS A CA 1
ATOM 3011 C C . LYS A 1 360 ? -78.045 -3.041 40.551 1.00 61.62 360 LYS A C 1
ATOM 3013 O O . LYS A 1 360 ? -78.923 -2.509 39.878 1.00 61.62 360 LYS A O 1
ATOM 3018 N N . ARG A 1 361 ? -77.144 -3.853 39.988 1.00 58.94 361 ARG A N 1
ATOM 3019 C CA . ARG A 1 361 ? -77.117 -4.184 38.553 1.00 58.94 361 ARG A CA 1
ATOM 3020 C C . ARG A 1 361 ? -77.778 -5.526 38.256 1.00 58.94 361 ARG A C 1
ATOM 3022 O O . ARG A 1 361 ? -78.354 -5.670 37.181 1.00 58.94 361 ARG A O 1
ATOM 3029 N N . GLN A 1 362 ? -77.754 -6.470 39.194 1.00 62.62 362 GLN A N 1
ATOM 3030 C CA . GLN A 1 362 ? -78.527 -7.714 39.118 1.00 62.62 362 GLN A CA 1
ATOM 3031 C C . GLN A 1 362 ? -80.032 -7.396 39.018 1.00 62.62 362 GLN A C 1
ATOM 3033 O O . GLN A 1 362 ? -80.680 -7.863 38.082 1.00 62.62 362 GLN A O 1
ATOM 3038 N N . GLU A 1 363 ? -80.521 -6.450 39.834 1.00 65.44 363 GLU A N 1
ATOM 3039 C CA . GLU A 1 363 ? -81.888 -5.878 39.796 1.00 65.44 363 GLU A CA 1
ATOM 3040 C C . GLU A 1 363 ? -82.327 -5.318 38.419 1.00 65.44 363 GLU A C 1
ATOM 3042 O O . GLU A 1 363 ? -83.521 -5.118 38.172 1.00 65.44 363 GLU A O 1
ATOM 3047 N N . ILE A 1 364 ? -81.374 -5.016 37.528 1.00 65.25 364 ILE A N 1
ATOM 3048 C CA . ILE A 1 364 ? -81.607 -4.475 36.177 1.00 65.25 364 ILE A CA 1
ATOM 3049 C C . ILE A 1 364 ? -81.423 -5.566 35.112 1.00 65.25 364 ILE A C 1
ATOM 3051 O O . ILE A 1 364 ? -82.195 -5.635 34.158 1.00 65.25 364 ILE A O 1
ATOM 3055 N N . VAL A 1 365 ? -80.445 -6.464 35.273 1.00 63.91 365 VAL A N 1
ATOM 3056 C CA . VAL A 1 365 ? -80.210 -7.579 34.337 1.00 63.91 365 VAL A CA 1
ATOM 3057 C C . VAL A 1 365 ? -81.402 -8.542 34.297 1.00 63.91 365 VAL A C 1
ATOM 3059 O O . VAL A 1 365 ? -81.757 -9.010 33.218 1.00 63.91 365 VAL A O 1
ATOM 3062 N N . GLU A 1 366 ? -82.080 -8.783 35.423 1.00 63.38 366 GLU A N 1
ATOM 3063 C CA . GLU A 1 366 ? -83.311 -9.593 35.454 1.00 63.38 366 GLU A CA 1
ATOM 3064 C C . GLU A 1 366 ? -84.501 -8.950 34.723 1.00 63.38 366 GLU A C 1
ATOM 3066 O O . GLU A 1 366 ? -85.417 -9.655 34.296 1.00 63.38 366 GLU A O 1
ATOM 3071 N N . LYS A 1 367 ? -84.483 -7.624 34.543 1.00 59.38 367 LYS A N 1
ATOM 3072 C CA . LYS A 1 367 ? -85.478 -6.896 33.743 1.00 59.38 367 LYS A CA 1
ATOM 3073 C C . LYS A 1 367 ? -85.116 -6.957 32.261 1.00 59.38 367 LYS A C 1
ATOM 3075 O O . LYS A 1 367 ? -85.961 -7.304 31.446 1.00 59.38 367 LYS A O 1
ATOM 3080 N N . ASN A 1 368 ? -83.848 -6.717 31.924 1.00 57.94 368 ASN A N 1
ATOM 3081 C CA . ASN A 1 368 ? -83.397 -6.667 30.531 1.00 57.94 368 ASN A CA 1
ATOM 3082 C C . ASN A 1 368 ? -83.324 -8.041 29.847 1.00 57.94 368 ASN A C 1
ATOM 3084 O O . ASN A 1 368 ? -83.513 -8.099 28.637 1.00 57.94 368 ASN A O 1
ATOM 3088 N N . LYS A 1 369 ? -83.090 -9.145 30.578 1.00 61.41 369 LYS A N 1
ATOM 3089 C CA . LYS A 1 369 ? -83.144 -10.500 29.988 1.00 61.41 369 LYS A CA 1
ATOM 3090 C C . LYS A 1 369 ? -84.488 -10.770 29.306 1.00 61.41 369 LYS A C 1
ATOM 3092 O O . LYS A 1 369 ? -84.505 -11.209 28.164 1.00 61.41 369 LYS A O 1
ATOM 3097 N N . LYS A 1 370 ? -85.589 -10.399 29.970 1.00 60.06 370 LYS A N 1
ATOM 3098 C CA . LYS A 1 370 ? -86.965 -10.598 29.484 1.00 60.06 370 LYS A CA 1
ATOM 3099 C C . LYS A 1 370 ? -87.264 -9.889 28.156 1.00 60.06 370 LYS A C 1
ATOM 3101 O O . LYS A 1 370 ? -88.186 -10.301 27.478 1.00 60.06 370 LYS A O 1
ATOM 3106 N N . ALA A 1 371 ? -86.481 -8.868 27.798 1.00 57.66 371 ALA A N 1
ATOM 3107 C CA . ALA A 1 371 ? -86.610 -8.107 26.553 1.00 57.66 371 ALA A CA 1
ATOM 3108 C C . ALA A 1 371 ? -85.543 -8.463 25.494 1.00 57.66 371 ALA A C 1
ATOM 3110 O O . ALA A 1 371 ? -85.519 -7.866 24.420 1.00 57.66 371 ALA A O 1
ATOM 3111 N N . HIS A 1 372 ? -84.612 -9.386 25.781 1.00 57.28 372 HIS A N 1
ATOM 3112 C CA . HIS A 1 372 ? -83.633 -9.839 24.784 1.00 57.28 372 HIS A CA 1
ATOM 3113 C C . HIS A 1 372 ? -84.142 -11.043 23.991 1.00 57.28 372 HIS A C 1
ATOM 3115 O O . HIS A 1 372 ? -83.952 -11.092 22.773 1.00 57.28 372 HIS A O 1
ATOM 3121 N N . ASP A 1 373 ? -84.793 -11.981 24.679 1.00 59.94 373 ASP A N 1
ATOM 3122 C CA . ASP A 1 373 ? -85.285 -13.225 24.087 1.00 59.94 373 ASP A CA 1
ATOM 3123 C C . ASP A 1 373 ? -86.315 -12.934 22.969 1.00 59.94 373 ASP A C 1
ATOM 3125 O O . ASP A 1 373 ? -86.283 -13.569 21.919 1.00 59.94 373 ASP A O 1
ATOM 3129 N N . GLU A 1 374 ? -87.111 -11.867 23.128 1.00 60.72 374 GLU A N 1
ATOM 3130 C CA . GLU A 1 374 ? -88.083 -11.344 22.148 1.00 60.72 374 GLU A CA 1
ATOM 3131 C C . GLU A 1 374 ? -87.458 -10.879 20.809 1.00 60.72 374 GLU A C 1
ATOM 3133 O O . GLU A 1 374 ? -88.149 -10.822 19.796 1.00 60.72 374 GLU A O 1
ATOM 3138 N N . TYR A 1 375 ? -86.158 -10.550 20.769 1.00 59.03 375 TYR A N 1
ATOM 3139 C CA . TYR A 1 375 ? -85.491 -9.974 19.585 1.00 59.03 375 TYR A CA 1
ATOM 3140 C C . TYR A 1 375 ? -84.731 -11.003 18.726 1.00 59.03 375 TYR A C 1
ATOM 3142 O O . TYR A 1 375 ? -84.412 -10.750 17.561 1.00 59.03 375 TYR A O 1
ATOM 3150 N N . LEU A 1 376 ? -84.396 -12.177 19.274 1.00 56.69 376 LEU A N 1
ATOM 3151 C CA . LEU A 1 376 ? -83.566 -13.157 18.558 1.00 56.69 376 LEU A CA 1
ATOM 3152 C C . LEU A 1 376 ? -84.305 -13.825 17.386 1.00 56.69 376 LEU A C 1
ATOM 3154 O O . LEU A 1 376 ? -83.681 -14.120 16.364 1.00 56.69 376 LEU A O 1
ATOM 3158 N N . GLU A 1 377 ? -85.626 -13.988 17.490 1.00 60.09 377 GLU A N 1
ATOM 3159 C CA . GLU A 1 377 ? -86.463 -14.676 16.495 1.00 60.09 377 GLU A CA 1
ATOM 3160 C C . GLU A 1 377 ? -86.630 -13.909 15.167 1.00 60.09 377 GLU A C 1
ATOM 3162 O O . GLU A 1 377 ? -87.042 -14.480 14.150 1.00 60.09 377 GLU A O 1
ATOM 3167 N N . GLU A 1 378 ? -86.311 -12.614 15.128 1.00 57.34 378 GLU A N 1
ATOM 3168 C CA . GLU A 1 378 ? -86.417 -11.796 13.912 1.00 57.34 378 GLU A CA 1
ATOM 3169 C C . GLU A 1 378 ? -85.239 -12.014 12.947 1.00 57.34 378 GLU A C 1
ATOM 3171 O O . GLU A 1 378 ? -85.399 -11.961 11.725 1.00 57.34 378 GLU A O 1
ATOM 3176 N N . ARG A 1 379 ? -84.044 -12.280 13.485 1.00 54.69 379 ARG A N 1
ATOM 3177 C CA . ARG A 1 379 ? -82.772 -12.090 12.770 1.00 54.69 379 ARG A CA 1
ATOM 3178 C C . ARG A 1 379 ? -82.413 -13.190 11.765 1.00 54.69 379 ARG A C 1
ATOM 3180 O O . ARG A 1 379 ? -81.743 -12.900 10.772 1.00 54.69 379 ARG A O 1
ATOM 3187 N N . GLU A 1 380 ? -82.797 -14.444 11.997 1.00 59.09 380 GLU A N 1
ATOM 3188 C CA . GLU A 1 380 ? -82.306 -15.572 11.178 1.00 59.09 380 GLU A CA 1
ATOM 3189 C C . GLU A 1 380 ? -82.818 -15.556 9.726 1.00 59.09 380 GLU A C 1
ATOM 3191 O O . GLU A 1 380 ? -82.153 -16.057 8.818 1.00 59.09 380 GLU A O 1
ATOM 3196 N N . LYS A 1 381 ? -83.960 -14.901 9.485 1.00 58.50 381 LYS A N 1
ATOM 3197 C CA . LYS A 1 381 ? -84.705 -14.904 8.212 1.00 58.50 381 LYS A CA 1
ATOM 3198 C C . LYS A 1 381 ? -83.965 -14.253 7.026 1.00 58.50 381 LYS A C 1
ATOM 3200 O O . LYS A 1 381 ? -84.367 -14.447 5.884 1.00 58.50 381 LYS A O 1
ATOM 3205 N N . VAL A 1 382 ? -82.888 -13.497 7.265 1.00 59.16 382 VAL A N 1
ATOM 3206 C CA . VAL A 1 382 ? -82.229 -12.641 6.249 1.00 59.16 382 VAL A CA 1
ATOM 3207 C C . VAL A 1 382 ? -81.049 -13.318 5.526 1.00 59.16 382 VAL A C 1
ATOM 3209 O O . VAL A 1 382 ? -80.717 -12.960 4.397 1.00 59.16 382 VAL A O 1
ATOM 3212 N N . LEU A 1 383 ? -80.384 -14.301 6.143 1.00 57.50 383 LEU A N 1
ATOM 3213 C CA . LEU A 1 383 ? -79.006 -14.687 5.774 1.00 57.50 383 LEU A CA 1
ATOM 3214 C C . LEU A 1 383 ? -78.871 -15.610 4.538 1.00 57.50 383 LEU A C 1
ATOM 3216 O O . LEU A 1 383 ? -77.759 -15.906 4.105 1.00 57.50 383 LEU A O 1
ATOM 3220 N N . ILE A 1 384 ? -79.980 -16.085 3.967 1.00 59.59 384 ILE A N 1
ATOM 3221 C CA . ILE A 1 384 ? -79.979 -17.189 2.986 1.00 59.59 384 ILE A CA 1
ATOM 3222 C C . ILE A 1 384 ? -79.719 -16.717 1.537 1.00 59.59 384 ILE A C 1
ATOM 3224 O O . ILE A 1 384 ? -79.185 -17.477 0.730 1.00 59.59 384 ILE A O 1
ATOM 3228 N N . LEU A 1 385 ? -80.039 -15.463 1.196 1.00 55.50 385 LEU A N 1
ATOM 3229 C CA . LEU A 1 385 ? -80.141 -15.008 -0.203 1.00 55.50 385 LEU A CA 1
ATOM 3230 C C . LEU A 1 385 ? -78.805 -14.704 -0.916 1.00 55.50 385 LEU A C 1
ATOM 3232 O O . LEU A 1 385 ? -78.720 -14.841 -2.132 1.00 55.50 385 LEU A O 1
ATOM 3236 N N . MET A 1 386 ? -77.745 -14.309 -0.204 1.00 52.28 386 MET A N 1
ATOM 3237 C CA . MET A 1 386 ? -76.545 -13.698 -0.820 1.00 52.28 386 MET A CA 1
ATOM 3238 C C . MET A 1 386 ? -75.593 -14.648 -1.580 1.00 52.28 386 MET A C 1
ATOM 3240 O O . MET A 1 386 ? -74.560 -14.207 -2.081 1.00 52.28 386 MET A O 1
ATOM 3244 N N . LYS A 1 387 ? -75.857 -15.959 -1.628 1.00 56.59 387 LYS A N 1
ATOM 3245 C CA . LYS A 1 387 ? -74.803 -16.962 -1.895 1.00 56.59 387 LYS A CA 1
ATOM 3246 C C . LYS A 1 387 ? -74.656 -17.448 -3.346 1.00 56.59 387 LYS A C 1
ATOM 3248 O O . LYS A 1 387 ? -73.783 -18.271 -3.595 1.00 56.59 387 LYS A O 1
ATOM 3253 N N . GLN A 1 388 ? -75.492 -16.991 -4.281 1.00 55.44 388 GLN A N 1
ATOM 3254 C CA . GLN A 1 388 ? -75.671 -17.641 -5.597 1.00 55.44 388 GLN A CA 1
ATOM 3255 C C . GLN A 1 388 ? -74.970 -16.956 -6.793 1.00 55.44 388 GLN A C 1
ATOM 3257 O O . GLN A 1 388 ? -75.074 -17.440 -7.918 1.00 55.44 388 GLN A O 1
ATOM 3262 N N . GLU A 1 389 ? -74.273 -15.832 -6.598 1.00 51.94 389 GLU A N 1
ATOM 3263 C CA . GLU A 1 389 ? -73.993 -14.894 -7.706 1.00 51.94 389 GLU A CA 1
ATOM 3264 C C . GLU A 1 389 ? -72.568 -14.958 -8.312 1.00 51.94 389 GLU A C 1
ATOM 3266 O O . GLU A 1 389 ? -72.354 -14.507 -9.435 1.00 51.94 389 GLU A O 1
ATOM 3271 N N . GLN A 1 390 ? -71.574 -15.528 -7.616 1.00 51.94 390 GLN A N 1
ATOM 3272 C CA . GLN A 1 390 ? -70.150 -15.203 -7.853 1.00 51.94 390 GLN A CA 1
ATOM 3273 C C . GLN A 1 390 ? -69.356 -16.075 -8.858 1.00 51.94 390 GLN A C 1
ATOM 3275 O O . GLN A 1 390 ? -68.179 -15.802 -9.091 1.00 51.94 390 GLN A O 1
ATOM 3280 N N . GLU A 1 391 ? -69.922 -17.123 -9.464 1.00 54.16 391 GLU A N 1
ATOM 3281 C CA . GLU A 1 391 ? -69.102 -18.159 -10.138 1.00 54.16 391 GLU A CA 1
ATOM 3282 C C . GLU A 1 391 ? -68.763 -17.920 -11.631 1.00 54.16 391 GLU A C 1
ATOM 3284 O O . GLU A 1 391 ? -67.985 -18.675 -12.214 1.00 54.16 391 GLU A O 1
ATOM 3289 N N . LYS A 1 392 ? -69.309 -16.884 -12.287 1.00 54.41 392 LYS A N 1
ATOM 3290 C CA . LYS A 1 392 ? -69.434 -16.852 -13.767 1.00 54.41 392 LYS A CA 1
ATOM 3291 C C . LYS A 1 392 ? -68.261 -16.286 -14.598 1.00 54.41 392 LYS A C 1
ATOM 3293 O O . LYS A 1 392 ? -68.296 -16.417 -15.819 1.00 54.41 392 LYS A O 1
ATOM 3298 N N . GLU A 1 393 ? -67.231 -15.659 -14.020 1.00 49.97 393 GLU A N 1
ATOM 3299 C CA . GLU A 1 393 ? -66.349 -14.744 -14.794 1.00 49.97 393 GLU A CA 1
ATOM 3300 C C . GLU A 1 393 ? -65.013 -15.297 -15.356 1.00 49.97 393 GLU A C 1
ATOM 3302 O O . GLU A 1 393 ? -64.323 -14.597 -16.097 1.00 49.97 393 GLU A O 1
ATOM 3307 N N . LYS A 1 394 ? -64.583 -16.525 -15.038 1.00 53.91 394 LYS A N 1
ATOM 3308 C CA . LYS A 1 394 ? -63.150 -16.913 -15.153 1.00 53.91 394 LYS A CA 1
ATOM 3309 C C . LYS A 1 394 ? -62.581 -17.317 -16.537 1.00 53.91 394 LYS A C 1
ATOM 3311 O O . LYS A 1 394 ? -61.415 -17.691 -16.594 1.00 53.91 394 LYS A O 1
ATOM 3316 N N . ALA A 1 395 ? -63.330 -17.266 -17.641 1.00 54.50 395 ALA A N 1
ATOM 3317 C CA . ALA A 1 395 ? -63.097 -18.183 -18.778 1.00 54.50 395 ALA A CA 1
ATOM 3318 C C . ALA A 1 395 ? -62.586 -17.607 -20.136 1.00 54.50 395 ALA A C 1
ATOM 3320 O O . ALA A 1 395 ? -62.911 -18.189 -21.169 1.00 54.50 395 ALA A O 1
ATOM 3321 N N . LYS A 1 396 ? -61.865 -16.466 -20.213 1.00 51.50 396 LYS A N 1
ATOM 3322 C CA . LYS A 1 396 ? -61.622 -15.773 -21.518 1.00 51.50 396 LYS A CA 1
ATOM 3323 C C . LYS A 1 396 ? -60.263 -15.047 -21.739 1.00 51.50 396 LYS A C 1
ATOM 3325 O O . LYS A 1 396 ? -60.297 -13.868 -22.095 1.00 51.50 396 LYS A O 1
ATOM 3330 N N . ARG A 1 397 ? -59.072 -15.651 -21.539 1.00 47.31 397 ARG A N 1
ATOM 3331 C CA . ARG A 1 397 ? -57.783 -14.911 -21.734 1.00 47.31 397 ARG A CA 1
ATOM 3332 C C . ARG A 1 397 ? -56.569 -15.593 -22.413 1.00 47.31 397 ARG A C 1
ATOM 3334 O O . ARG A 1 397 ? -55.576 -14.898 -22.615 1.00 47.31 397 ARG A O 1
ATOM 3341 N N . ASP A 1 398 ? -56.627 -16.851 -22.854 1.00 48.88 398 ASP A N 1
ATOM 3342 C CA . ASP A 1 398 ? -55.395 -17.661 -23.018 1.00 48.88 398 ASP A CA 1
ATOM 3343 C C . ASP A 1 398 ? -54.943 -17.997 -24.472 1.00 48.88 398 ASP A C 1
ATOM 3345 O O . ASP A 1 398 ? -54.363 -19.057 -24.693 1.00 48.88 398 ASP A O 1
ATOM 3349 N N . GLU A 1 399 ? -55.170 -17.137 -25.484 1.00 49.66 399 GLU A N 1
ATOM 3350 C CA . GLU A 1 399 ? -55.026 -17.533 -26.915 1.00 49.66 399 GLU A CA 1
ATOM 3351 C C . GLU A 1 399 ? -54.162 -16.627 -27.841 1.00 49.66 399 GLU A C 1
ATOM 3353 O O . GLU A 1 399 ? -54.418 -16.544 -29.040 1.00 49.66 399 GLU A O 1
ATOM 3358 N N . LEU A 1 400 ? -53.112 -15.945 -27.348 1.00 46.03 400 LEU A N 1
ATOM 3359 C CA . LEU A 1 400 ? -52.302 -15.011 -28.177 1.00 46.03 400 LEU A CA 1
ATOM 3360 C C . LEU A 1 400 ? -50.788 -15.319 -28.267 1.00 46.03 400 LEU A C 1
ATOM 3362 O O . LEU A 1 400 ? -49.957 -14.413 -28.227 1.00 46.03 400 LEU A O 1
ATOM 3366 N N . ILE A 1 401 ? -50.400 -16.593 -28.407 1.00 39.97 401 ILE A N 1
ATOM 3367 C CA . ILE A 1 401 ? -48.986 -17.012 -28.546 1.00 39.97 401 ILE A CA 1
ATOM 3368 C C . ILE A 1 401 ? -48.814 -17.937 -29.766 1.00 39.97 401 ILE A C 1
ATOM 3370 O O . ILE A 1 401 ? -48.907 -19.156 -29.623 1.00 39.97 401 ILE A O 1
ATOM 3374 N N . ARG A 1 402 ? -48.571 -17.396 -30.981 1.00 42.97 402 ARG A N 1
ATOM 3375 C CA . ARG A 1 402 ? -48.365 -18.271 -32.166 1.00 42.97 402 ARG A CA 1
ATOM 3376 C C . ARG A 1 402 ? -47.544 -17.782 -33.381 1.00 42.97 402 ARG A C 1
ATOM 3378 O O . ARG A 1 402 ? -47.142 -18.638 -34.158 1.00 42.97 402 ARG A O 1
ATOM 3385 N N . GLN A 1 403 ? -47.305 -16.483 -33.603 1.00 41.91 403 GLN A N 1
ATOM 3386 C CA . GLN A 1 403 ? -47.185 -15.961 -34.989 1.00 41.91 403 GLN A CA 1
ATOM 3387 C C . GLN A 1 403 ? -45.847 -15.337 -35.472 1.00 41.91 403 GLN A C 1
ATOM 3389 O O . GLN A 1 403 ? -45.867 -14.628 -36.472 1.00 41.91 403 GLN A O 1
ATOM 3394 N N . ILE A 1 404 ? -44.697 -15.551 -34.813 1.00 37.62 404 ILE A N 1
ATOM 3395 C CA . ILE A 1 404 ? -43.418 -14.907 -35.215 1.00 37.62 404 ILE A CA 1
ATOM 3396 C C . ILE A 1 404 ? -42.237 -15.902 -35.118 1.00 37.62 404 ILE A C 1
ATOM 3398 O O . ILE A 1 404 ? -41.695 -16.071 -34.020 1.00 37.62 404 ILE A O 1
ATOM 3402 N N . LYS A 1 405 ? -41.839 -16.595 -36.209 1.00 35.16 405 LYS A N 1
ATOM 3403 C CA . LYS A 1 405 ? -40.760 -17.617 -36.159 1.00 35.16 405 LYS A CA 1
ATOM 3404 C C . LYS A 1 405 ? -40.022 -17.990 -37.486 1.00 35.16 405 LYS A C 1
ATOM 3406 O O . LYS A 1 405 ? -39.699 -19.159 -37.701 1.00 35.16 405 LYS A O 1
ATOM 3411 N N . GLU A 1 406 ? -39.669 -17.011 -38.331 1.00 34.00 406 GLU A N 1
ATOM 3412 C CA . GLU A 1 406 ? -39.103 -17.138 -39.709 1.00 34.00 406 GLU A CA 1
ATOM 3413 C C . GLU A 1 406 ? -37.996 -16.057 -39.967 1.00 34.00 406 GLU A C 1
ATOM 3415 O O . GLU A 1 406 ? -38.038 -15.052 -39.262 1.00 34.00 406 GLU A O 1
ATOM 3420 N N . LEU A 1 407 ? -37.011 -16.023 -40.904 1.00 39.47 407 LEU A N 1
ATOM 3421 C CA . LEU A 1 407 ? -36.185 -16.861 -41.845 1.00 39.47 407 LEU A CA 1
ATOM 3422 C C . LEU A 1 407 ? -34.924 -15.965 -42.202 1.00 39.47 407 LEU A C 1
ATOM 3424 O O . LEU A 1 407 ? -35.003 -14.761 -41.970 1.00 39.47 407 LEU A O 1
ATOM 3428 N N . GLU A 1 408 ? -33.695 -16.313 -42.650 1.00 33.12 408 GLU A N 1
ATOM 3429 C CA . GLU A 1 408 ? -33.007 -17.389 -43.429 1.00 33.12 408 GLU A CA 1
ATOM 3430 C C . GLU A 1 408 ? -32.953 -17.192 -44.986 1.00 33.12 408 GLU A C 1
ATOM 3432 O O . GLU A 1 408 ? -33.988 -16.906 -45.573 1.00 33.12 408 GLU A O 1
ATOM 3437 N N . ARG A 1 409 ? -31.836 -17.353 -45.763 1.00 41.41 409 ARG A N 1
ATOM 3438 C CA . ARG A 1 409 ? -30.388 -17.613 -45.457 1.00 41.41 409 ARG A CA 1
ATOM 3439 C C . ARG A 1 409 ? -29.356 -17.492 -46.644 1.00 41.41 409 ARG A C 1
ATOM 3441 O O . ARG A 1 409 ? -29.138 -18.449 -47.377 1.00 41.41 409 ARG A O 1
ATOM 3448 N N . GLN A 1 410 ? -28.566 -16.403 -46.692 1.00 41.97 410 GLN A N 1
ATOM 3449 C CA . GLN A 1 410 ? -27.138 -16.313 -47.165 1.00 41.97 410 GLN A CA 1
ATOM 3450 C C . GLN A 1 410 ? -26.750 -16.535 -48.710 1.00 41.97 410 GLN A C 1
ATOM 3452 O O . GLN A 1 410 ? -27.551 -16.077 -49.516 1.00 41.97 410 GLN A O 1
ATOM 3457 N N . PRO A 1 411 ? -25.519 -16.961 -49.198 1.00 51.97 411 PRO A N 1
ATOM 3458 C CA . PRO A 1 411 ? -24.520 -16.051 -49.891 1.00 51.97 411 PRO A CA 1
ATOM 3459 C C . PRO A 1 411 ? -23.538 -16.508 -51.090 1.00 51.97 411 PRO A C 1
ATOM 3461 O O . PRO A 1 411 ? -23.208 -17.681 -51.198 1.00 51.97 411 PRO A O 1
ATOM 3464 N N . ARG A 1 412 ? -22.893 -15.538 -51.837 1.00 39.78 412 ARG A N 1
ATOM 3465 C CA . ARG A 1 412 ? -21.471 -15.396 -52.454 1.00 39.78 412 ARG A CA 1
ATOM 3466 C C . ARG A 1 412 ? -20.762 -16.281 -53.592 1.00 39.78 412 ARG A C 1
ATOM 3468 O O . ARG A 1 412 ? -20.594 -17.463 -53.332 1.00 39.78 412 ARG A O 1
ATOM 3475 N N . LYS A 1 413 ? -20.080 -15.696 -54.666 1.00 43.28 413 LYS A N 1
ATOM 3476 C CA . LYS A 1 413 ? -18.624 -15.869 -55.213 1.00 43.28 413 LYS A CA 1
ATOM 3477 C C . LYS A 1 413 ? -18.192 -15.216 -56.624 1.00 43.28 413 LYS A C 1
ATOM 3479 O O . LYS A 1 413 ? -18.982 -14.424 -57.118 1.00 43.28 413 LYS A O 1
ATOM 3484 N N . ARG A 1 414 ? -16.938 -15.415 -57.202 1.00 45.50 414 ARG A N 1
ATOM 3485 C CA . ARG A 1 414 ? -16.244 -14.715 -58.401 1.00 45.50 414 ARG A CA 1
ATOM 3486 C C . ARG A 1 414 ? -14.827 -15.281 -58.898 1.00 45.50 414 ARG A C 1
ATOM 3488 O O . ARG A 1 414 ? -14.109 -15.614 -57.960 1.00 45.50 414 ARG A O 1
ATOM 3495 N N . THR A 1 415 ? -14.366 -15.258 -60.214 1.00 48.31 415 THR A N 1
ATOM 3496 C CA . THR A 1 415 ? -12.908 -15.212 -60.778 1.00 48.31 415 THR A CA 1
ATOM 3497 C C . THR A 1 415 ? -12.631 -15.057 -62.365 1.00 48.31 415 THR A C 1
ATOM 3499 O O . THR A 1 415 ? -13.529 -14.518 -62.999 1.00 48.31 415 THR A O 1
ATOM 3502 N N . SER A 1 416 ? -11.417 -15.352 -62.987 1.00 46.22 416 SER A N 1
ATOM 3503 C CA . SER A 1 416 ? -10.734 -14.717 -64.224 1.00 46.22 416 SER A CA 1
ATOM 3504 C C . SER A 1 416 ? -9.571 -15.498 -65.037 1.00 46.22 416 SER A C 1
ATOM 3506 O O . SER A 1 416 ? -9.074 -16.453 -64.446 1.00 46.22 416 SER A O 1
ATOM 3508 N N . GLY A 1 417 ? -9.055 -15.090 -66.267 1.00 48.91 417 GLY A N 1
ATOM 3509 C CA . GLY A 1 417 ? -7.689 -15.435 -66.914 1.00 48.91 417 GLY A CA 1
ATOM 3510 C C . GLY A 1 417 ? -7.383 -15.370 -68.500 1.00 48.91 417 GLY A C 1
ATOM 3511 O O . GLY A 1 417 ? -8.329 -15.570 -69.254 1.00 48.91 417 GLY A O 1
ATOM 3512 N N . TYR A 1 418 ? -6.114 -15.138 -69.018 1.00 45.41 418 TYR A N 1
ATOM 3513 C CA . TYR A 1 418 ? -5.566 -15.192 -70.467 1.00 45.41 418 TYR A CA 1
ATOM 3514 C C . TYR A 1 418 ? -3.972 -15.136 -70.626 1.00 45.41 418 TYR A C 1
ATOM 3516 O O . TYR A 1 418 ? -3.361 -14.723 -69.645 1.00 45.41 418 TYR A O 1
ATOM 3524 N N . ASP A 1 419 ? -3.308 -15.479 -71.789 1.00 47.66 419 ASP A N 1
ATOM 3525 C CA . ASP A 1 419 ? -1.832 -15.275 -72.144 1.00 47.66 419 ASP A CA 1
ATOM 3526 C C . ASP A 1 419 ? -1.393 -15.429 -73.680 1.00 47.66 419 ASP A C 1
ATOM 3528 O O . ASP A 1 419 ? -2.166 -16.046 -74.417 1.00 47.66 419 ASP A O 1
ATOM 3532 N N . PRO A 1 420 ? -0.212 -14.931 -74.202 1.00 54.28 420 PRO A N 1
ATOM 3533 C CA . PRO A 1 420 ? 0.270 -15.057 -75.624 1.00 54.28 420 PRO A CA 1
ATOM 3534 C C . PRO A 1 420 ? 1.775 -15.445 -75.914 1.00 54.28 420 PRO A C 1
ATOM 3536 O O . PRO A 1 420 ? 2.666 -15.135 -75.127 1.00 54.28 420 PRO A O 1
ATOM 3539 N N . THR A 1 421 ? 2.121 -15.975 -77.115 1.00 60.38 421 THR A N 1
ATOM 3540 C CA . THR A 1 421 ? 3.535 -16.239 -77.551 1.00 60.38 421 THR A CA 1
ATOM 3541 C C . THR A 1 421 ? 3.827 -16.101 -79.073 1.00 60.38 421 THR A C 1
ATOM 3543 O O . THR A 1 421 ? 3.797 -17.099 -79.794 1.00 60.38 421 THR A O 1
ATOM 3546 N N . GLU A 1 422 ? 4.205 -14.919 -79.583 1.00 49.19 422 GLU A N 1
ATOM 3547 C CA . GLU A 1 422 ? 4.701 -14.751 -80.973 1.00 49.19 422 GLU A CA 1
ATOM 3548 C C . GLU A 1 422 ? 5.879 -13.762 -81.088 1.00 49.19 422 GLU A C 1
ATOM 3550 O O . GLU A 1 422 ? 5.955 -12.768 -80.366 1.00 49.19 422 GLU A O 1
ATOM 3555 N N . THR A 1 423 ? 6.797 -14.022 -82.027 1.00 46.50 423 THR A N 1
ATOM 3556 C CA . THR A 1 423 ? 7.882 -13.102 -82.417 1.00 46.50 423 THR A CA 1
ATOM 3557 C C . THR A 1 423 ? 7.424 -12.144 -83.514 1.00 46.50 423 THR A C 1
ATOM 3559 O O . THR A 1 423 ? 6.946 -12.578 -84.560 1.00 46.50 423 THR A O 1
ATOM 3562 N N . MET A 1 424 ? 7.621 -10.844 -83.305 1.00 53.38 424 MET A N 1
ATOM 3563 C CA . MET A 1 424 ? 7.063 -9.788 -84.154 1.00 53.38 424 MET A CA 1
ATOM 3564 C C . MET A 1 424 ? 8.012 -9.464 -85.324 1.00 53.38 424 MET A C 1
ATOM 3566 O O . MET A 1 424 ? 9.026 -8.791 -85.142 1.00 53.38 424 MET A O 1
ATOM 3570 N N . GLY A 1 425 ? 7.717 -9.989 -86.517 1.00 57.22 425 GLY A N 1
ATOM 3571 C CA . GLY A 1 425 ? 8.579 -9.863 -87.698 1.00 57.22 425 GLY A CA 1
ATOM 3572 C C . GLY A 1 425 ? 8.529 -8.478 -88.353 1.00 57.22 425 GLY A C 1
ATOM 3573 O O . GLY A 1 425 ? 7.579 -8.172 -89.070 1.00 57.22 425 GLY A O 1
ATOM 3574 N N . TYR A 1 426 ? 9.581 -7.677 -88.160 1.00 54.16 426 TYR A N 1
ATOM 3575 C CA . TYR A 1 426 ? 9.741 -6.338 -88.740 1.00 54.16 426 TYR A CA 1
ATOM 3576 C C . TYR A 1 426 ? 11.119 -6.205 -89.414 1.00 54.16 426 TYR A C 1
ATOM 3578 O O . TYR A 1 426 ? 12.099 -5.875 -88.750 1.00 54.16 426 TYR A O 1
ATOM 3586 N N . GLY A 1 427 ? 11.201 -6.498 -90.717 1.00 56.25 427 GLY A N 1
ATOM 3587 C CA . GLY A 1 427 ? 12.460 -6.423 -91.475 1.00 56.25 427 GLY A CA 1
ATOM 3588 C C . GLY A 1 427 ? 12.933 -4.983 -91.708 1.00 56.25 427 GLY A C 1
ATOM 3589 O O . GLY A 1 427 ? 12.109 -4.096 -91.950 1.00 56.25 427 GLY A O 1
ATOM 3590 N N . LEU A 1 428 ? 14.246 -4.743 -91.636 1.00 49.31 428 LEU A N 1
ATOM 3591 C CA . LEU A 1 428 ? 14.844 -3.402 -91.655 1.00 49.31 428 LEU A CA 1
ATOM 3592 C C . LEU A 1 428 ? 16.129 -3.343 -92.507 1.00 49.31 428 LEU A C 1
ATOM 3594 O O . LEU A 1 428 ? 16.880 -4.305 -92.616 1.00 49.31 428 LEU A O 1
ATOM 3598 N N . LEU A 1 429 ? 16.392 -2.189 -93.130 1.00 50.47 429 LEU A N 1
ATOM 3599 C CA . LEU A 1 429 ? 17.307 -2.062 -94.279 1.00 50.47 429 LEU A CA 1
ATOM 3600 C C . LEU A 1 429 ? 18.803 -2.366 -94.042 1.00 50.47 429 LEU A C 1
ATOM 3602 O O . LEU A 1 429 ? 19.543 -2.450 -95.019 1.00 50.47 429 LEU A O 1
ATOM 3606 N N . GLU A 1 430 ? 19.260 -2.541 -92.800 1.00 54.50 430 GLU A N 1
ATOM 3607 C CA . GLU A 1 430 ? 20.671 -2.826 -92.470 1.00 54.50 430 GLU A CA 1
ATOM 3608 C C . GLU A 1 430 ? 20.947 -4.311 -92.151 1.00 54.50 430 GLU A C 1
ATOM 3610 O O . GLU A 1 430 ? 21.956 -4.653 -91.533 1.00 54.50 430 GLU A O 1
ATOM 3615 N N . GLU A 1 431 ? 20.086 -5.221 -92.621 1.00 53.12 431 GLU A N 1
ATOM 3616 C CA . GLU A 1 431 ? 20.287 -6.679 -92.598 1.00 53.12 431 GLU A CA 1
ATOM 3617 C C . GLU A 1 431 ? 21.436 -7.136 -93.537 1.00 53.12 431 GLU A C 1
ATOM 3619 O O . GLU A 1 431 ? 21.250 -7.883 -94.501 1.00 53.12 431 GLU A O 1
ATOM 3624 N N . MET A 1 432 ? 22.671 -6.696 -93.260 1.00 52.00 432 MET A N 1
ATOM 3625 C CA . MET A 1 432 ? 23.865 -7.157 -93.974 1.00 52.00 432 MET A CA 1
ATOM 3626 C C . MET A 1 432 ? 24.087 -8.657 -93.747 1.00 52.00 432 MET A C 1
ATOM 3628 O O . MET A 1 432 ? 24.366 -9.109 -92.635 1.00 52.00 432 MET A O 1
ATOM 3632 N N . SER A 1 433 ? 24.023 -9.431 -94.831 1.00 59.66 433 SER A N 1
ATOM 3633 C CA . SER A 1 433 ? 24.221 -10.882 -94.797 1.00 59.66 433 SER A CA 1
ATOM 3634 C C . SER A 1 433 ? 25.559 -11.282 -94.151 1.00 59.66 433 SER A C 1
ATOM 3636 O O . SER A 1 433 ? 26.615 -10.714 -94.439 1.00 59.66 433 SER A O 1
ATOM 3638 N N . MET A 1 434 ? 25.497 -12.316 -93.304 1.00 60.69 434 MET A N 1
ATOM 3639 C CA . MET A 1 434 ? 26.473 -12.767 -92.289 1.00 60.69 434 MET A CA 1
ATOM 3640 C C . MET A 1 434 ? 27.883 -13.193 -92.778 1.00 60.69 434 MET A C 1
ATOM 3642 O O . MET A 1 434 ? 28.620 -13.881 -92.058 1.00 60.69 434 MET A O 1
ATOM 3646 N N . VAL A 1 435 ? 28.273 -12.842 -94.008 1.00 55.03 435 VAL A N 1
ATOM 3647 C CA . VAL A 1 435 ? 29.464 -13.361 -94.705 1.00 55.03 435 VAL A CA 1
ATOM 3648 C C . VAL A 1 435 ? 30.400 -12.262 -95.219 1.00 55.03 435 VAL A C 1
ATOM 3650 O O . VAL A 1 435 ? 31.592 -12.336 -94.936 1.00 55.03 435 VAL A O 1
ATOM 3653 N N . GLN A 1 436 ? 29.905 -11.213 -95.890 1.00 56.09 436 GLN A N 1
ATOM 3654 C CA . GLN A 1 436 ? 30.766 -10.109 -96.374 1.00 56.09 436 GLN A CA 1
ATOM 3655 C C . GLN A 1 436 ? 31.410 -9.300 -95.233 1.00 56.09 436 GLN A C 1
ATOM 3657 O O . GLN A 1 436 ? 32.431 -8.646 -95.423 1.00 56.09 436 GLN A O 1
ATOM 3662 N N . LEU A 1 437 ? 30.863 -9.417 -94.022 1.00 64.06 437 LEU A N 1
ATOM 3663 C CA . LEU A 1 437 ? 31.380 -8.828 -92.788 1.00 64.06 437 LEU A CA 1
ATOM 3664 C C . LEU A 1 437 ? 32.766 -9.373 -92.357 1.00 64.06 437 LEU A C 1
ATOM 3666 O O . LEU A 1 437 ? 33.293 -8.916 -91.350 1.00 64.06 437 LEU A O 1
ATOM 3670 N N . ARG A 1 438 ? 33.342 -10.380 -93.040 1.00 59.94 438 ARG A N 1
ATOM 3671 C CA . ARG A 1 438 ? 34.435 -11.219 -92.497 1.00 59.94 438 ARG A CA 1
ATOM 3672 C C . ARG A 1 438 ? 35.863 -10.789 -92.857 1.00 59.94 438 ARG A C 1
ATOM 3674 O O . ARG A 1 438 ? 36.653 -10.595 -91.938 1.00 59.94 438 ARG A O 1
ATOM 3681 N N . GLU A 1 439 ? 36.211 -10.631 -94.138 1.00 55.81 439 GLU A N 1
ATOM 3682 C CA . GLU A 1 439 ? 37.613 -10.390 -94.560 1.00 55.81 439 GLU A CA 1
ATOM 3683 C C . GLU A 1 439 ? 38.164 -9.049 -94.069 1.00 55.81 439 GLU A C 1
ATOM 3685 O O . GLU A 1 439 ? 39.264 -8.980 -93.529 1.00 55.81 439 GLU A O 1
ATOM 3690 N N . ARG A 1 440 ? 37.367 -7.975 -94.161 1.00 68.38 440 ARG A N 1
ATOM 3691 C CA . ARG A 1 440 ? 37.770 -6.619 -93.740 1.00 68.38 440 ARG A CA 1
ATOM 3692 C C . ARG A 1 440 ? 38.060 -6.486 -92.239 1.00 68.38 440 ARG A C 1
ATOM 3694 O O . ARG A 1 440 ? 38.505 -5.431 -91.791 1.00 68.38 440 ARG A O 1
ATOM 3701 N N . LEU A 1 441 ? 37.797 -7.535 -91.459 1.00 68.12 441 LEU A N 1
ATOM 3702 C CA . LEU A 1 441 ? 38.201 -7.619 -90.064 1.00 68.12 441 LEU A CA 1
ATOM 3703 C C . LEU A 1 441 ? 39.670 -8.039 -89.903 1.00 68.12 441 LEU A C 1
ATOM 3705 O O . LEU A 1 441 ? 40.190 -7.838 -88.817 1.00 68.12 441 LEU A O 1
ATOM 3709 N N . GLU A 1 442 ? 40.341 -8.641 -90.893 1.00 68.75 442 GLU A N 1
ATOM 3710 C CA . GLU A 1 442 ? 41.573 -9.418 -90.651 1.00 68.75 442 GLU A CA 1
ATOM 3711 C C . GLU A 1 442 ? 42.855 -8.606 -90.494 1.00 68.75 442 GLU A C 1
ATOM 3713 O O . GLU A 1 442 ? 43.439 -8.657 -89.414 1.00 68.75 442 GLU A O 1
ATOM 3718 N N . GLU A 1 443 ? 43.233 -7.759 -91.449 1.00 63.84 443 GLU A N 1
ATOM 3719 C CA . GLU A 1 443 ? 44.353 -6.809 -91.263 1.00 63.84 443 GLU A CA 1
ATOM 3720 C C . GLU A 1 443 ? 44.136 -5.924 -90.014 1.00 63.84 443 GLU A C 1
ATOM 3722 O O . GLU A 1 443 ? 45.051 -5.572 -89.265 1.00 63.84 443 GLU A O 1
ATOM 3727 N N . VAL A 1 444 ? 42.864 -5.614 -89.753 1.00 76.69 444 VAL A N 1
ATOM 3728 C CA . VAL A 1 444 ? 42.399 -4.821 -88.616 1.00 76.69 444 VAL A CA 1
ATOM 3729 C C . VAL A 1 444 ? 42.481 -5.597 -87.287 1.00 76.69 444 VAL A C 1
ATOM 3731 O O . VAL A 1 444 ? 42.581 -4.956 -86.240 1.00 76.69 444 VAL A O 1
ATOM 3734 N N . LYS A 1 445 ? 42.501 -6.943 -87.277 1.00 75.44 445 LYS A N 1
ATOM 3735 C CA . LYS A 1 445 ? 42.781 -7.751 -86.068 1.00 75.44 445 LYS A CA 1
ATOM 3736 C C . LYS A 1 445 ? 44.235 -7.565 -85.627 1.00 75.44 445 LYS A C 1
ATOM 3738 O O . LYS A 1 445 ? 44.468 -7.360 -84.440 1.00 75.44 445 LYS A O 1
ATOM 3743 N N . GLU A 1 446 ? 45.201 -7.590 -86.547 1.00 73.00 446 GLU A N 1
ATOM 3744 C CA . GLU A 1 446 ? 46.634 -7.618 -86.203 1.00 73.00 446 GLU A CA 1
ATOM 3745 C C . GLU A 1 446 ? 47.127 -6.311 -85.569 1.00 73.00 446 GLU A C 1
ATOM 3747 O O . GLU A 1 446 ? 47.695 -6.318 -84.474 1.00 73.00 446 GLU A O 1
ATOM 3752 N N . GLN A 1 447 ? 46.837 -5.161 -86.190 1.00 75.25 447 GLN A N 1
ATOM 3753 C CA . GLN A 1 447 ? 47.212 -3.860 -85.614 1.00 75.25 447 GLN A CA 1
ATOM 3754 C C . GLN A 1 447 ? 46.455 -3.539 -84.318 1.00 75.25 447 GLN A C 1
ATOM 3756 O O . GLN A 1 447 ? 46.940 -2.757 -83.493 1.00 75.25 447 GLN A O 1
ATOM 3761 N N . ARG A 1 448 ? 45.267 -4.132 -84.122 1.00 72.81 448 ARG A N 1
ATOM 3762 C CA . ARG A 1 448 ? 44.568 -4.088 -82.834 1.00 72.81 448 ARG A CA 1
ATOM 3763 C C . ARG A 1 448 ? 45.283 -4.959 -81.805 1.00 72.81 448 ARG A C 1
ATOM 3765 O O . ARG A 1 448 ? 45.516 -4.457 -80.716 1.00 72.81 448 ARG A O 1
ATOM 3772 N N . ALA A 1 449 ? 45.692 -6.183 -82.146 1.00 80.31 449 ALA A N 1
ATOM 3773 C CA . ALA A 1 449 ? 46.294 -7.139 -81.215 1.00 80.31 449 ALA A CA 1
ATOM 3774 C C . ALA A 1 449 ? 47.538 -6.592 -80.490 1.00 80.31 449 ALA A C 1
ATOM 3776 O O . ALA A 1 449 ? 47.601 -6.688 -79.267 1.00 80.31 449 ALA A O 1
ATOM 3777 N N . LEU A 1 450 ? 48.482 -5.951 -81.193 1.00 81.31 450 LEU A N 1
ATOM 3778 C CA . LEU A 1 450 ? 49.687 -5.387 -80.556 1.00 81.31 450 LEU A CA 1
ATOM 3779 C C . LEU A 1 450 ? 49.356 -4.265 -79.555 1.00 81.31 450 LEU A C 1
ATOM 3781 O O . LEU A 1 450 ? 49.832 -4.276 -78.421 1.00 81.31 450 LEU A O 1
ATOM 3785 N N . LYS A 1 451 ? 48.477 -3.329 -79.935 1.00 81.75 451 LYS A N 1
ATOM 3786 C CA . LYS A 1 451 ? 48.003 -2.263 -79.031 1.00 81.75 451 LYS A CA 1
ATOM 3787 C C . LYS A 1 451 ? 47.171 -2.832 -77.882 1.00 81.75 451 LYS A C 1
ATOM 3789 O O . LYS A 1 451 ? 47.240 -2.344 -76.757 1.00 81.75 451 LYS A O 1
ATOM 3794 N N . GLU A 1 452 ? 46.405 -3.888 -78.147 1.00 80.81 452 GLU A N 1
ATOM 3795 C CA . GLU A 1 452 ? 45.678 -4.628 -77.124 1.00 80.81 452 GLU A CA 1
ATOM 3796 C C . GLU A 1 452 ? 46.646 -5.288 -76.135 1.00 80.81 452 GLU A C 1
ATOM 3798 O O . GLU A 1 452 ? 46.337 -5.327 -74.954 1.00 80.81 452 GLU A O 1
ATOM 3803 N N . GLU A 1 453 ? 47.831 -5.748 -76.546 1.00 84.62 453 GLU A N 1
ATOM 3804 C CA . GLU A 1 453 ? 48.841 -6.314 -75.640 1.00 84.62 453 GLU A CA 1
ATOM 3805 C C . GLU A 1 453 ? 49.479 -5.288 -74.705 1.00 84.62 453 GLU A C 1
ATOM 3807 O O . GLU A 1 453 ? 49.558 -5.551 -73.502 1.00 84.62 453 GLU A O 1
ATOM 3812 N N . GLU A 1 454 ? 49.827 -4.099 -75.192 1.00 86.25 454 GLU A N 1
ATOM 3813 C CA . GLU A 1 454 ? 50.276 -2.996 -74.330 1.00 86.25 454 GLU A CA 1
ATOM 3814 C C . GLU A 1 454 ? 49.179 -2.591 -73.329 1.00 86.25 454 GLU A C 1
ATOM 3816 O O . GLU A 1 454 ? 49.420 -2.494 -72.121 1.00 86.25 454 GLU A O 1
ATOM 3821 N N . ILE A 1 455 ? 47.938 -2.447 -73.808 1.00 87.25 455 ILE A N 1
ATOM 3822 C CA . ILE A 1 455 ? 46.768 -2.125 -72.981 1.00 87.25 455 ILE A CA 1
ATOM 3823 C C . ILE A 1 455 ? 46.469 -3.255 -71.977 1.00 87.25 455 ILE A C 1
ATOM 3825 O O . ILE A 1 455 ? 46.189 -2.980 -70.810 1.00 87.25 455 ILE A O 1
ATOM 3829 N N . ARG A 1 456 ? 46.581 -4.534 -72.369 1.00 87.62 456 ARG A N 1
ATOM 3830 C CA . ARG A 1 456 ? 46.456 -5.707 -71.479 1.00 87.62 456 ARG A CA 1
ATOM 3831 C C . ARG A 1 456 ? 47.524 -5.667 -70.381 1.00 87.62 456 ARG A C 1
ATOM 3833 O O . ARG A 1 456 ? 47.193 -5.971 -69.238 1.00 87.62 456 ARG A O 1
ATOM 3840 N N . GLN A 1 457 ? 48.772 -5.297 -70.685 1.00 88.19 457 GLN A N 1
ATOM 3841 C CA . GLN A 1 457 ? 49.846 -5.192 -69.687 1.00 88.19 457 GLN A CA 1
ATOM 3842 C C . GLN A 1 457 ? 49.606 -4.041 -68.700 1.00 88.19 457 GLN A C 1
ATOM 3844 O O . GLN A 1 457 ? 49.640 -4.261 -67.488 1.00 88.19 457 GLN A O 1
ATOM 3849 N N . GLN A 1 458 ? 49.275 -2.840 -69.185 1.00 89.62 458 GLN A N 1
ATOM 3850 C CA . GLN A 1 458 ? 48.945 -1.708 -68.311 1.00 89.62 458 GLN A CA 1
ATOM 3851 C C . GLN A 1 458 ? 47.717 -2.007 -67.436 1.00 89.62 458 GLN A C 1
ATOM 3853 O O . GLN A 1 458 ? 47.733 -1.745 -66.233 1.00 89.62 458 GLN A O 1
ATOM 3858 N N . ASN A 1 459 ? 46.684 -2.641 -67.999 1.00 87.94 459 ASN A N 1
ATOM 3859 C CA . ASN A 1 459 ? 45.493 -3.049 -67.254 1.00 87.94 459 ASN A CA 1
ATOM 3860 C C . ASN A 1 459 ? 45.777 -4.139 -66.209 1.00 87.94 459 ASN A C 1
ATOM 3862 O O . ASN A 1 459 ? 45.143 -4.115 -65.156 1.00 87.94 459 ASN A O 1
ATOM 3866 N N . ARG A 1 460 ? 46.732 -5.056 -66.440 1.00 90.75 460 ARG A N 1
ATOM 3867 C CA . ARG A 1 460 ? 47.213 -5.996 -65.406 1.00 90.75 460 ARG A CA 1
ATOM 3868 C C . ARG A 1 460 ? 47.888 -5.242 -64.264 1.00 90.75 460 ARG A C 1
ATOM 3870 O O . ARG A 1 460 ? 47.419 -5.326 -63.137 1.00 90.75 460 ARG A O 1
ATOM 3877 N N . ASN A 1 461 ? 48.883 -4.406 -64.559 1.00 92.94 461 ASN A N 1
ATOM 3878 C CA . ASN A 1 461 ? 49.612 -3.648 -63.535 1.00 92.94 461 ASN A CA 1
ATOM 3879 C C . ASN A 1 461 ? 48.679 -2.745 -62.703 1.00 92.94 461 ASN A C 1
ATOM 3881 O O . ASN A 1 461 ? 48.771 -2.708 -61.476 1.00 92.94 461 ASN A O 1
ATOM 3885 N N . ASN A 1 462 ? 47.734 -2.056 -63.350 1.00 92.12 462 ASN A N 1
ATOM 3886 C CA . ASN A 1 462 ? 46.736 -1.227 -62.670 1.00 92.12 462 ASN A CA 1
ATOM 3887 C C . ASN A 1 462 ? 45.769 -2.064 -61.817 1.00 92.12 462 ASN A C 1
ATOM 3889 O O . ASN A 1 462 ? 45.459 -1.681 -60.688 1.00 92.12 462 ASN A O 1
ATOM 3893 N N . ARG A 1 463 ? 45.330 -3.227 -62.316 1.00 92.00 463 ARG A N 1
ATOM 3894 C CA . ARG A 1 463 ? 44.497 -4.185 -61.574 1.00 92.00 463 ARG A CA 1
ATOM 3895 C C . ARG A 1 463 ? 45.221 -4.741 -60.351 1.00 92.00 463 ARG A C 1
ATOM 3897 O O . ARG A 1 463 ? 44.620 -4.785 -59.284 1.00 92.00 463 ARG A O 1
ATOM 3904 N N . ASP A 1 464 ? 46.483 -5.125 -60.477 1.00 91.75 464 ASP A N 1
ATOM 3905 C CA . ASP A 1 464 ? 47.237 -5.767 -59.399 1.00 91.75 464 ASP A CA 1
ATOM 3906 C C . ASP A 1 464 ? 47.617 -4.753 -58.306 1.00 91.75 464 ASP A C 1
ATOM 3908 O O . ASP A 1 464 ? 47.450 -5.028 -57.115 1.00 91.75 464 ASP A O 1
ATOM 3912 N N . ASN A 1 465 ? 47.982 -3.523 -58.692 1.00 93.56 465 ASN A N 1
ATOM 3913 C CA . ASN A 1 465 ? 48.128 -2.396 -57.764 1.00 93.56 465 ASN A CA 1
ATOM 3914 C C . ASN A 1 465 ? 46.809 -2.072 -57.040 1.00 93.56 465 ASN A C 1
ATOM 3916 O O . ASN A 1 465 ? 46.797 -1.872 -55.821 1.00 93.56 465 ASN A O 1
ATOM 3920 N N . TYR A 1 466 ? 45.683 -2.061 -57.762 1.00 92.00 466 TYR A N 1
ATOM 3921 C CA . TYR A 1 466 ? 44.362 -1.841 -57.174 1.00 92.00 466 TYR A CA 1
ATOM 3922 C C . TYR A 1 466 ? 43.998 -2.951 -56.181 1.00 92.00 466 TYR A C 1
ATOM 3924 O O . TYR A 1 466 ? 43.664 -2.645 -55.036 1.00 92.00 466 TYR A O 1
ATOM 3932 N N . LEU A 1 467 ? 44.140 -4.223 -56.564 1.00 90.50 467 LEU A N 1
ATOM 3933 C CA . LEU A 1 467 ? 43.886 -5.382 -55.702 1.00 90.50 467 LEU A CA 1
ATOM 3934 C C . LEU A 1 467 ? 44.766 -5.356 -54.445 1.00 90.50 467 LEU A C 1
ATOM 3936 O O . LEU A 1 467 ? 44.242 -5.522 -53.348 1.00 90.50 467 LEU A O 1
ATOM 3940 N N . SER A 1 468 ? 46.059 -5.043 -54.574 1.00 92.75 468 SER A N 1
ATOM 3941 C CA . SER A 1 468 ? 46.975 -4.844 -53.439 1.00 92.75 468 SER A CA 1
ATOM 3942 C C . SER A 1 468 ? 46.511 -3.716 -52.503 1.00 92.75 468 SER A C 1
ATOM 3944 O O . SER A 1 468 ? 46.538 -3.861 -51.279 1.00 92.75 468 SER A O 1
ATOM 3946 N N . SER A 1 469 ? 46.002 -2.607 -53.056 1.00 93.12 469 SER A N 1
ATOM 3947 C CA . SER A 1 469 ? 45.438 -1.508 -52.258 1.00 93.12 469 SER A CA 1
ATOM 3948 C C . SER A 1 469 ? 44.140 -1.893 -51.534 1.00 93.12 469 SER A C 1
ATOM 3950 O O . SER A 1 469 ? 43.915 -1.441 -50.413 1.00 93.12 469 SER A O 1
ATOM 3952 N N . ILE A 1 470 ? 43.300 -2.742 -52.140 1.00 92.19 470 ILE A N 1
ATOM 3953 C CA . ILE A 1 470 ? 42.067 -3.250 -51.529 1.00 92.19 470 ILE A CA 1
ATOM 3954 C C . ILE A 1 470 ? 42.381 -4.298 -50.455 1.00 92.19 470 ILE A C 1
ATOM 3956 O O . ILE A 1 470 ? 41.777 -4.242 -49.386 1.00 92.19 470 ILE A O 1
ATOM 3960 N N . GLN A 1 471 ? 43.358 -5.181 -50.679 1.00 90.00 471 GLN A N 1
ATOM 3961 C CA . GLN A 1 471 ? 43.780 -6.186 -49.699 1.00 90.00 471 GLN A CA 1
ATOM 3962 C C . GLN A 1 471 ? 44.239 -5.525 -48.392 1.00 90.00 471 GLN A C 1
ATOM 3964 O O . GLN A 1 471 ? 43.647 -5.780 -47.349 1.00 90.00 471 GLN A O 1
ATOM 3969 N N . LYS A 1 472 ? 45.161 -4.553 -48.462 1.00 91.38 472 LYS A N 1
ATOM 3970 C CA . LYS A 1 472 ? 45.637 -3.801 -47.280 1.00 91.38 472 LYS A CA 1
ATOM 3971 C C . LYS A 1 472 ? 44.506 -3.134 -46.485 1.00 91.38 472 LYS A C 1
ATOM 3973 O O . LYS A 1 472 ? 44.588 -3.016 -45.265 1.00 91.38 472 LYS A O 1
ATOM 3978 N N . LYS A 1 473 ? 43.436 -2.701 -47.164 1.00 91.25 473 LYS A N 1
ATOM 3979 C CA . LYS A 1 473 ? 42.236 -2.131 -46.526 1.00 91.25 473 LYS A CA 1
ATOM 3980 C C . LYS A 1 473 ? 41.387 -3.205 -45.852 1.00 91.25 473 LYS A C 1
ATOM 3982 O O . LYS A 1 473 ? 40.905 -2.974 -44.749 1.00 91.25 473 LYS A O 1
ATOM 3987 N N . VAL A 1 474 ? 41.222 -4.371 -46.482 1.00 90.19 474 VAL A N 1
ATOM 3988 C CA . VAL A 1 474 ? 40.563 -5.538 -45.872 1.00 90.19 474 VAL A CA 1
ATOM 3989 C C . VAL A 1 474 ? 41.309 -5.980 -44.617 1.00 90.19 474 VAL A C 1
ATOM 3991 O O . VAL A 1 474 ? 40.663 -6.186 -43.593 1.00 90.19 474 VAL A O 1
ATOM 3994 N N . ASP A 1 475 ? 42.637 -6.067 -44.666 1.00 90.19 475 ASP A N 1
ATOM 3995 C CA . ASP A 1 475 ? 43.463 -6.513 -43.540 1.00 90.19 475 ASP A CA 1
ATOM 3996 C C . ASP A 1 475 ? 43.309 -5.560 -42.337 1.00 90.19 475 ASP A C 1
ATOM 3998 O O . ASP A 1 475 ? 42.920 -5.991 -41.249 1.00 90.19 475 ASP A O 1
ATOM 4002 N N . ALA A 1 476 ? 43.452 -4.245 -42.557 1.00 89.31 476 ALA A N 1
ATOM 4003 C CA . ALA A 1 476 ? 43.226 -3.221 -41.531 1.00 89.31 476 ALA A CA 1
ATOM 4004 C C . ALA A 1 476 ? 41.787 -3.232 -40.967 1.00 89.31 476 ALA A C 1
ATOM 4006 O O . ALA A 1 476 ? 41.574 -3.063 -39.763 1.00 89.31 476 ALA A O 1
ATOM 4007 N N . ILE A 1 477 ? 40.779 -3.482 -41.814 1.00 89.12 477 ILE A N 1
ATOM 4008 C CA . ILE A 1 477 ? 39.384 -3.661 -41.380 1.00 89.12 477 ILE A CA 1
ATOM 4009 C C . ILE A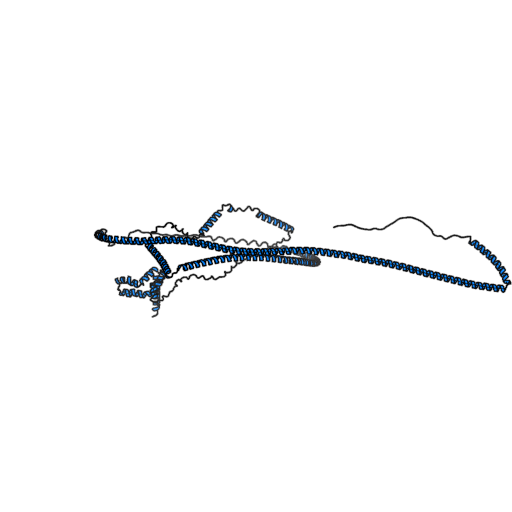 1 477 ? 39.231 -4.920 -40.517 1.00 89.12 477 ILE A C 1
ATOM 4011 O O . ILE A 1 477 ? 38.533 -4.878 -39.503 1.00 89.12 477 ILE A O 1
ATOM 4015 N N . GLN A 1 478 ? 39.876 -6.036 -40.869 1.00 88.75 478 GLN A N 1
ATOM 4016 C CA . GLN A 1 478 ? 39.829 -7.266 -40.075 1.00 88.75 478 GLN A CA 1
ATOM 4017 C C . GLN A 1 478 ? 40.485 -7.090 -38.703 1.00 88.75 478 GLN A C 1
ATOM 4019 O O . GLN A 1 478 ? 39.924 -7.547 -37.707 1.00 88.75 478 GLN A O 1
ATOM 4024 N N . GLU A 1 479 ? 41.635 -6.420 -38.622 1.00 89.06 479 GLU A N 1
ATOM 4025 C CA . GLU A 1 479 ? 42.295 -6.106 -37.349 1.00 89.06 479 GLU A CA 1
ATOM 4026 C C . GLU A 1 479 ? 41.428 -5.197 -36.475 1.00 89.06 479 GLU A C 1
ATOM 4028 O O . GLU A 1 479 ? 41.164 -5.520 -35.315 1.00 89.06 479 GLU A O 1
ATOM 4033 N N . ASN A 1 480 ? 40.882 -4.115 -37.038 1.00 89.25 480 ASN A N 1
ATOM 4034 C CA . ASN A 1 480 ? 40.001 -3.217 -36.296 1.00 89.25 480 ASN A CA 1
ATOM 4035 C C . ASN A 1 480 ? 38.725 -3.944 -35.817 1.00 89.25 480 ASN A C 1
ATOM 4037 O O . ASN A 1 480 ? 38.336 -3.815 -34.656 1.00 89.25 480 ASN A O 1
ATOM 4041 N N . ARG A 1 481 ? 38.126 -4.810 -36.651 1.00 86.31 481 ARG A N 1
ATOM 4042 C CA . ARG A 1 481 ? 37.003 -5.685 -36.260 1.00 86.31 481 ARG A CA 1
ATOM 4043 C C . ARG A 1 481 ? 37.362 -6.637 -35.113 1.00 86.31 481 ARG A C 1
ATOM 4045 O O . ARG A 1 481 ? 36.557 -6.758 -34.190 1.00 86.31 481 ARG A O 1
ATOM 4052 N N . LYS A 1 482 ? 38.539 -7.280 -35.131 1.00 87.88 482 LYS A N 1
ATOM 4053 C CA . LYS A 1 482 ? 39.027 -8.154 -34.040 1.00 87.88 482 LYS A CA 1
ATOM 4054 C C . LYS A 1 482 ? 39.182 -7.363 -32.735 1.00 87.88 482 LYS A C 1
ATOM 4056 O O . LYS A 1 482 ? 38.596 -7.740 -31.720 1.00 87.88 482 LYS A O 1
ATOM 4061 N N . ASN A 1 483 ? 39.857 -6.217 -32.793 1.00 88.50 483 ASN A N 1
ATOM 4062 C CA . ASN A 1 483 ? 40.097 -5.343 -31.641 1.00 88.50 483 ASN A CA 1
ATOM 4063 C C . ASN A 1 483 ? 38.782 -4.780 -31.064 1.00 88.50 483 ASN A C 1
ATOM 4065 O O . ASN A 1 483 ? 38.587 -4.747 -29.849 1.00 88.50 483 ASN A O 1
ATOM 4069 N N . LEU A 1 484 ? 37.831 -4.389 -31.922 1.00 86.06 484 LEU A N 1
ATOM 4070 C CA . LEU A 1 484 ? 36.489 -3.965 -31.509 1.00 86.06 484 LEU A CA 1
ATOM 4071 C C . LEU A 1 484 ? 35.650 -5.113 -30.934 1.00 86.06 484 LEU A C 1
ATOM 4073 O O . LEU A 1 484 ? 34.818 -4.859 -30.065 1.00 86.06 484 LEU A O 1
ATOM 4077 N N . ALA A 1 485 ? 35.822 -6.352 -31.402 1.00 86.81 485 ALA A N 1
ATOM 4078 C CA . ALA A 1 485 ? 35.127 -7.514 -30.850 1.00 86.81 485 ALA A CA 1
ATOM 4079 C C . ALA A 1 485 ? 35.639 -7.860 -29.442 1.00 86.81 485 ALA A C 1
ATOM 4081 O O . ALA A 1 485 ? 34.825 -8.088 -28.547 1.00 86.81 485 ALA A O 1
ATOM 4082 N N . GLN A 1 486 ? 36.960 -7.820 -29.230 1.00 88.00 486 GLN A N 1
ATOM 4083 C CA . GLN A 1 486 ? 37.592 -7.984 -27.915 1.00 88.00 486 GLN A CA 1
ATOM 4084 C C . GLN A 1 486 ? 37.110 -6.904 -26.935 1.00 88.00 486 GLN A C 1
ATOM 4086 O O . GLN A 1 486 ? 36.405 -7.237 -25.980 1.00 88.00 486 GLN A O 1
ATOM 4091 N N . LYS A 1 487 ? 37.325 -5.616 -27.256 1.00 87.62 487 LYS A N 1
ATOM 4092 C CA . LYS A 1 487 ? 36.873 -4.478 -26.430 1.00 87.62 487 LYS A CA 1
ATOM 4093 C C . LYS A 1 487 ? 35.377 -4.540 -26.101 1.00 87.62 487 LYS A C 1
ATOM 4095 O O . LYS A 1 487 ? 34.976 -4.311 -24.964 1.00 87.62 487 LYS A O 1
ATOM 4100 N N . LYS A 1 488 ? 34.518 -4.913 -27.061 1.00 86.69 488 LYS A N 1
ATOM 4101 C CA . LYS A 1 488 ? 33.070 -5.055 -26.811 1.00 86.69 488 LYS A CA 1
ATOM 4102 C C . LYS A 1 488 ? 32.719 -6.250 -25.932 1.00 86.69 488 LYS A C 1
ATOM 4104 O O . LYS A 1 488 ? 31.722 -6.178 -25.216 1.00 86.69 488 LYS A O 1
ATOM 4109 N N . ASN A 1 489 ? 33.472 -7.345 -25.981 1.00 85.50 489 ASN A N 1
ATOM 4110 C CA . ASN A 1 489 ? 33.251 -8.489 -25.098 1.00 85.50 489 ASN A CA 1
ATOM 4111 C C . ASN A 1 489 ? 33.720 -8.189 -23.665 1.00 85.50 489 ASN A C 1
ATOM 4113 O O . ASN A 1 489 ? 33.007 -8.529 -22.722 1.00 85.50 489 ASN A O 1
ATOM 4117 N N . GLU A 1 490 ? 34.824 -7.458 -23.507 1.00 87.88 490 GLU A N 1
ATOM 4118 C CA . GLU A 1 490 ? 35.290 -6.904 -22.228 1.00 87.88 490 GLU A CA 1
ATOM 4119 C C . GLU A 1 490 ? 34.261 -5.921 -21.644 1.00 87.88 490 GLU A C 1
ATOM 4121 O O . GLU A 1 490 ? 33.762 -6.139 -20.539 1.00 87.88 490 GLU A O 1
ATOM 4126 N N . GLU A 1 491 ? 33.817 -4.924 -22.422 1.00 86.62 491 GLU A N 1
ATOM 4127 C CA . GLU A 1 491 ? 32.729 -4.012 -22.040 1.00 86.62 491 GLU A CA 1
ATOM 4128 C C . GLU A 1 491 ? 31.453 -4.763 -21.629 1.00 86.62 491 GLU A C 1
ATOM 4130 O O . GLU A 1 491 ? 30.779 -4.368 -20.678 1.00 86.62 491 GLU A O 1
ATOM 4135 N N . ARG A 1 492 ? 31.073 -5.825 -22.352 1.00 85.19 492 ARG A N 1
ATOM 4136 C CA . ARG A 1 492 ? 29.892 -6.644 -22.030 1.00 85.19 492 ARG A CA 1
ATOM 4137 C C . ARG A 1 492 ? 30.065 -7.384 -20.707 1.00 85.19 492 ARG A C 1
ATOM 4139 O O . ARG A 1 492 ? 29.096 -7.478 -19.954 1.00 85.19 492 ARG A O 1
ATOM 4146 N N . LEU A 1 493 ? 31.258 -7.905 -20.425 1.00 86.94 493 LEU A N 1
ATOM 4147 C CA . LEU A 1 493 ? 31.568 -8.585 -19.171 1.00 86.94 493 LEU A CA 1
ATOM 4148 C C . LEU A 1 493 ? 31.566 -7.596 -17.997 1.00 86.94 493 LEU A C 1
ATOM 4150 O O . LEU A 1 493 ? 30.915 -7.856 -16.986 1.00 86.94 493 LEU A O 1
ATOM 4154 N N . GLU A 1 494 ? 32.190 -6.426 -18.157 1.00 86.62 494 GLU A N 1
ATOM 4155 C CA . GLU A 1 494 ? 32.124 -5.348 -17.167 1.00 86.62 494 GLU A CA 1
ATOM 4156 C C . GLU A 1 494 ? 30.695 -4.864 -16.923 1.00 86.62 494 GLU A C 1
ATOM 4158 O O . GLU A 1 494 ? 30.290 -4.714 -15.775 1.00 86.62 494 GLU A O 1
ATOM 4163 N N . LYS A 1 495 ? 29.911 -4.623 -17.981 1.00 86.06 495 LYS A N 1
ATOM 4164 C CA . LYS A 1 495 ? 28.529 -4.136 -17.857 1.00 86.06 495 LYS A CA 1
ATOM 4165 C C . LYS A 1 495 ? 27.631 -5.166 -17.172 1.00 86.06 495 LYS A C 1
ATOM 4167 O O . LYS A 1 495 ? 26.783 -4.769 -16.380 1.00 86.06 495 LYS A O 1
ATOM 4172 N N . LYS A 1 496 ? 27.849 -6.471 -17.390 1.00 86.19 496 LYS A N 1
ATOM 4173 C CA . LYS A 1 496 ? 27.201 -7.534 -16.599 1.00 86.19 496 LYS A CA 1
ATOM 4174 C C . LYS A 1 496 ? 27.607 -7.466 -15.125 1.00 86.19 496 LYS A C 1
ATOM 4176 O O . LYS A 1 496 ? 26.728 -7.373 -14.274 1.00 86.19 496 LYS A O 1
ATOM 4181 N N . ARG A 1 497 ? 28.911 -7.425 -14.826 1.00 87.75 497 ARG A N 1
ATOM 4182 C CA . ARG A 1 497 ? 29.424 -7.335 -13.447 1.00 87.75 497 ARG A CA 1
ATOM 4183 C C . ARG A 1 497 ? 28.901 -6.107 -12.701 1.00 87.75 497 ARG A C 1
ATOM 4185 O O . ARG A 1 497 ? 28.347 -6.256 -11.619 1.00 87.75 497 ARG A O 1
ATOM 4192 N N . LYS A 1 498 ? 28.989 -4.920 -13.306 1.00 84.12 498 LYS A N 1
ATOM 4193 C CA . LYS A 1 498 ? 28.478 -3.657 -12.747 1.00 84.12 498 LYS A CA 1
ATOM 4194 C C . LYS A 1 498 ? 26.969 -3.743 -12.479 1.00 84.12 498 LYS A C 1
ATOM 4196 O O . LYS A 1 498 ? 26.546 -3.448 -11.370 1.00 84.12 498 LYS A O 1
ATOM 4201 N N . GLN A 1 499 ? 26.176 -4.296 -13.404 1.00 82.00 499 GLN A N 1
ATOM 4202 C CA . GLN A 1 499 ? 24.744 -4.546 -13.174 1.00 82.00 499 GLN A CA 1
ATOM 4203 C C . GLN A 1 499 ? 24.456 -5.580 -12.072 1.00 82.00 499 GLN A C 1
ATOM 4205 O O . GLN A 1 499 ? 23.416 -5.503 -11.422 1.00 82.00 499 GLN A O 1
ATOM 4210 N N . GLU A 1 500 ? 25.308 -6.585 -11.870 1.00 85.50 500 GLU A N 1
ATOM 4211 C CA . GLU A 1 500 ? 25.170 -7.557 -10.776 1.00 85.50 500 GLU A CA 1
ATOM 4212 C C . GLU A 1 500 ? 25.548 -6.948 -9.420 1.00 85.50 500 GLU A C 1
ATOM 4214 O O . GLU A 1 500 ? 24.857 -7.181 -8.429 1.00 85.50 500 GLU A O 1
ATOM 4219 N N . GLU A 1 501 ? 26.594 -6.125 -9.377 1.00 84.56 501 GLU A N 1
ATOM 4220 C CA . GLU A 1 501 ? 27.024 -5.361 -8.203 1.00 84.56 501 GLU A CA 1
ATOM 4221 C C . GLU A 1 501 ? 25.977 -4.288 -7.823 1.00 84.56 501 GLU A C 1
ATOM 4223 O O . GLU A 1 501 ? 25.610 -4.172 -6.653 1.00 84.56 501 GLU A O 1
ATOM 4228 N N . GLU A 1 502 ? 25.394 -3.585 -8.800 1.00 79.56 502 GLU A N 1
ATOM 4229 C CA . GLU A 1 502 ? 24.249 -2.674 -8.629 1.00 79.56 502 GLU A CA 1
ATOM 4230 C C . GLU A 1 502 ? 23.005 -3.399 -8.096 1.00 79.56 502 GLU A C 1
ATOM 4232 O O . GLU A 1 502 ? 22.372 -2.922 -7.152 1.00 79.56 502 GLU A O 1
ATOM 4237 N N . LYS A 1 503 ? 22.657 -4.572 -8.651 1.00 81.62 503 LYS A N 1
ATOM 4238 C CA . LYS A 1 503 ? 21.525 -5.387 -8.167 1.00 81.62 503 LYS A CA 1
ATOM 4239 C C . LYS A 1 503 ? 21.731 -5.834 -6.721 1.00 81.62 503 LYS A C 1
ATOM 4241 O O . LYS A 1 503 ? 20.791 -5.710 -5.939 1.00 81.62 503 LYS A O 1
ATOM 4246 N N . LYS A 1 504 ? 22.941 -6.279 -6.358 1.00 85.75 504 LYS A N 1
ATOM 4247 C CA . LYS A 1 504 ? 23.305 -6.655 -4.979 1.00 85.75 504 LYS A CA 1
ATOM 4248 C C . LYS A 1 504 ? 23.190 -5.464 -4.029 1.00 85.75 504 LYS A C 1
ATOM 4250 O O . LYS A 1 504 ? 22.458 -5.554 -3.049 1.00 85.75 504 LYS A O 1
ATOM 4255 N N . ARG A 1 505 ? 23.786 -4.311 -4.363 1.00 81.25 505 ARG A N 1
ATOM 4256 C CA . ARG A 1 505 ? 23.641 -3.074 -3.567 1.00 81.25 505 ARG A CA 1
ATOM 4257 C C . ARG A 1 505 ? 22.171 -2.673 -3.399 1.00 81.25 505 ARG A C 1
ATOM 4259 O O . ARG A 1 505 ? 21.746 -2.342 -2.297 1.00 81.25 505 ARG A O 1
ATOM 4266 N N . LEU A 1 506 ? 21.369 -2.755 -4.461 1.00 79.38 506 LEU A N 1
ATOM 4267 C CA . LEU A 1 506 ? 19.937 -2.445 -4.419 1.00 79.38 506 LEU A CA 1
ATOM 4268 C C . LEU A 1 506 ? 19.121 -3.470 -3.606 1.00 79.38 506 LEU A C 1
ATOM 4270 O O . LEU A 1 506 ? 18.078 -3.111 -3.063 1.00 79.38 506 LEU A O 1
ATOM 4274 N N . GLN A 1 507 ? 19.561 -4.728 -3.512 1.00 81.81 507 GLN A N 1
ATOM 4275 C CA . GLN A 1 507 ? 18.990 -5.735 -2.608 1.00 81.81 507 GLN A CA 1
ATOM 4276 C C . GLN A 1 507 ? 19.363 -5.433 -1.152 1.00 81.81 507 GLN A C 1
ATOM 4278 O O . GLN A 1 507 ? 18.467 -5.304 -0.325 1.00 81.81 507 GLN A O 1
ATOM 4283 N N . GLU A 1 508 ? 20.640 -5.181 -0.856 1.00 84.56 508 GLU A N 1
ATOM 4284 C CA . GLU A 1 508 ? 21.089 -4.785 0.485 1.00 84.56 508 GLU A CA 1
ATOM 4285 C C . GLU A 1 508 ? 20.374 -3.529 1.005 1.00 84.56 508 GLU A C 1
ATOM 4287 O O . GLU A 1 508 ? 20.022 -3.458 2.180 1.00 84.56 508 GLU A O 1
ATOM 4292 N N . ILE A 1 509 ? 20.159 -2.522 0.150 1.00 80.88 509 ILE A N 1
ATOM 4293 C CA . ILE A 1 509 ? 19.430 -1.297 0.510 1.00 80.88 509 ILE A CA 1
ATOM 4294 C C . ILE A 1 509 ? 17.973 -1.626 0.869 1.00 80.88 509 ILE A C 1
ATOM 4296 O O . ILE A 1 509 ? 17.482 -1.153 1.895 1.00 80.88 509 ILE A O 1
ATOM 4300 N N . LYS A 1 510 ? 17.298 -2.480 0.084 1.00 77.62 510 LYS A N 1
ATOM 4301 C CA . LYS A 1 510 ? 15.935 -2.956 0.387 1.00 77.62 510 LYS A CA 1
ATOM 4302 C C . LYS A 1 510 ? 15.880 -3.711 1.703 1.00 77.62 510 LYS A C 1
ATOM 4304 O O . LYS A 1 510 ? 14.971 -3.474 2.488 1.00 77.62 510 LYS A O 1
ATOM 4309 N N . GLU A 1 511 ? 16.838 -4.597 1.950 1.00 84.56 511 GLU A N 1
ATOM 4310 C CA . GLU A 1 511 ? 16.909 -5.394 3.174 1.00 84.56 511 GLU A CA 1
ATOM 4311 C C . GLU A 1 511 ? 17.169 -4.515 4.399 1.00 84.56 511 GLU A C 1
ATOM 4313 O O . GLU A 1 511 ? 16.447 -4.633 5.386 1.00 84.56 511 GLU A O 1
ATOM 4318 N N . LYS A 1 512 ? 18.110 -3.563 4.320 1.00 86.06 512 LYS A N 1
ATOM 4319 C CA . LYS A 1 512 ? 18.389 -2.586 5.388 1.00 86.06 512 LYS A CA 1
ATOM 4320 C C . LYS A 1 512 ? 17.153 -1.728 5.699 1.00 86.06 512 LYS A C 1
ATOM 4322 O O . LYS A 1 512 ? 16.775 -1.616 6.865 1.00 86.06 512 LYS A O 1
ATOM 4327 N N . GLN A 1 513 ? 16.471 -1.198 4.678 1.00 78.50 513 GLN A N 1
ATOM 4328 C CA . GLN A 1 513 ? 15.234 -0.422 4.861 1.00 78.50 513 GLN A CA 1
ATOM 4329 C C . GLN A 1 513 ? 14.079 -1.286 5.408 1.00 78.50 513 GLN A C 1
ATOM 4331 O O . GLN A 1 513 ? 13.374 -0.866 6.323 1.00 78.50 513 GLN A O 1
ATOM 4336 N N . LEU A 1 514 ? 13.896 -2.514 4.911 1.00 81.38 514 LEU A N 1
ATOM 4337 C CA . LEU A 1 514 ? 12.877 -3.449 5.405 1.00 81.38 514 LEU A CA 1
ATOM 4338 C C . LEU A 1 514 ? 13.136 -3.859 6.864 1.00 81.38 514 LEU A C 1
ATOM 4340 O O . LEU A 1 514 ? 12.191 -3.972 7.645 1.00 81.38 514 LEU A O 1
ATOM 4344 N N . LEU A 1 515 ? 14.403 -4.036 7.250 1.00 86.00 515 LEU A N 1
ATOM 4345 C CA . LEU A 1 515 ? 14.804 -4.325 8.625 1.00 86.00 515 LEU A CA 1
ATOM 4346 C C . LEU A 1 515 ? 14.488 -3.144 9.552 1.00 86.00 515 LEU A C 1
ATOM 4348 O O . LEU A 1 515 ? 13.907 -3.352 10.615 1.00 86.00 515 LEU A O 1
ATOM 4352 N N . GLU A 1 516 ? 14.802 -1.913 9.139 1.00 83.38 516 GLU A N 1
ATOM 4353 C CA . GLU A 1 516 ? 14.475 -0.683 9.875 1.00 83.38 516 GLU A CA 1
ATOM 4354 C C . GLU A 1 516 ? 12.954 -0.532 10.075 1.00 83.38 516 GLU A C 1
ATOM 4356 O O . GLU A 1 516 ? 12.480 -0.232 11.174 1.00 83.38 516 GLU A O 1
ATOM 4361 N N . VAL A 1 517 ? 12.165 -0.812 9.033 1.00 78.06 517 VAL A N 1
ATOM 4362 C CA . VAL A 1 517 ? 10.694 -0.840 9.093 1.00 78.06 517 VAL A CA 1
ATOM 4363 C C . VAL A 1 517 ? 10.196 -1.907 10.053 1.00 78.06 517 VAL A C 1
ATOM 4365 O O . VAL A 1 517 ? 9.372 -1.614 10.917 1.00 78.06 517 VAL A O 1
ATOM 4368 N N . HIS A 1 518 ? 10.708 -3.131 9.945 1.00 80.62 518 HIS A N 1
ATOM 4369 C CA . HIS A 1 518 ? 10.323 -4.226 10.825 1.00 80.62 518 HIS A CA 1
ATOM 4370 C C . HIS A 1 518 ? 10.686 -3.926 12.288 1.00 80.62 518 HIS A C 1
ATOM 4372 O O . HIS A 1 518 ? 9.883 -4.196 13.179 1.00 80.62 518 HIS A O 1
ATOM 4378 N N . GLN A 1 519 ? 11.831 -3.288 12.551 1.00 87.50 519 GLN A N 1
ATOM 4379 C CA . GLN A 1 519 ? 12.205 -2.800 13.882 1.00 87.50 519 GLN A CA 1
ATOM 4380 C C . GLN A 1 519 ? 11.245 -1.711 14.387 1.00 87.50 519 GLN A C 1
ATOM 4382 O O . GLN A 1 519 ? 10.767 -1.816 15.515 1.00 87.50 519 GLN A O 1
ATOM 4387 N N . LYS A 1 520 ? 10.884 -0.718 13.562 1.00 84.00 520 LYS A N 1
ATOM 4388 C CA . LYS A 1 520 ? 9.904 0.332 13.913 1.00 84.00 520 LYS A CA 1
ATOM 4389 C C . LYS A 1 520 ? 8.507 -0.240 14.196 1.00 84.00 520 LYS A C 1
ATOM 4391 O O . LYS A 1 520 ? 7.867 0.159 15.170 1.00 84.00 520 LYS A O 1
ATOM 4396 N N . ILE A 1 521 ? 8.046 -1.197 13.388 1.00 78.62 521 ILE A N 1
ATOM 4397 C CA . ILE A 1 521 ? 6.774 -1.913 13.579 1.00 78.62 521 ILE A CA 1
ATOM 4398 C C . ILE A 1 521 ? 6.816 -2.743 14.865 1.00 78.62 521 ILE A C 1
ATOM 4400 O O . ILE A 1 521 ? 5.905 -2.645 15.687 1.00 78.62 521 ILE A O 1
ATOM 4404 N N . LYS A 1 522 ? 7.879 -3.534 15.065 1.00 85.31 522 LYS A N 1
ATOM 4405 C CA . LYS A 1 522 ? 8.071 -4.360 16.262 1.00 85.31 522 LYS A CA 1
ATOM 4406 C C . LYS A 1 522 ? 8.112 -3.492 17.518 1.00 85.31 522 LYS A C 1
ATOM 4408 O O . LYS A 1 522 ? 7.388 -3.803 18.452 1.00 85.31 522 LYS A O 1
ATOM 4413 N N . GLY A 1 523 ? 8.856 -2.383 17.496 1.00 87.75 523 GLY A N 1
ATOM 4414 C CA . GLY A 1 523 ? 8.942 -1.399 18.578 1.00 87.75 523 GLY A CA 1
ATOM 4415 C C . GLY A 1 523 ? 7.575 -0.850 18.989 1.00 87.75 523 GLY A C 1
ATOM 4416 O O . GLY A 1 523 ? 7.187 -0.988 20.149 1.00 87.75 523 GLY A O 1
ATOM 4417 N N . LYS A 1 524 ? 6.790 -0.341 18.027 1.00 83.88 524 LYS A N 1
ATOM 4418 C CA . LYS A 1 524 ? 5.417 0.137 18.280 1.00 83.88 524 LYS A CA 1
ATOM 4419 C C . LYS A 1 524 ? 4.492 -0.968 18.802 1.00 83.88 524 LYS A C 1
ATOM 4421 O O . LYS A 1 524 ? 3.710 -0.727 19.717 1.00 83.88 524 LYS A O 1
ATOM 4426 N N . LYS A 1 525 ? 4.592 -2.190 18.263 1.00 81.56 525 LYS A N 1
ATOM 4427 C CA . LYS A 1 525 ? 3.804 -3.346 18.728 1.00 81.56 525 LYS A CA 1
ATOM 4428 C C . LYS A 1 525 ? 4.231 -3.814 20.128 1.00 81.56 525 LYS A C 1
ATOM 4430 O O . LYS A 1 525 ? 3.375 -4.251 20.887 1.00 81.56 525 LYS A O 1
ATOM 4435 N N . THR A 1 526 ? 5.504 -3.679 20.514 1.00 87.12 526 THR A N 1
ATOM 4436 C CA . THR A 1 526 ? 5.955 -3.931 21.895 1.00 87.12 526 THR A CA 1
ATOM 4437 C C . THR A 1 526 ? 5.537 -2.829 22.863 1.00 87.12 526 THR A C 1
ATOM 4439 O O . THR A 1 526 ? 5.103 -3.161 23.958 1.00 87.12 526 THR A O 1
ATOM 4442 N N . GLN A 1 527 ? 5.582 -1.552 22.467 1.00 85.44 527 GLN A N 1
ATOM 4443 C CA . GLN A 1 527 ? 5.099 -0.434 23.293 1.00 85.44 527 GLN A CA 1
ATOM 4444 C C . GLN A 1 527 ? 3.610 -0.605 23.619 1.00 85.44 527 GLN A C 1
ATOM 4446 O O . GLN A 1 527 ? 3.263 -0.733 24.790 1.00 85.44 527 GLN A O 1
ATOM 4451 N N . LYS A 1 528 ? 2.761 -0.794 22.598 1.00 83.44 528 LYS A N 1
ATOM 4452 C CA . LYS A 1 528 ? 1.328 -1.066 22.800 1.00 83.44 528 LYS A CA 1
ATOM 4453 C C . LYS A 1 528 ? 1.047 -2.302 23.655 1.00 83.44 528 LYS A C 1
ATOM 4455 O O . LYS A 1 528 ? 0.118 -2.282 24.451 1.00 83.44 528 LYS A O 1
ATOM 4460 N N . LYS A 1 529 ? 1.843 -3.372 23.533 1.00 85.19 529 LYS A N 1
ATOM 4461 C CA . LYS A 1 529 ? 1.705 -4.544 24.414 1.00 85.19 529 LYS A CA 1
ATOM 4462 C C . LYS A 1 529 ? 2.064 -4.235 25.865 1.00 85.19 529 LYS A C 1
ATOM 4464 O O . LYS A 1 529 ? 1.354 -4.690 26.750 1.00 85.19 529 LYS A O 1
ATOM 4469 N N . MET A 1 530 ? 3.120 -3.462 26.115 1.00 88.69 530 MET A N 1
ATOM 4470 C CA . MET A 1 530 ? 3.484 -3.040 27.473 1.00 88.69 530 MET A CA 1
ATOM 4471 C C . MET A 1 530 ? 2.407 -2.132 28.086 1.00 88.69 530 MET A C 1
ATOM 4473 O O . MET A 1 530 ? 2.086 -2.298 29.259 1.00 88.69 530 MET A O 1
ATOM 4477 N N . GLU A 1 531 ? 1.808 -1.241 27.291 1.00 83.88 531 GLU A N 1
ATOM 4478 C CA . GLU A 1 531 ? 0.663 -0.400 27.677 1.00 83.88 531 GLU A CA 1
ATOM 4479 C C . GLU A 1 531 ? -0.582 -1.253 28.003 1.00 83.88 531 GLU A C 1
ATOM 4481 O O . GLU A 1 531 ? -1.144 -1.135 29.092 1.00 83.88 531 GLU A O 1
ATOM 4486 N N . GLU A 1 532 ? -0.981 -2.176 27.113 1.00 83.75 532 GLU A N 1
ATOM 4487 C CA . GLU A 1 532 ? -2.094 -3.111 27.356 1.00 83.75 532 GLU A CA 1
ATOM 4488 C C . GLU A 1 532 ? -1.827 -4.020 28.576 1.00 83.75 532 GLU A C 1
ATOM 4490 O O . GLU A 1 532 ? -2.742 -4.294 29.353 1.00 83.75 532 GLU A O 1
ATOM 4495 N N . GLU A 1 533 ? -0.581 -4.452 28.807 1.00 88.81 533 GLU A N 1
ATOM 4496 C CA . GLU A 1 533 ? -0.196 -5.241 29.984 1.00 88.81 533 GLU A CA 1
ATOM 4497 C C . GLU A 1 533 ? -0.176 -4.442 31.292 1.00 88.81 533 GLU A C 1
ATOM 4499 O O . GLU A 1 533 ? -0.475 -5.022 32.339 1.00 88.81 533 GLU A O 1
ATOM 4504 N N . GLN A 1 534 ? 0.188 -3.156 31.264 1.00 88.75 534 GLN A N 1
ATOM 4505 C CA . GLN A 1 534 ? 0.104 -2.259 32.422 1.00 88.75 534 GLN A CA 1
ATOM 4506 C C . GLN A 1 534 ? -1.361 -2.019 32.790 1.00 88.75 534 GLN A C 1
ATOM 4508 O O . GLN A 1 534 ? -1.771 -2.390 33.887 1.00 88.75 534 GLN A O 1
ATOM 4513 N N . LEU A 1 535 ? -2.189 -1.589 31.833 1.00 85.12 535 LEU A N 1
ATOM 4514 C CA . LEU A 1 535 ? -3.633 -1.426 32.037 1.00 85.12 535 LEU A CA 1
ATOM 4515 C C . LEU A 1 535 ? -4.298 -2.725 32.532 1.00 85.12 535 LEU A C 1
ATOM 4517 O O . LEU A 1 535 ? -5.151 -2.701 33.418 1.00 85.12 535 LEU A O 1
ATOM 4521 N N . ALA A 1 536 ? -3.876 -3.889 32.026 1.00 88.38 536 ALA A N 1
ATOM 4522 C CA . ALA A 1 536 ? -4.366 -5.186 32.492 1.00 88.38 536 ALA A CA 1
ATOM 4523 C C . ALA A 1 536 ? -3.841 -5.605 33.881 1.00 88.38 536 ALA A C 1
ATOM 4525 O O . ALA A 1 536 ? -4.403 -6.535 34.469 1.00 88.38 536 ALA A O 1
ATOM 4526 N N . LYS A 1 537 ? -2.775 -4.995 34.413 1.00 88.50 537 LYS A N 1
ATOM 4527 C CA . LYS A 1 537 ? -2.333 -5.142 35.815 1.00 88.50 537 LYS A CA 1
ATOM 4528 C C . LYS A 1 537 ? -3.133 -4.196 36.710 1.00 88.50 537 LYS A C 1
ATOM 4530 O O . LYS A 1 537 ? -3.731 -4.667 37.674 1.00 88.50 537 LYS A O 1
ATOM 4535 N N . ASP A 1 538 ? -3.274 -2.935 36.314 1.00 82.25 538 ASP A N 1
ATOM 4536 C CA . ASP A 1 538 ? -4.024 -1.912 37.051 1.00 82.25 538 ASP A CA 1
ATOM 4537 C C . ASP A 1 538 ? -5.498 -2.317 37.228 1.00 82.25 538 ASP A C 1
ATOM 4539 O O . ASP A 1 538 ? -6.035 -2.293 38.334 1.00 82.25 538 ASP A O 1
ATOM 4543 N N . LEU A 1 539 ? -6.145 -2.815 36.165 1.00 82.19 539 LEU A N 1
ATOM 4544 C CA . LEU A 1 539 ? -7.509 -3.359 36.225 1.00 82.19 539 LEU A CA 1
ATOM 4545 C C . LEU A 1 539 ? -7.625 -4.593 37.137 1.00 82.19 539 LEU A C 1
ATOM 4547 O O . LEU A 1 539 ? -8.659 -4.783 37.784 1.00 82.19 539 LEU A O 1
ATOM 4551 N N . ARG A 1 540 ? -6.580 -5.430 37.223 1.00 84.25 540 ARG A N 1
ATOM 4552 C CA . ARG A 1 540 ? -6.529 -6.560 38.169 1.00 84.25 540 ARG A CA 1
ATOM 4553 C C . ARG A 1 540 ? -6.391 -6.073 39.608 1.00 84.25 540 ARG A C 1
ATOM 4555 O O . ARG A 1 540 ? -7.090 -6.591 40.475 1.00 84.25 540 ARG A O 1
ATOM 4562 N N . GLU A 1 541 ? -5.564 -5.063 39.858 1.00 85.38 541 GLU A N 1
ATOM 4563 C CA . GLU A 1 541 ? -5.387 -4.475 41.187 1.00 85.38 541 GLU A CA 1
ATOM 4564 C C . GLU A 1 541 ? -6.650 -3.735 41.656 1.00 85.38 541 GLU A C 1
ATOM 4566 O O . GLU A 1 541 ? -7.094 -3.933 42.785 1.00 85.38 541 GLU A O 1
ATOM 4571 N N . ILE A 1 542 ? -7.304 -2.966 40.779 1.00 83.50 542 ILE A N 1
ATOM 4572 C CA . ILE A 1 542 ? -8.603 -2.325 41.046 1.00 83.50 542 ILE A CA 1
ATOM 4573 C C . ILE A 1 542 ? -9.678 -3.379 41.348 1.00 83.50 542 ILE A C 1
ATOM 4575 O O . ILE A 1 542 ? -10.485 -3.191 42.263 1.00 83.50 542 ILE A O 1
ATOM 4579 N N . LYS A 1 543 ? -9.687 -4.509 40.625 1.00 83.06 543 LYS A N 1
ATOM 4580 C CA . LYS A 1 543 ? -10.603 -5.626 40.903 1.00 83.06 543 LYS A CA 1
ATOM 4581 C C . LYS A 1 543 ? -10.327 -6.262 42.269 1.00 83.06 543 LYS A C 1
ATOM 4583 O O . LYS A 1 543 ? -11.275 -6.453 43.023 1.00 83.06 543 LYS A O 1
ATOM 4588 N N . LEU A 1 544 ? -9.064 -6.519 42.613 1.00 83.06 544 LEU A N 1
ATOM 4589 C CA . LEU A 1 544 ? -8.656 -7.031 43.929 1.00 83.06 544 LEU A CA 1
ATOM 4590 C C . LEU A 1 544 ? -9.030 -6.061 45.058 1.00 83.06 544 LEU A C 1
ATOM 4592 O O . LEU A 1 544 ? -9.649 -6.477 46.032 1.00 83.06 544 LEU A O 1
ATOM 4596 N N . LYS A 1 545 ? -8.760 -4.761 44.897 1.00 80.81 545 LYS A N 1
ATOM 4597 C CA . LYS A 1 545 ? -9.177 -3.709 45.838 1.00 80.81 545 LYS A CA 1
ATOM 4598 C C . LYS A 1 545 ? -10.697 -3.687 46.025 1.00 80.81 545 LYS A C 1
ATOM 4600 O O . LYS A 1 545 ? -11.157 -3.662 47.161 1.00 80.81 545 LYS A O 1
ATOM 4605 N N . ARG A 1 546 ? -11.489 -3.788 44.948 1.00 78.56 546 ARG A N 1
ATOM 4606 C CA . ARG A 1 546 ? -12.956 -3.942 45.049 1.00 78.56 546 ARG A CA 1
ATOM 4607 C C . ARG A 1 546 ? -13.370 -5.236 45.750 1.00 78.56 546 ARG A C 1
ATOM 4609 O O . ARG A 1 546 ? -14.307 -5.205 46.533 1.00 78.56 546 ARG A O 1
ATOM 4616 N N . GLN A 1 547 ? -12.692 -6.358 45.509 1.00 75.12 547 GLN A N 1
ATOM 4617 C CA . GLN A 1 547 ? -13.000 -7.620 46.190 1.00 75.12 547 GLN A CA 1
ATOM 4618 C C . GLN A 1 547 ? -12.713 -7.538 47.696 1.00 75.12 547 GLN A C 1
ATOM 4620 O O . GLN A 1 547 ? -13.566 -7.945 48.477 1.00 75.12 547 GLN A O 1
ATOM 4625 N N . TYR A 1 548 ? -11.590 -6.940 48.110 1.00 75.62 548 TYR A N 1
ATOM 4626 C CA . TYR A 1 548 ? -11.302 -6.691 49.527 1.00 75.62 548 TYR A CA 1
ATOM 4627 C C . TYR A 1 548 ? -12.294 -5.713 50.169 1.00 75.62 548 TYR A C 1
ATOM 4629 O O . TYR A 1 548 ? -12.790 -6.004 51.252 1.00 75.62 548 TYR A O 1
ATOM 4637 N N . MET A 1 549 ? -12.635 -4.603 49.503 1.00 70.31 549 MET A N 1
ATOM 4638 C CA . MET A 1 549 ? -13.619 -3.636 50.018 1.00 70.31 549 MET A CA 1
ATOM 4639 C C . MET A 1 549 ? -15.031 -4.228 50.128 1.00 70.31 549 MET A C 1
ATOM 4641 O O . MET A 1 549 ? -15.740 -3.947 51.087 1.00 70.31 549 MET A O 1
ATOM 4645 N N . ASN A 1 550 ? -15.447 -5.072 49.180 1.00 72.56 550 ASN A N 1
ATOM 4646 C CA . ASN A 1 550 ? -16.739 -5.753 49.254 1.00 72.56 550 ASN A CA 1
ATOM 4647 C C . ASN A 1 550 ? -16.744 -6.843 50.341 1.00 72.56 550 ASN A C 1
ATOM 4649 O O . ASN A 1 550 ? -17.758 -7.029 51.007 1.00 72.56 550 ASN A O 1
ATOM 4653 N N . ALA A 1 551 ? -15.624 -7.547 50.540 1.00 69.50 551 ALA A N 1
ATOM 4654 C CA . ALA A 1 551 ? -15.487 -8.526 51.616 1.00 69.50 551 ALA A CA 1
ATOM 4655 C C . ALA A 1 551 ? -15.505 -7.858 53.001 1.00 69.50 551 ALA A C 1
ATOM 4657 O O . ALA A 1 551 ? -16.175 -8.357 53.902 1.00 69.50 551 ALA A O 1
ATOM 4658 N N . SER A 1 552 ? -14.835 -6.711 53.173 1.00 64.75 552 SER A N 1
ATOM 4659 C CA . SER A 1 552 ? -14.909 -5.948 54.423 1.00 64.75 552 SER A CA 1
ATOM 4660 C C . SER A 1 552 ? -16.284 -5.313 54.638 1.00 64.75 552 SER A C 1
ATOM 4662 O O . SER A 1 552 ? -16.745 -5.294 55.774 1.00 64.75 552 SER A O 1
ATOM 4664 N N . ALA A 1 553 ? -16.976 -4.871 53.582 1.00 69.19 553 ALA A N 1
ATOM 4665 C CA . ALA A 1 553 ? -18.357 -4.394 53.683 1.00 69.19 553 ALA A CA 1
ATOM 4666 C C . ALA A 1 553 ? -19.307 -5.491 54.192 1.00 69.19 553 ALA A C 1
ATOM 4668 O O . ALA A 1 553 ? -20.017 -5.257 55.163 1.00 69.19 553 ALA A O 1
ATOM 4669 N N . ALA A 1 554 ? -19.256 -6.701 53.623 1.00 71.38 554 ALA A N 1
ATOM 4670 C CA . ALA A 1 554 ? -20.073 -7.828 54.084 1.00 71.38 554 ALA A CA 1
ATOM 4671 C C . ALA A 1 554 ? -19.779 -8.212 55.551 1.00 71.38 554 ALA A C 1
ATOM 4673 O O . ALA A 1 554 ? -20.698 -8.480 56.318 1.00 71.38 554 ALA A O 1
ATOM 4674 N N . LEU A 1 555 ? -18.507 -8.178 55.964 1.00 70.81 555 LEU A N 1
ATOM 4675 C CA . LEU A 1 555 ? -18.093 -8.477 57.342 1.00 70.81 555 LEU A CA 1
ATOM 4676 C C . LEU A 1 555 ? -18.543 -7.374 58.329 1.00 70.81 555 LEU A C 1
ATOM 4678 O O . LEU A 1 555 ? -18.903 -7.660 59.470 1.00 70.81 555 LEU A O 1
ATOM 4682 N N . VAL A 1 556 ? -18.597 -6.114 57.880 1.00 68.75 556 VAL A N 1
ATOM 4683 C CA . VAL A 1 556 ? -19.183 -4.993 58.637 1.00 68.75 556 VAL A CA 1
ATOM 4684 C C . VAL A 1 556 ? -20.712 -5.092 58.708 1.00 68.75 556 VAL A C 1
ATOM 4686 O O . VAL A 1 556 ? -21.273 -4.812 59.763 1.00 68.75 556 VAL A O 1
ATOM 4689 N N . GLU A 1 557 ? -21.394 -5.524 57.644 1.00 75.00 557 GLU A N 1
ATOM 4690 C CA . GLU A 1 557 ? -22.843 -5.785 57.653 1.00 75.00 557 GLU A CA 1
ATOM 4691 C C . GLU A 1 557 ? -23.207 -6.940 58.603 1.00 75.00 557 GLU A C 1
ATOM 4693 O O . GLU A 1 557 ? -24.158 -6.822 59.377 1.00 75.00 557 GLU A O 1
ATOM 4698 N N . GLU A 1 558 ? -22.412 -8.015 58.626 1.00 74.31 558 GLU A N 1
ATOM 4699 C CA . GLU A 1 558 ? -22.576 -9.130 59.565 1.00 74.31 558 GLU A CA 1
ATOM 4700 C C . GLU A 1 558 ? -22.394 -8.675 61.025 1.00 74.31 558 GLU A C 1
ATOM 4702 O O . GLU A 1 558 ? -23.244 -8.955 61.876 1.00 74.31 558 GLU A O 1
ATOM 4707 N N . GLN A 1 559 ? -21.349 -7.891 61.320 1.00 76.62 559 GLN A N 1
ATOM 4708 C CA . GLN A 1 559 ? -21.173 -7.295 62.649 1.00 76.62 559 GLN A CA 1
ATOM 4709 C C . GLN A 1 559 ? -22.286 -6.299 63.000 1.00 76.62 559 GLN A C 1
ATOM 4711 O O . GLN A 1 559 ? -22.715 -6.252 64.153 1.00 76.62 559 GLN A O 1
ATOM 4716 N N . ALA A 1 560 ? -22.786 -5.510 62.046 1.00 74.44 560 ALA A N 1
ATOM 4717 C CA . ALA A 1 560 ? -23.909 -4.606 62.279 1.00 74.44 560 ALA A CA 1
ATOM 4718 C C . ALA A 1 560 ? -25.181 -5.386 62.650 1.00 74.44 560 ALA A C 1
ATOM 4720 O O . ALA A 1 560 ? -25.864 -5.017 63.605 1.00 74.44 560 ALA A O 1
ATOM 4721 N N . TRP A 1 561 ? -25.457 -6.501 61.967 1.00 76.06 561 TRP A N 1
ATOM 4722 C CA . TRP A 1 561 ? -26.597 -7.371 62.261 1.00 76.06 561 TRP A CA 1
ATOM 4723 C C . TRP A 1 561 ? -26.485 -8.038 63.641 1.00 76.06 561 TRP A C 1
ATOM 4725 O O . TRP A 1 561 ? -27.434 -7.974 64.424 1.00 76.06 561 TRP A O 1
ATOM 4735 N N . GLN A 1 562 ? -25.311 -8.576 63.996 1.00 80.44 562 GLN A N 1
ATOM 4736 C CA . GLN A 1 562 ? -25.056 -9.133 65.335 1.00 80.44 562 GLN A CA 1
ATOM 4737 C C . GLN A 1 562 ? -25.222 -8.076 66.443 1.00 80.44 562 GLN A C 1
ATOM 4739 O O . GLN A 1 562 ? -25.857 -8.338 67.464 1.00 80.44 562 GLN A O 1
ATOM 4744 N N . ASN A 1 563 ? -24.715 -6.853 66.238 1.00 80.06 563 ASN A N 1
ATOM 4745 C CA . ASN A 1 563 ? -24.908 -5.745 67.180 1.00 80.06 563 ASN A CA 1
ATOM 4746 C C . ASN A 1 563 ? -26.390 -5.361 67.340 1.00 80.06 563 ASN A C 1
ATOM 4748 O O . ASN A 1 563 ? -26.815 -5.006 68.442 1.00 80.06 563 ASN A O 1
ATOM 4752 N N . LEU A 1 564 ? -27.181 -5.456 66.266 1.00 80.50 564 LEU A N 1
ATOM 4753 C CA . LEU A 1 564 ? -28.611 -5.146 66.259 1.00 80.50 564 LEU A CA 1
ATOM 4754 C C . LEU A 1 564 ? -29.429 -6.235 66.978 1.00 80.50 564 LEU A C 1
ATOM 4756 O O . LEU A 1 564 ? -30.293 -5.900 67.789 1.00 80.50 564 LEU A O 1
ATOM 4760 N N . GLN A 1 565 ? -29.084 -7.519 66.805 1.00 78.81 565 GLN A N 1
ATOM 4761 C CA . GLN A 1 565 ? -29.623 -8.617 67.625 1.00 78.81 565 GLN A CA 1
ATOM 4762 C C . GLN A 1 565 ? -29.298 -8.428 69.114 1.00 78.81 565 GLN A C 1
ATOM 4764 O O . GLN A 1 565 ? -30.198 -8.450 69.950 1.00 78.81 565 GLN A O 1
ATOM 4769 N N . GLN A 1 566 ? -28.035 -8.146 69.455 1.00 81.81 566 GLN A N 1
ATOM 4770 C CA . GLN A 1 566 ? -27.633 -7.860 70.838 1.00 81.81 566 GLN A CA 1
ATOM 4771 C C . GLN A 1 566 ? -28.300 -6.590 71.395 1.00 81.81 566 GLN A C 1
ATOM 4773 O O . GLN A 1 566 ? -28.444 -6.446 72.608 1.00 81.81 566 GLN A O 1
ATOM 4778 N N . GLY A 1 567 ? -28.682 -5.63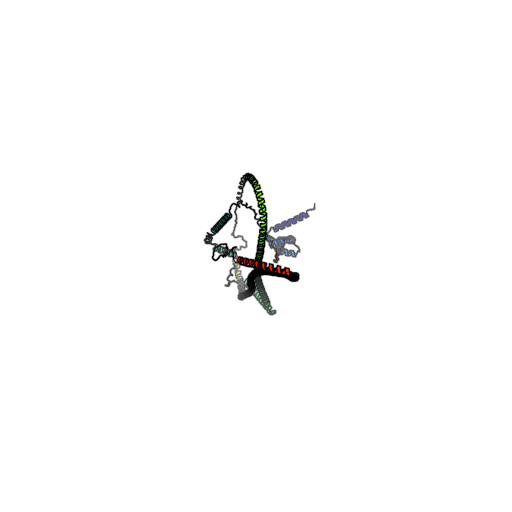6 70.540 1.00 83.88 567 GLY A N 1
ATOM 4779 C CA . GLY A 1 567 ? -29.520 -4.491 70.902 1.00 83.88 567 GLY A CA 1
ATOM 4780 C C . GLY A 1 567 ? -30.925 -4.928 71.322 1.00 83.88 567 GLY A C 1
ATOM 4781 O O . GLY A 1 567 ? -31.339 -4.643 72.443 1.00 83.88 567 GLY A O 1
ATOM 4782 N N . ALA A 1 568 ? -31.608 -5.697 70.470 1.00 79.56 568 ALA A N 1
ATOM 4783 C CA . ALA A 1 568 ? -32.940 -6.232 70.755 1.00 79.56 568 ALA A CA 1
ATOM 4784 C C . ALA A 1 568 ? -32.963 -7.134 72.005 1.00 79.56 568 ALA A C 1
ATOM 4786 O O . ALA A 1 568 ? -33.862 -7.017 72.834 1.00 79.56 568 ALA A O 1
ATOM 4787 N N . GLU A 1 569 ? -31.948 -7.982 72.204 1.00 79.94 569 GLU A N 1
ATOM 4788 C CA . GLU A 1 569 ? -31.815 -8.779 73.430 1.00 79.94 569 GLU A CA 1
ATOM 4789 C C . GLU A 1 569 ? -31.682 -7.918 74.692 1.00 79.94 569 GLU A C 1
ATOM 4791 O O . GLU A 1 569 ? -32.283 -8.243 75.717 1.00 79.94 569 GLU A O 1
ATOM 4796 N N . ARG A 1 570 ? -30.908 -6.825 74.641 1.00 81.94 570 ARG A N 1
ATOM 4797 C CA . ARG A 1 570 ? -30.785 -5.887 75.769 1.00 81.94 570 ARG A CA 1
ATOM 4798 C C . ARG A 1 570 ? -32.123 -5.220 76.071 1.00 81.94 570 ARG A C 1
ATOM 4800 O O . ARG A 1 570 ? -32.537 -5.228 77.224 1.00 81.94 570 ARG A O 1
ATOM 4807 N N . GLU A 1 571 ? -32.837 -4.754 75.049 1.00 83.12 571 GLU A N 1
ATOM 4808 C CA . GLU A 1 571 ? -34.161 -4.139 75.205 1.00 83.12 571 GLU A CA 1
ATOM 4809 C C . GLU A 1 571 ? -35.195 -5.117 75.803 1.00 83.12 571 GLU A C 1
ATOM 4811 O O . GLU A 1 571 ? -35.986 -4.741 76.670 1.00 83.12 571 GLU A O 1
ATOM 4816 N N . ILE A 1 572 ? -35.168 -6.394 75.399 1.00 78.62 572 ILE A N 1
ATOM 4817 C CA . ILE A 1 572 ? -36.026 -7.448 75.969 1.00 78.62 572 ILE A CA 1
ATOM 4818 C C . ILE A 1 572 ? -35.680 -7.702 77.443 1.00 78.62 572 ILE A C 1
ATOM 4820 O O . ILE A 1 572 ? -36.587 -7.759 78.277 1.00 78.62 572 ILE A O 1
ATOM 4824 N N . ARG A 1 573 ? -34.389 -7.805 77.790 1.00 82.19 573 ARG A N 1
ATOM 4825 C CA . ARG A 1 573 ? -33.950 -7.988 79.185 1.00 82.19 573 ARG A CA 1
ATOM 4826 C C . ARG A 1 573 ? -34.298 -6.778 80.054 1.00 82.19 573 ARG A C 1
ATOM 4828 O O . ARG A 1 573 ? -34.787 -6.963 81.162 1.00 82.19 573 ARG A O 1
ATOM 4835 N N . GLU A 1 574 ? -34.121 -5.553 79.563 1.00 84.31 574 GLU A N 1
ATOM 4836 C CA . GLU A 1 574 ? -34.524 -4.336 80.281 1.00 84.31 574 GLU A CA 1
ATOM 4837 C C . GLU A 1 574 ? -36.042 -4.276 80.492 1.00 84.31 574 GLU A C 1
ATOM 4839 O O . GLU A 1 574 ? -36.494 -3.943 81.586 1.00 84.31 574 GLU A O 1
ATOM 4844 N N . LYS A 1 575 ? -36.850 -4.668 79.499 1.00 84.81 575 LYS A N 1
ATOM 4845 C CA . LYS A 1 575 ? -38.311 -4.789 79.654 1.00 84.81 575 LYS A CA 1
ATOM 4846 C C . LYS A 1 575 ? -38.699 -5.820 80.718 1.00 84.81 575 LYS A C 1
ATOM 4848 O O . LYS A 1 575 ? -39.576 -5.537 81.532 1.00 84.81 575 LYS A O 1
ATOM 4853 N N . GLN A 1 576 ? -38.028 -6.973 80.762 1.00 80.12 576 GLN A N 1
ATOM 4854 C CA . GLN A 1 576 ? -38.237 -7.994 81.798 1.00 80.12 576 GLN A CA 1
ATOM 4855 C C . GLN A 1 576 ? -37.827 -7.498 83.195 1.00 80.12 576 GLN A C 1
ATOM 4857 O O . GLN A 1 576 ? -38.597 -7.635 84.143 1.00 80.12 576 GLN A O 1
ATOM 4862 N N . VAL A 1 577 ? -36.653 -6.872 83.326 1.00 85.12 577 VAL A N 1
ATOM 4863 C CA . VAL A 1 577 ? -36.150 -6.324 84.598 1.00 85.12 577 VAL A CA 1
ATOM 4864 C C . VAL A 1 577 ? -37.052 -5.203 85.120 1.00 85.12 577 VAL A C 1
ATOM 4866 O O . VAL A 1 577 ? -37.402 -5.208 86.297 1.00 85.12 577 VAL A O 1
ATOM 4869 N N . ASN A 1 578 ? -37.496 -4.283 84.261 1.00 83.94 578 ASN A N 1
ATOM 4870 C CA . ASN A 1 578 ? -38.421 -3.220 84.660 1.00 83.94 578 ASN A CA 1
ATOM 4871 C C . ASN A 1 578 ? -39.785 -3.781 85.100 1.00 83.94 578 ASN A C 1
ATOM 4873 O O . ASN A 1 578 ? -40.309 -3.350 86.124 1.00 83.94 578 ASN A O 1
ATOM 4877 N N . ALA A 1 579 ? -40.322 -4.790 84.402 1.00 84.62 579 ALA A N 1
ATOM 4878 C CA . ALA A 1 579 ? -41.562 -5.457 84.807 1.00 84.62 579 ALA A CA 1
ATOM 4879 C C . ALA A 1 579 ? -41.442 -6.151 86.179 1.00 84.62 579 ALA A C 1
ATOM 4881 O O . ALA A 1 579 ? -42.366 -6.065 86.988 1.00 84.62 579 ALA A O 1
ATOM 4882 N N . LEU A 1 580 ? -40.298 -6.782 86.473 1.00 84.81 580 LEU A N 1
ATOM 4883 C CA . LEU A 1 580 ? -40.014 -7.365 87.791 1.00 84.81 580 LEU A CA 1
ATOM 4884 C C . LEU A 1 580 ? -39.906 -6.287 88.882 1.00 84.81 580 LEU A C 1
ATOM 4886 O O . LEU A 1 580 ? -40.521 -6.428 89.935 1.00 84.81 580 LEU A O 1
ATOM 4890 N N . ILE A 1 581 ? -39.204 -5.180 88.617 1.00 84.25 581 ILE A N 1
ATOM 4891 C CA . ILE A 1 581 ? -39.091 -4.042 89.548 1.00 84.25 581 ILE A CA 1
ATOM 4892 C C . ILE A 1 581 ? -40.470 -3.428 89.845 1.00 84.25 581 ILE A C 1
ATOM 4894 O O . ILE A 1 581 ? -40.761 -3.082 90.992 1.00 84.25 581 ILE A O 1
ATOM 4898 N N . ASP A 1 582 ? -41.345 -3.301 88.845 1.00 82.94 582 ASP A N 1
ATOM 4899 C CA . ASP A 1 582 ? -42.709 -2.804 89.048 1.00 82.94 582 ASP A CA 1
ATOM 4900 C C . ASP A 1 582 ? -43.607 -3.812 89.783 1.00 82.94 582 ASP A C 1
ATOM 4902 O O . ASP A 1 582 ? -44.418 -3.402 90.620 1.00 82.94 582 ASP A O 1
ATOM 4906 N N . GLN A 1 583 ? -43.406 -5.120 89.593 1.00 83.12 583 GLN A N 1
ATOM 4907 C CA . GLN A 1 583 ? -44.044 -6.139 90.430 1.00 83.12 583 GLN A CA 1
ATOM 4908 C C . GLN A 1 583 ? -43.574 -6.046 91.894 1.00 83.12 583 GLN A C 1
ATOM 4910 O O . GLN A 1 583 ? -44.418 -5.970 92.791 1.00 83.12 583 GLN A O 1
ATOM 4915 N N . GLU A 1 584 ? -42.265 -5.964 92.157 1.00 80.88 584 GLU A N 1
ATOM 4916 C CA . GLU A 1 584 ? -41.715 -5.776 93.510 1.00 80.88 584 GLU A CA 1
ATOM 4917 C C . GLU A 1 584 ? -42.249 -4.498 94.173 1.00 80.88 584 GLU A C 1
ATOM 4919 O O . GLU A 1 584 ? -42.625 -4.506 95.350 1.00 80.88 584 GLU A O 1
ATOM 4924 N N . ARG A 1 585 ? -42.356 -3.392 93.421 1.00 82.88 585 ARG A N 1
ATOM 4925 C CA . ARG A 1 585 ? -42.975 -2.142 93.896 1.00 82.88 585 ARG A CA 1
ATOM 4926 C C . ARG A 1 585 ? -44.417 -2.382 94.340 1.00 82.88 585 ARG A C 1
ATOM 4928 O O . ARG A 1 585 ? -44.750 -2.032 95.477 1.00 82.88 585 ARG A O 1
ATOM 4935 N N . ILE A 1 586 ? -45.240 -3.009 93.495 1.00 84.25 586 ILE A N 1
ATOM 4936 C CA . ILE A 1 586 ? -46.650 -3.336 93.773 1.00 84.25 586 ILE A CA 1
ATOM 4937 C C . ILE A 1 586 ? -46.782 -4.259 94.996 1.00 84.25 586 ILE A C 1
ATOM 4939 O O . ILE A 1 586 ? -47.644 -4.037 95.849 1.00 84.25 586 ILE A O 1
ATOM 4943 N N . GLU A 1 587 ? -45.929 -5.272 95.127 1.00 81.62 587 GLU A N 1
ATOM 4944 C CA . GLU A 1 587 ? -45.933 -6.179 96.280 1.00 81.62 587 GLU A CA 1
ATOM 4945 C C . GLU A 1 587 ? -45.476 -5.475 97.567 1.00 81.62 587 GLU A C 1
ATOM 4947 O O . GLU A 1 587 ? -46.101 -5.649 98.618 1.00 81.62 587 GLU A O 1
ATOM 4952 N N . SER A 1 588 ? -44.489 -4.574 97.488 1.00 81.75 588 SER A N 1
ATOM 4953 C CA . SER A 1 588 ? -44.080 -3.733 98.621 1.00 81.75 588 SER A CA 1
ATOM 4954 C C . SER A 1 588 ? -45.199 -2.795 99.094 1.00 81.75 588 SER A C 1
ATOM 4956 O O . SER A 1 588 ? -45.313 -2.537 100.295 1.00 81.75 588 SER A O 1
ATOM 4958 N N . ILE A 1 589 ? -46.036 -2.293 98.175 1.00 81.25 589 ILE A N 1
ATOM 4959 C CA . ILE A 1 589 ? -47.204 -1.458 98.488 1.00 81.25 589 ILE A CA 1
ATOM 4960 C C . ILE A 1 589 ? -48.260 -2.309 99.198 1.00 81.25 589 ILE A C 1
ATOM 4962 O O . ILE A 1 589 ? -48.621 -1.986 100.328 1.00 81.25 589 ILE A O 1
ATOM 4966 N N . LYS A 1 590 ? -48.644 -3.459 98.626 1.00 83.12 590 LYS A N 1
ATOM 4967 C CA . LYS A 1 590 ? -49.586 -4.414 99.247 1.00 83.12 590 LYS A CA 1
ATOM 4968 C C . LYS A 1 590 ? -49.136 -4.857 100.647 1.00 83.12 590 LYS A C 1
ATOM 4970 O O . LYS A 1 590 ? -49.960 -5.024 101.547 1.00 83.12 590 LYS A O 1
ATOM 4975 N N . TYR A 1 591 ? -47.830 -5.033 100.866 1.00 82.62 591 TYR A N 1
ATOM 4976 C CA . TYR A 1 591 ? -47.274 -5.342 102.187 1.00 82.62 591 TYR A CA 1
ATOM 4977 C C . TYR A 1 591 ? -47.394 -4.163 103.170 1.00 82.62 591 TYR A C 1
ATOM 4979 O O . TYR A 1 591 ? -47.819 -4.356 104.312 1.00 82.62 591 TYR A O 1
ATOM 4987 N N . LYS A 1 592 ? -47.086 -2.932 102.732 1.00 83.81 592 LYS A N 1
ATOM 4988 C CA . LYS A 1 592 ? -47.266 -1.708 103.537 1.00 83.81 592 LYS A CA 1
ATOM 4989 C C . LYS A 1 592 ? -48.737 -1.487 103.903 1.00 83.81 592 LYS A C 1
ATOM 4991 O O . LYS A 1 592 ? -49.023 -1.228 105.068 1.00 83.81 592 LYS A O 1
ATOM 4996 N N . GLU A 1 593 ? -49.664 -1.667 102.965 1.00 82.69 593 GLU A N 1
ATOM 4997 C CA . GLU A 1 593 ? -51.113 -1.590 103.204 1.00 82.69 593 GLU A CA 1
ATOM 4998 C C . GLU A 1 593 ? -51.570 -2.613 104.250 1.00 82.69 593 GLU A C 1
ATOM 5000 O O . GLU A 1 593 ? -52.185 -2.242 105.248 1.00 82.69 593 GLU A O 1
ATOM 5005 N N . ARG A 1 594 ? -51.195 -3.893 104.094 1.00 82.75 594 ARG A N 1
ATOM 5006 C CA . ARG A 1 594 ? -51.489 -4.944 105.087 1.00 82.75 594 ARG A CA 1
ATOM 5007 C C . ARG A 1 594 ? -50.923 -4.611 106.470 1.00 82.75 594 ARG A C 1
ATOM 5009 O O . ARG A 1 594 ? -51.601 -4.837 107.471 1.00 82.75 594 ARG A O 1
ATOM 5016 N N . LYS A 1 595 ? -49.717 -4.035 106.543 1.00 85.88 595 LYS A N 1
ATOM 5017 C CA . LYS A 1 595 ? -49.124 -3.566 107.805 1.00 85.88 595 LYS A CA 1
ATOM 5018 C C . LYS A 1 595 ? -49.920 -2.405 108.417 1.00 85.88 595 LYS A C 1
ATOM 5020 O O . LYS A 1 595 ? -50.193 -2.441 109.613 1.00 85.88 595 LYS A O 1
ATOM 5025 N N . ILE A 1 596 ? -50.342 -1.421 107.621 1.00 83.12 596 ILE A N 1
ATOM 5026 C CA . ILE A 1 596 ? -51.165 -0.285 108.076 1.00 83.12 596 ILE A CA 1
ATOM 5027 C C . ILE A 1 596 ? -52.540 -0.765 108.570 1.00 83.12 596 ILE A C 1
ATOM 5029 O O . ILE A 1 596 ? -53.000 -0.318 109.622 1.00 83.12 596 ILE A O 1
ATOM 5033 N N . LEU A 1 597 ? -53.171 -1.720 107.882 1.00 81.62 597 LEU A N 1
ATOM 5034 C CA . LEU A 1 597 ? -54.424 -2.349 108.317 1.00 81.62 597 LEU A CA 1
ATOM 5035 C C . LEU A 1 597 ? -54.249 -3.116 109.642 1.00 81.62 597 LEU A C 1
ATOM 5037 O O . LEU A 1 597 ? -55.064 -2.980 110.552 1.00 81.62 597 LEU A O 1
ATOM 5041 N N . ALA A 1 598 ? -53.147 -3.854 109.807 1.00 81.62 598 ALA A N 1
ATOM 5042 C CA . ALA A 1 598 ? -52.836 -4.535 111.064 1.00 81.62 598 ALA A CA 1
ATOM 5043 C C . ALA A 1 598 ? -52.519 -3.559 112.217 1.00 81.62 598 ALA A C 1
ATOM 5045 O O . ALA A 1 598 ? -52.905 -3.805 113.361 1.00 81.62 598 ALA A O 1
ATOM 5046 N N . GLU A 1 599 ? -51.833 -2.444 111.949 1.00 83.62 599 GLU A N 1
ATOM 5047 C CA . GLU A 1 599 ? -51.557 -1.410 112.954 1.00 83.62 599 GLU A CA 1
ATOM 5048 C C . GLU A 1 599 ? -52.809 -0.621 113.348 1.00 83.62 599 GLU A C 1
ATOM 5050 O O . GLU A 1 599 ? -53.007 -0.357 114.533 1.00 83.62 599 GLU A O 1
ATOM 5055 N N . THR A 1 600 ? -53.673 -0.270 112.395 1.00 81.50 600 THR A N 1
ATOM 5056 C CA . THR A 1 600 ? -54.944 0.415 112.684 1.00 81.50 600 THR A CA 1
ATOM 5057 C C . THR A 1 600 ? -55.897 -0.488 113.464 1.00 81.50 600 THR A C 1
ATOM 5059 O O . THR A 1 600 ? -56.429 -0.042 114.478 1.00 81.50 600 THR A O 1
ATOM 5062 N N . ALA A 1 601 ? -56.014 -1.773 113.110 1.00 83.25 601 ALA A N 1
ATOM 50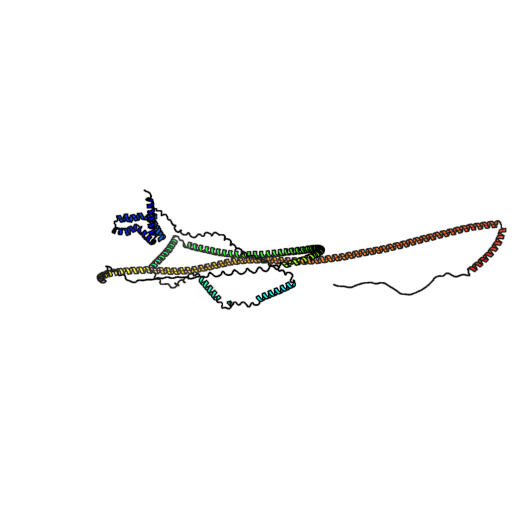63 C CA . ALA A 1 601 ? -56.755 -2.756 113.906 1.00 83.25 601 ALA A CA 1
ATOM 5064 C C . ALA A 1 601 ? -56.200 -2.897 115.340 1.00 83.25 601 ALA A C 1
ATOM 5066 O O . ALA A 1 601 ? -56.958 -2.901 116.309 1.00 83.25 601 ALA A O 1
ATOM 5067 N N . LYS A 1 602 ? -54.871 -2.939 115.515 1.00 84.25 602 LYS A N 1
ATOM 5068 C CA . LYS A 1 602 ? -54.250 -2.935 116.855 1.00 84.25 602 LYS A CA 1
ATOM 5069 C C . LYS A 1 602 ? -54.561 -1.655 117.639 1.00 84.25 602 LYS A C 1
ATOM 5071 O O . LYS A 1 602 ? -54.820 -1.734 118.838 1.00 84.25 602 LYS A O 1
ATOM 5076 N N . ARG A 1 603 ? -54.566 -0.485 116.984 1.00 83.38 603 ARG A N 1
ATOM 5077 C CA . ARG A 1 603 ? -54.924 0.797 117.617 1.00 83.38 603 ARG A CA 1
ATOM 5078 C C . ARG A 1 603 ? -56.390 0.823 118.057 1.00 83.38 603 ARG A C 1
ATOM 5080 O O . ARG A 1 603 ? -56.634 1.200 119.197 1.00 83.38 603 ARG A O 1
ATOM 5087 N N . THR A 1 604 ? -57.339 0.365 117.236 1.00 82.81 604 THR A N 1
ATOM 5088 C CA . THR A 1 604 ? -58.766 0.340 117.621 1.00 82.81 604 THR A CA 1
ATOM 5089 C C . THR A 1 604 ? -59.050 -0.647 118.755 1.00 82.81 604 THR A C 1
ATOM 5091 O O . THR A 1 604 ? -59.811 -0.322 119.666 1.00 82.81 604 THR A O 1
ATOM 5094 N N . VAL A 1 605 ? -58.392 -1.814 118.776 1.00 82.62 605 VAL A N 1
ATOM 5095 C CA . VAL A 1 605 ? -58.472 -2.754 119.912 1.00 82.62 605 VAL A CA 1
ATOM 5096 C C . VAL A 1 605 ? -57.906 -2.125 121.189 1.00 82.62 605 VAL A C 1
ATOM 5098 O O . VAL A 1 605 ? -58.562 -2.184 122.229 1.00 82.62 605 VAL A O 1
ATOM 5101 N N . LYS A 1 606 ? -56.739 -1.469 121.118 1.00 84.00 606 LYS A N 1
ATOM 5102 C CA . LYS A 1 606 ? -56.121 -0.795 122.272 1.00 84.00 606 LYS A CA 1
ATOM 5103 C C . LYS A 1 606 ? -56.984 0.357 122.797 1.00 84.00 606 LYS A C 1
ATOM 5105 O O . LYS A 1 606 ? -57.230 0.413 123.995 1.00 84.00 606 LYS A O 1
ATOM 5110 N N . GLN A 1 607 ? -57.536 1.190 121.913 1.00 82.00 607 GLN A N 1
ATOM 5111 C CA . GLN A 1 607 ? -58.480 2.254 122.277 1.00 82.00 607 GLN A CA 1
ATOM 5112 C C . GLN A 1 607 ? -59.742 1.701 122.953 1.00 82.00 607 GLN A C 1
ATOM 5114 O O . GLN A 1 607 ? -60.217 2.277 123.928 1.00 82.00 607 GLN A O 1
ATOM 5119 N N . LYS A 1 608 ? -60.272 0.559 122.490 1.00 84.12 608 LYS A N 1
ATOM 5120 C CA . LYS A 1 608 ? -61.425 -0.093 123.130 1.00 84.12 608 LYS A CA 1
ATOM 5121 C C . LYS A 1 608 ? -61.078 -0.670 124.509 1.00 84.12 608 LYS A C 1
ATOM 5123 O O . LYS A 1 608 ? -61.887 -0.565 125.423 1.00 84.12 608 LYS A O 1
ATOM 5128 N N . GLN A 1 609 ? -59.879 -1.228 124.685 1.00 82.38 609 GLN A N 1
ATOM 5129 C CA . GLN A 1 609 ? -59.384 -1.655 126.001 1.00 82.38 609 GLN A CA 1
ATOM 5130 C C . GLN A 1 609 ? -59.178 -0.464 126.949 1.00 82.38 609 GLN A C 1
ATOM 5132 O O . GLN A 1 609 ? -59.552 -0.540 128.113 1.00 82.38 609 GLN A O 1
ATOM 5137 N N . GLU A 1 610 ? -58.626 0.648 126.463 1.00 82.00 610 GLU A N 1
ATOM 5138 C CA . GLU A 1 610 ? -58.451 1.885 127.234 1.00 82.00 610 GLU A CA 1
ATOM 5139 C C . GLU A 1 610 ? -59.800 2.486 127.653 1.00 82.00 610 GLU A C 1
ATOM 5141 O O . GLU A 1 610 ? -59.969 2.836 128.820 1.00 82.00 610 GLU A O 1
ATOM 5146 N N . TRP A 1 611 ? -60.787 2.502 126.751 1.00 81.06 611 TRP A N 1
ATOM 5147 C CA . TRP A 1 611 ? -62.156 2.930 127.048 1.00 81.06 611 TRP A CA 1
ATOM 5148 C C . TRP A 1 611 ? -62.851 2.026 128.079 1.00 81.06 611 TRP A C 1
ATOM 5150 O O . TRP A 1 611 ? -63.426 2.547 129.033 1.00 81.06 611 TRP A O 1
ATOM 5160 N N . ASN A 1 612 ? -62.744 0.694 127.950 1.00 80.81 612 ASN A N 1
ATOM 5161 C CA . ASN A 1 612 ? -63.241 -0.248 128.963 1.00 80.81 612 ASN A CA 1
ATOM 5162 C C . ASN A 1 612 ? -62.586 0.031 130.330 1.00 80.81 612 ASN A C 1
ATOM 5164 O O . ASN A 1 612 ? -63.279 0.260 131.313 1.00 80.81 612 ASN A O 1
ATOM 5168 N N . ASN A 1 613 ? -61.252 0.113 130.376 1.00 82.44 613 ASN A N 1
ATOM 5169 C CA . ASN A 1 613 ? -60.500 0.368 131.608 1.00 82.44 613 ASN A CA 1
ATOM 5170 C C . ASN A 1 613 ? -60.852 1.722 132.256 1.00 82.44 613 ASN A C 1
ATOM 5172 O O . ASN A 1 613 ? -60.767 1.865 133.475 1.00 82.44 613 ASN A O 1
ATOM 5176 N N . GLU A 1 614 ? -61.215 2.740 131.471 1.00 82.44 614 GLU A N 1
ATOM 5177 C CA . GLU A 1 614 ? -61.756 3.996 131.998 1.00 82.44 614 GLU A CA 1
ATOM 5178 C C . GLU A 1 614 ? -63.186 3.857 132.523 1.00 82.44 614 GLU A C 1
ATOM 5180 O O . GLU A 1 614 ? -63.502 4.435 133.565 1.00 82.44 614 GLU A O 1
ATOM 5185 N N . TYR A 1 615 ? -64.047 3.124 131.814 1.00 82.00 615 TYR A N 1
ATOM 5186 C CA . TYR A 1 615 ? -65.418 2.848 132.235 1.00 82.00 615 TYR A CA 1
ATOM 5187 C C . TYR A 1 615 ? -65.434 2.098 133.574 1.00 82.00 615 TYR A C 1
ATOM 5189 O O . TYR A 1 615 ? -66.087 2.547 134.515 1.00 82.00 615 TYR A O 1
ATOM 5197 N N . ASP A 1 616 ? -64.622 1.049 133.704 1.00 80.12 616 ASP A N 1
ATOM 5198 C CA . ASP A 1 616 ? -64.498 0.247 134.923 1.00 80.12 616 ASP A CA 1
ATOM 5199 C C . ASP A 1 616 ? -63.959 1.084 136.097 1.00 80.12 616 ASP A C 1
ATOM 5201 O O . ASP A 1 616 ? -64.501 1.031 137.201 1.00 80.12 616 ASP A O 1
ATOM 5205 N N . LYS A 1 617 ? -62.971 1.964 135.864 1.00 82.50 617 LYS A N 1
ATOM 5206 C CA . LYS A 1 617 ? -62.490 2.925 136.880 1.00 82.50 617 LYS A CA 1
ATOM 5207 C C . LYS A 1 617 ? -63.560 3.936 137.300 1.00 82.50 617 LYS A C 1
ATOM 5209 O O . LYS A 1 617 ? -63.638 4.286 138.478 1.00 82.50 617 LYS A O 1
ATOM 5214 N N . LYS A 1 618 ? -64.378 4.423 136.361 1.00 80.31 618 LYS A N 1
ATOM 5215 C CA . LYS A 1 618 ? -65.506 5.330 136.646 1.00 80.31 618 LYS A CA 1
ATOM 5216 C C . LYS A 1 618 ? -66.593 4.604 137.450 1.00 80.31 618 LYS A C 1
ATOM 5218 O O . LYS A 1 618 ? -67.097 5.168 138.420 1.00 80.31 618 LYS A O 1
ATOM 5223 N N . TYR A 1 619 ? -66.877 3.345 137.120 1.00 81.12 619 TYR A N 1
ATOM 5224 C CA . TYR A 1 619 ? -67.801 2.482 137.856 1.00 81.12 619 TYR A CA 1
ATOM 5225 C C . TYR A 1 619 ? -67.299 2.166 139.276 1.00 81.12 619 TYR A C 1
ATOM 5227 O O . TYR A 1 619 ? -68.040 2.354 140.239 1.00 81.12 619 TYR A O 1
ATOM 5235 N N . GLU A 1 620 ? -66.025 1.793 139.447 1.00 79.94 620 GLU A N 1
ATOM 5236 C CA . GLU A 1 620 ? -65.399 1.623 140.768 1.00 79.94 620 GLU A CA 1
ATOM 5237 C C . GLU A 1 620 ? -65.457 2.898 141.619 1.00 79.94 620 GLU A C 1
ATOM 5239 O O . GLU A 1 620 ? -65.669 2.825 142.830 1.00 79.94 620 GLU A O 1
ATOM 5244 N N . LYS A 1 621 ? -65.250 4.072 141.009 1.00 80.19 621 LYS A N 1
ATOM 5245 C CA . LYS A 1 621 ? -65.325 5.356 141.714 1.00 80.19 621 LYS A CA 1
ATOM 5246 C C . LYS A 1 621 ? -66.754 5.639 142.186 1.00 80.19 621 LYS A C 1
ATOM 5248 O O . LYS A 1 621 ? -66.936 5.935 143.362 1.00 80.19 621 LYS A O 1
ATOM 5253 N N . ALA A 1 622 ? -67.755 5.428 141.330 1.00 77.00 622 ALA A N 1
ATOM 5254 C CA . ALA A 1 622 ? -69.169 5.553 141.689 1.00 77.00 622 ALA A CA 1
ATOM 5255 C C . ALA A 1 622 ? -69.626 4.522 142.747 1.00 77.00 622 ALA A C 1
ATOM 5257 O O . ALA A 1 622 ? -70.455 4.844 143.600 1.00 77.00 622 ALA A O 1
ATOM 5258 N N . GLN A 1 623 ? -69.069 3.305 142.740 1.00 75.31 623 GLN A N 1
ATOM 5259 C CA . GLN A 1 623 ? -69.263 2.303 143.799 1.00 75.31 623 GLN A CA 1
ATOM 5260 C C . GLN A 1 623 ? -68.701 2.798 145.142 1.00 75.31 623 GLN A C 1
ATOM 5262 O O . GLN A 1 623 ? -69.415 2.803 146.143 1.00 75.31 623 GLN A O 1
ATOM 5267 N N . LYS A 1 624 ? -67.454 3.288 145.163 1.00 80.06 624 LYS A N 1
ATOM 5268 C CA . LYS A 1 624 ? -66.798 3.819 146.374 1.00 80.06 624 LYS A CA 1
ATOM 5269 C C . LYS A 1 624 ? -67.503 5.070 146.912 1.00 80.06 624 LYS A C 1
ATOM 5271 O O . LYS A 1 624 ? -67.669 5.202 148.120 1.00 80.06 624 LYS A O 1
ATOM 5276 N N . GLU A 1 625 ? -67.978 5.953 146.036 1.00 77.06 625 GLU A N 1
ATOM 5277 C CA . GLU A 1 625 ? -68.766 7.138 146.405 1.00 77.06 625 GLU A CA 1
ATOM 5278 C C . GLU A 1 625 ? -70.129 6.761 147.007 1.00 77.06 625 GLU A C 1
ATOM 5280 O O . GLU A 1 625 ? -70.498 7.295 148.053 1.00 77.06 625 GLU A O 1
ATOM 5285 N N . ASN A 1 626 ? -70.835 5.773 146.439 1.00 79.12 626 ASN A N 1
ATOM 5286 C CA . ASN A 1 626 ? -72.038 5.211 147.065 1.00 79.12 626 ASN A CA 1
ATOM 5287 C C . ASN A 1 626 ? -71.736 4.570 148.427 1.00 79.12 626 ASN A C 1
ATOM 5289 O O . ASN A 1 626 ? -72.494 4.768 149.374 1.00 79.12 626 ASN A O 1
ATOM 5293 N N . GLU A 1 627 ? -70.637 3.824 148.564 1.00 79.19 627 GLU A N 1
ATOM 5294 C CA . GLU A 1 627 ? -70.282 3.200 149.842 1.00 79.19 627 GLU A CA 1
ATOM 5295 C C . GLU A 1 627 ? -69.998 4.249 150.932 1.00 79.19 627 GLU A C 1
ATOM 5297 O O . GLU A 1 627 ? -70.422 4.080 152.076 1.00 79.19 627 GLU A O 1
ATOM 5302 N N . ILE A 1 628 ? -69.347 5.363 150.577 1.00 79.38 628 ILE A N 1
ATOM 5303 C CA . ILE A 1 628 ? -69.118 6.505 151.475 1.00 79.38 628 ILE A CA 1
ATOM 5304 C C . ILE A 1 628 ? -70.448 7.148 151.892 1.00 79.38 628 ILE A C 1
ATOM 5306 O O . ILE A 1 628 ? -70.660 7.352 153.088 1.00 79.38 628 ILE A O 1
ATOM 5310 N N . LEU A 1 629 ? -71.377 7.381 150.956 1.00 75.81 629 LEU A N 1
ATOM 5311 C CA . LEU A 1 629 ? -72.720 7.891 151.272 1.00 75.81 629 LEU A CA 1
ATOM 5312 C C . LEU A 1 629 ? -73.490 6.934 152.201 1.00 75.81 629 LEU A C 1
ATOM 5314 O O . LEU A 1 629 ? -74.079 7.366 153.192 1.00 75.81 629 LEU A O 1
ATOM 5318 N N . PHE A 1 630 ? -73.439 5.620 151.957 1.00 74.31 630 PHE A N 1
ATOM 5319 C CA . PHE A 1 630 ? -74.065 4.622 152.835 1.00 74.31 630 PHE A CA 1
ATOM 5320 C C . PHE A 1 630 ? -73.391 4.491 154.210 1.00 74.31 630 PHE A C 1
ATOM 5322 O O . PHE A 1 630 ? -74.052 4.058 155.160 1.00 74.31 630 PHE A O 1
ATOM 5329 N N . ARG A 1 631 ? -72.107 4.851 154.345 1.00 77.50 631 ARG A N 1
ATOM 5330 C CA . ARG A 1 631 ? -71.426 4.987 155.644 1.00 77.50 631 ARG A CA 1
ATOM 5331 C C . ARG A 1 631 ? -71.906 6.245 156.372 1.00 77.50 631 ARG A C 1
ATOM 5333 O O . ARG A 1 631 ? -72.392 6.115 157.489 1.00 77.50 631 ARG A O 1
ATOM 5340 N N . GLN A 1 632 ? -71.901 7.409 155.718 1.00 77.81 632 GLN A N 1
ATOM 5341 C CA . GLN A 1 632 ? -72.405 8.673 156.282 1.00 77.81 632 GLN A CA 1
ATOM 5342 C C . GLN A 1 632 ? -73.848 8.529 156.795 1.00 77.81 632 GLN A C 1
ATOM 5344 O O . GLN A 1 632 ? -74.086 8.667 157.989 1.00 77.81 632 GLN A O 1
ATOM 5349 N N . ILE A 1 633 ? -74.776 8.056 155.952 1.00 74.06 633 ILE A N 1
ATOM 5350 C CA . ILE A 1 633 ? -76.186 7.808 156.322 1.00 74.06 633 ILE A CA 1
ATOM 5351 C C . ILE A 1 633 ? -76.330 6.830 157.508 1.00 74.06 633 ILE A C 1
ATOM 5353 O O . ILE A 1 633 ? -77.329 6.861 158.233 1.00 74.06 633 ILE A O 1
ATOM 5357 N N . ARG A 1 634 ? -75.370 5.919 157.711 1.00 77.25 634 ARG A N 1
ATOM 5358 C CA . ARG A 1 634 ? -75.364 4.964 158.831 1.00 77.25 634 ARG A CA 1
ATOM 5359 C C . ARG A 1 634 ? -74.839 5.598 160.116 1.00 77.25 634 ARG A C 1
ATOM 5361 O O . ARG A 1 634 ? -75.369 5.289 161.182 1.00 77.25 634 ARG A O 1
ATOM 5368 N N . ASP A 1 635 ? -73.835 6.458 160.019 1.00 77.12 635 ASP A N 1
ATOM 5369 C CA . ASP A 1 635 ? -73.221 7.125 161.164 1.00 77.12 635 ASP A CA 1
ATOM 5370 C C . ASP A 1 635 ? -74.050 8.335 161.636 1.00 77.12 635 ASP A C 1
ATOM 5372 O O . ASP A 1 635 ? -74.240 8.485 162.842 1.00 77.12 635 ASP A O 1
ATOM 5376 N N . ASP A 1 636 ? -74.721 9.060 160.734 1.00 76.25 636 ASP A N 1
ATOM 5377 C CA . ASP A 1 636 ? -75.762 10.048 161.073 1.00 76.25 636 ASP A CA 1
ATOM 5378 C C . ASP A 1 636 ? -76.903 9.399 161.877 1.00 76.25 636 ASP A C 1
ATOM 5380 O O . ASP A 1 636 ? -77.323 9.889 162.929 1.00 76.25 636 ASP A O 1
ATOM 5384 N N . LYS A 1 637 ? -77.377 8.225 161.429 1.00 76.50 637 LYS A N 1
ATOM 5385 C CA . LYS A 1 637 ? -78.395 7.438 162.148 1.00 76.50 637 LYS A CA 1
ATOM 5386 C C . LYS A 1 637 ? -77.901 6.931 163.503 1.00 76.50 637 LYS A C 1
ATOM 5388 O O . LYS A 1 637 ? -78.711 6.789 164.416 1.00 76.50 637 LYS A O 1
ATOM 5393 N N . ARG A 1 638 ? -76.600 6.662 163.661 1.00 75.81 638 ARG A N 1
ATOM 5394 C CA . ARG A 1 638 ? -76.004 6.301 164.959 1.00 75.81 638 ARG A CA 1
ATOM 5395 C C . ARG A 1 638 ? -75.962 7.502 165.899 1.00 75.81 638 ARG A C 1
ATOM 5397 O O . ARG A 1 638 ? -76.393 7.348 167.036 1.00 75.81 638 ARG A O 1
ATOM 5404 N N . ALA A 1 639 ? -75.527 8.669 165.420 1.00 75.19 639 ALA A N 1
ATOM 5405 C CA . ALA A 1 639 ? -75.481 9.909 166.197 1.00 75.19 639 ALA A CA 1
ATOM 5406 C C . ALA A 1 639 ? -76.877 10.345 166.685 1.00 75.19 639 ALA A C 1
ATOM 5408 O O . ALA A 1 639 ? -77.047 10.725 167.845 1.00 75.19 639 ALA A O 1
ATOM 5409 N N . LEU A 1 640 ? -77.900 10.204 165.833 1.00 74.69 640 LEU A N 1
ATOM 5410 C CA . LEU A 1 640 ? -79.296 10.424 166.219 1.00 74.69 640 LEU A CA 1
ATOM 5411 C C . LEU A 1 640 ? -79.727 9.471 167.350 1.00 74.69 640 LEU A C 1
ATOM 5413 O O . LEU A 1 640 ? -80.319 9.900 168.338 1.00 74.69 640 LEU A O 1
ATOM 5417 N N . VAL A 1 641 ? -79.404 8.178 167.232 1.00 77.44 641 VAL A N 1
ATOM 5418 C CA . VAL A 1 641 ? -79.760 7.160 168.235 1.00 77.44 641 VAL A CA 1
ATOM 5419 C C . VAL A 1 641 ? -79.008 7.350 169.556 1.00 77.44 641 VAL A C 1
ATOM 5421 O O . VAL A 1 641 ? -79.605 7.124 170.607 1.00 77.44 641 VAL A O 1
ATOM 5424 N N . THR A 1 642 ? -77.741 7.781 169.555 1.00 75.44 642 THR A N 1
ATOM 5425 C CA . THR A 1 642 ? -77.026 8.098 170.806 1.00 75.44 642 THR A CA 1
ATOM 5426 C C . THR A 1 642 ? -77.619 9.324 171.491 1.00 75.44 642 THR A C 1
ATOM 5428 O O . THR A 1 642 ? -77.910 9.245 172.680 1.00 75.44 642 THR A O 1
ATOM 5431 N N . SER A 1 643 ? -77.926 10.390 170.744 1.00 77.44 643 SER A N 1
ATOM 5432 C CA . SER A 1 643 ? -78.558 11.600 171.292 1.00 77.44 643 SER A CA 1
ATOM 5433 C C . SER A 1 643 ? -79.928 11.316 171.930 1.00 77.44 643 SER A C 1
ATOM 5435 O O . SER A 1 643 ? -80.186 11.745 173.056 1.00 77.44 643 SER A O 1
ATOM 5437 N N . ILE A 1 644 ? -80.779 10.517 171.270 1.00 73.44 644 ILE A N 1
ATOM 5438 C CA . ILE A 1 644 ? -82.063 10.067 171.839 1.00 73.44 644 ILE A CA 1
ATOM 5439 C C . ILE A 1 644 ? -81.835 9.277 173.135 1.00 73.44 644 ILE A C 1
ATOM 5441 O O . ILE A 1 644 ? -82.525 9.497 174.126 1.00 73.44 644 ILE A O 1
ATOM 5445 N N . LYS A 1 645 ? -80.847 8.378 173.155 1.00 74.25 645 LYS A N 1
ATOM 5446 C CA . LYS A 1 645 ? -80.575 7.493 174.294 1.00 74.25 645 LYS A CA 1
ATOM 5447 C C . LYS A 1 645 ? -79.981 8.226 175.503 1.00 74.25 645 LYS A C 1
ATOM 5449 O O . LYS A 1 645 ? -80.276 7.866 176.640 1.00 74.25 645 LYS A O 1
ATOM 5454 N N . GLU A 1 646 ? -79.173 9.255 175.272 1.00 75.00 646 GLU A N 1
ATOM 5455 C CA . GLU A 1 646 ? -78.659 10.155 176.312 1.00 75.00 646 GLU A CA 1
ATOM 5456 C C . GLU A 1 646 ? -79.799 10.989 176.919 1.00 75.00 646 GLU A C 1
ATOM 5458 O O . GLU A 1 646 ? -79.917 11.076 178.144 1.00 75.00 646 GLU A O 1
ATOM 5463 N N . PHE A 1 647 ? -80.708 11.503 176.081 1.00 75.06 647 PHE A N 1
ATOM 5464 C CA . PHE A 1 647 ? -81.932 12.170 176.533 1.00 75.06 647 PHE A CA 1
ATOM 5465 C C . PHE A 1 647 ? -82.839 11.231 177.349 1.00 75.06 647 PHE A C 1
ATOM 5467 O O . PHE A 1 647 ? -83.292 11.607 178.429 1.00 75.06 647 PHE A O 1
ATOM 5474 N N . GLU A 1 648 ? -83.060 9.992 176.893 1.00 74.19 648 GLU A N 1
ATOM 5475 C CA . GLU A 1 648 ? -83.805 8.971 177.645 1.00 74.19 648 GLU A CA 1
ATOM 5476 C C . GLU A 1 648 ? -83.165 8.680 179.011 1.00 74.19 648 GLU A C 1
ATOM 5478 O O . GLU A 1 648 ? -83.878 8.559 180.007 1.00 74.19 648 GLU A O 1
ATOM 5483 N N . GLN A 1 649 ? -81.836 8.573 179.095 1.00 73.00 649 GLN A N 1
ATOM 5484 C CA . GLN A 1 649 ? -81.141 8.311 180.360 1.00 73.00 649 GLN A CA 1
ATOM 5485 C C . GLN A 1 649 ? -81.272 9.482 181.342 1.00 73.00 649 GLN A C 1
ATOM 5487 O O . GLN A 1 649 ? -81.654 9.260 182.493 1.00 73.00 649 GLN A O 1
ATOM 5492 N N . ALA A 1 650 ? -81.055 10.717 180.883 1.00 73.25 650 ALA A N 1
ATOM 5493 C CA . ALA A 1 650 ? -81.247 11.914 181.699 1.00 73.25 650 ALA A CA 1
ATOM 5494 C C . ALA A 1 650 ? -82.713 12.080 182.142 1.00 73.25 650 ALA A C 1
ATOM 5496 O O . ALA A 1 650 ? -82.983 12.405 183.300 1.00 73.25 650 ALA A O 1
ATOM 5497 N N . HIS A 1 651 ? -83.680 11.809 181.259 1.00 73.88 651 HIS A N 1
ATOM 5498 C CA . HIS A 1 651 ? -85.104 11.875 181.593 1.00 73.88 651 HIS A CA 1
ATOM 5499 C C . HIS A 1 651 ? -85.496 10.825 182.645 1.00 73.88 651 HIS A C 1
ATOM 5501 O O . HIS A 1 651 ? -86.175 11.152 183.619 1.00 73.88 651 HIS A O 1
ATOM 5507 N N . ASN A 1 652 ? -85.018 9.584 182.503 1.00 67.62 652 ASN A N 1
ATOM 5508 C CA . ASN A 1 652 ? -85.275 8.528 183.482 1.00 67.62 652 ASN A CA 1
ATOM 5509 C C . ASN A 1 652 ? -84.647 8.842 184.850 1.00 67.62 652 ASN A C 1
ATOM 5511 O O . ASN A 1 652 ? -85.321 8.657 185.859 1.00 67.62 652 ASN A O 1
ATOM 5515 N N . GLN A 1 653 ? -83.422 9.377 184.913 1.00 68.31 653 GLN A N 1
ATOM 5516 C CA . GLN A 1 653 ? -82.802 9.806 186.178 1.00 68.31 653 GLN A CA 1
ATOM 5517 C C . GLN A 1 653 ? -83.642 10.881 186.889 1.00 68.31 653 GLN A C 1
ATOM 5519 O O . GLN A 1 653 ? -84.020 10.699 188.046 1.00 68.31 653 GLN A O 1
ATOM 5524 N N . ASN A 1 654 ? -84.059 11.927 186.166 1.00 69.31 654 ASN A N 1
ATOM 5525 C CA . ASN A 1 654 ? -84.954 12.965 186.697 1.00 69.31 654 ASN A CA 1
ATOM 5526 C C . ASN A 1 654 ? -86.324 12.415 187.160 1.00 69.31 654 ASN A C 1
ATOM 5528 O O . ASN A 1 654 ? -86.951 12.982 188.058 1.00 69.31 654 ASN A O 1
ATOM 5532 N N . MET A 1 655 ? -86.811 11.317 186.568 1.00 64.38 655 MET A N 1
ATOM 5533 C CA . MET A 1 655 ? -88.038 10.643 187.011 1.00 64.38 655 MET A CA 1
ATOM 5534 C C . MET A 1 655 ? -87.837 9.806 188.285 1.00 64.38 655 MET A C 1
ATOM 5536 O O . MET A 1 655 ? -88.733 9.788 189.130 1.00 64.38 655 MET A O 1
ATOM 5540 N N . VAL A 1 656 ? -86.674 9.161 188.460 1.00 63.88 656 VAL A N 1
ATOM 5541 C CA . VAL A 1 656 ? -86.328 8.438 189.700 1.00 63.88 656 VAL A CA 1
ATOM 5542 C C . VAL A 1 656 ? -86.275 9.390 190.894 1.00 63.88 656 VAL A C 1
ATOM 5544 O O . VAL A 1 656 ? -86.831 9.075 191.945 1.00 63.88 656 VAL A O 1
ATOM 5547 N N . GLU A 1 657 ? -85.647 10.556 190.731 1.00 63.34 657 GLU A N 1
ATOM 5548 C CA . GLU A 1 657 ? -85.477 11.534 191.814 1.00 63.34 657 GLU A CA 1
ATOM 5549 C C . GLU A 1 657 ? -86.798 12.186 192.253 1.00 63.34 657 GLU A C 1
ATOM 5551 O O . GLU A 1 657 ? -86.985 12.458 193.439 1.00 63.34 657 GLU A O 1
ATOM 5556 N N . ARG A 1 658 ? -87.743 12.403 191.326 1.00 62.88 658 ARG A N 1
ATOM 5557 C CA . ARG A 1 658 ? -89.016 13.080 191.628 1.00 62.88 658 ARG A CA 1
ATOM 5558 C C . ARG A 1 658 ? -90.064 12.220 192.332 1.00 62.88 658 ARG A C 1
ATOM 5560 O O . ARG A 1 658 ? -90.829 12.765 193.120 1.00 62.88 658 ARG A O 1
ATOM 5567 N N . ASP A 1 659 ? -90.158 10.927 192.018 1.00 64.12 659 ASP A N 1
ATOM 5568 C CA . ASP A 1 659 ? -91.346 10.119 192.352 1.00 64.12 659 ASP A CA 1
ATOM 5569 C C . ASP A 1 659 ? -90.965 8.692 192.817 1.00 64.12 659 ASP A C 1
ATOM 5571 O O . ASP A 1 659 ? -91.487 7.671 192.353 1.00 64.12 659 ASP A O 1
ATOM 5575 N N . THR A 1 660 ? -90.004 8.629 193.749 1.00 63.00 660 THR A N 1
ATOM 5576 C CA . THR A 1 660 ? -89.300 7.410 194.213 1.00 63.00 660 THR A CA 1
ATOM 5577 C C . THR A 1 660 ? -90.204 6.213 194.550 1.00 63.00 660 THR A C 1
ATOM 5579 O O . THR A 1 660 ? -89.822 5.063 194.318 1.00 63.00 660 THR A O 1
ATOM 5582 N N . PHE A 1 661 ? -91.416 6.452 195.065 1.00 61.84 661 PHE A N 1
ATOM 5583 C CA . PHE A 1 661 ? -92.372 5.393 195.407 1.00 61.84 661 PHE A CA 1
ATOM 5584 C C . PHE A 1 661 ? -92.985 4.720 194.166 1.00 61.84 661 PHE A C 1
ATOM 5586 O O . PHE A 1 661 ? -93.093 3.492 194.121 1.00 61.84 661 PHE A O 1
ATOM 5593 N N . LYS A 1 662 ? -93.323 5.489 193.117 1.00 62.88 662 LYS A N 1
ATOM 5594 C CA . LYS A 1 662 ? -93.833 4.924 191.853 1.00 62.88 662 LYS A CA 1
ATOM 5595 C C . LYS A 1 662 ? -92.757 4.130 191.122 1.00 62.88 662 LYS A C 1
ATOM 5597 O O . LYS A 1 662 ? -93.061 3.074 190.566 1.00 62.88 662 LYS A O 1
ATOM 5602 N N . TYR A 1 663 ? -91.505 4.592 191.156 1.00 65.50 663 TYR A N 1
ATOM 5603 C CA . TYR A 1 663 ? -90.410 3.896 190.480 1.00 65.50 663 TYR A CA 1
ATOM 5604 C C . TYR A 1 663 ? -90.202 2.473 191.028 1.00 65.50 663 TYR A C 1
ATOM 5606 O O . TYR A 1 663 ? -90.096 1.532 190.244 1.00 65.50 663 TYR A O 1
ATOM 5614 N N . LYS A 1 664 ? -90.275 2.269 192.352 1.00 63.09 664 LYS A N 1
ATOM 5615 C CA . LYS A 1 664 ? -90.187 0.921 192.955 1.00 63.09 664 LYS A CA 1
ATOM 5616 C C . LYS A 1 664 ? -91.328 -0.018 192.530 1.00 63.09 664 LYS A C 1
ATOM 5618 O O . LYS A 1 664 ? -91.089 -1.201 192.298 1.00 63.09 664 LYS A O 1
ATOM 5623 N N . MET A 1 665 ? -92.551 0.493 192.357 1.00 59.56 665 MET A N 1
ATOM 5624 C CA . MET A 1 665 ? -93.667 -0.293 191.798 1.00 59.56 665 MET A CA 1
ATOM 5625 C C . MET A 1 665 ? -93.466 -0.632 190.307 1.00 59.56 665 MET A C 1
ATOM 5627 O O . MET A 1 665 ? -93.807 -1.735 189.867 1.00 59.56 665 MET A O 1
ATOM 5631 N N . SER A 1 666 ? -92.863 0.279 189.536 1.00 64.94 666 SER A N 1
ATOM 5632 C CA . SER A 1 666 ? -92.462 0.031 188.142 1.00 64.94 666 SER A CA 1
ATOM 5633 C C . SER A 1 666 ? -91.372 -1.047 188.045 1.00 64.94 666 SER A C 1
ATOM 5635 O O . SER A 1 666 ? -91.460 -1.972 187.241 1.00 64.94 666 SER A O 1
ATOM 5637 N N . GLU A 1 667 ? -90.374 -1.019 188.929 1.00 64.62 667 GLU A N 1
ATOM 5638 C CA . GLU A 1 667 ? -89.288 -2.005 188.947 1.00 64.62 667 GLU A CA 1
ATOM 5639 C C . GLU A 1 667 ? -89.782 -3.428 189.285 1.00 64.62 667 GLU A C 1
ATOM 5641 O O . GLU A 1 667 ? -89.392 -4.400 188.626 1.00 64.62 667 GLU A O 1
ATOM 5646 N N . MET A 1 668 ? -90.724 -3.568 190.228 1.00 61.56 668 MET A N 1
ATOM 5647 C CA . MET A 1 668 ? -91.364 -4.861 190.528 1.00 61.56 668 MET A CA 1
ATOM 5648 C C . MET A 1 668 ? -92.248 -5.397 189.388 1.00 61.56 668 MET A C 1
ATOM 5650 O O . MET A 1 668 ? -92.464 -6.606 189.293 1.00 61.56 668 MET A O 1
ATOM 5654 N N . SER A 1 669 ? -92.741 -4.545 188.487 1.00 62.59 669 SER A N 1
ATOM 5655 C CA . SER A 1 669 ? -93.479 -4.991 187.294 1.00 62.59 669 SER A CA 1
ATOM 5656 C C . SER A 1 669 ? -92.544 -5.278 186.105 1.00 62.59 669 SER A C 1
ATOM 5658 O O . SER A 1 669 ? -92.709 -6.294 185.426 1.00 62.59 669 SER A O 1
ATOM 5660 N N . LEU A 1 670 ? -91.480 -4.489 185.916 1.00 63.16 670 LEU A N 1
ATOM 5661 C CA . LEU A 1 670 ? -90.441 -4.708 184.897 1.00 63.16 670 LEU A CA 1
ATOM 5662 C C . LEU A 1 670 ? -89.617 -5.988 185.122 1.00 63.16 670 LEU A C 1
ATOM 5664 O O . LEU A 1 670 ? -89.260 -6.671 184.159 1.00 63.16 670 LEU A O 1
ATOM 5668 N N . THR A 1 671 ? -89.323 -6.347 186.372 1.00 61.72 671 THR A N 1
ATOM 5669 C CA . THR A 1 671 ? -88.627 -7.604 186.715 1.00 61.72 671 THR A CA 1
ATOM 5670 C C . THR A 1 671 ? -89.456 -8.840 186.352 1.00 61.72 671 THR A C 1
ATOM 5672 O O . THR A 1 671 ? -88.928 -9.790 185.766 1.00 61.72 671 THR A O 1
ATOM 5675 N N . ASN A 1 672 ? -90.768 -8.804 186.602 1.00 62.66 672 ASN A N 1
ATOM 5676 C CA . ASN A 1 672 ? -91.695 -9.848 186.161 1.00 62.66 672 ASN A CA 1
ATOM 5677 C C . ASN A 1 672 ? -91.824 -9.898 184.625 1.00 62.66 672 ASN A C 1
ATOM 5679 O O . ASN A 1 672 ? -91.790 -10.985 184.042 1.00 62.66 672 ASN A O 1
ATOM 5683 N N . ALA A 1 673 ? -91.867 -8.744 183.949 1.00 60.28 673 ALA A N 1
ATOM 5684 C CA . ALA A 1 673 ? -91.880 -8.680 182.486 1.00 60.28 673 ALA A CA 1
ATOM 5685 C C . ALA A 1 673 ? -90.633 -9.338 181.859 1.00 60.28 673 ALA A C 1
ATOM 5687 O O . ALA A 1 673 ? -90.774 -10.196 180.981 1.00 60.28 673 ALA A O 1
ATOM 5688 N N . LYS A 1 674 ? -89.422 -9.017 182.348 1.00 63.22 674 LYS A N 1
ATOM 5689 C CA . LYS A 1 674 ? -88.155 -9.604 181.859 1.00 63.22 674 LYS A CA 1
ATOM 5690 C C . LYS A 1 674 ? -88.158 -11.137 181.923 1.00 63.22 674 LYS A C 1
ATOM 5692 O O . LYS A 1 674 ? -87.880 -11.773 180.905 1.00 63.22 674 LYS A O 1
ATOM 5697 N N . LYS A 1 675 ? -88.586 -11.729 183.049 1.00 63.75 675 LYS A N 1
ATOM 5698 C CA . LYS A 1 675 ? -88.727 -13.194 183.206 1.00 63.75 675 LYS A CA 1
ATOM 5699 C C . LYS A 1 675 ? -89.569 -13.833 182.095 1.00 63.75 675 LYS A C 1
ATOM 5701 O O . LYS A 1 675 ? -89.184 -14.859 181.537 1.00 63.75 675 LYS A O 1
ATOM 5706 N N . THR A 1 676 ? -90.701 -13.225 181.728 1.00 62.75 676 THR A N 1
ATOM 5707 C CA . THR A 1 676 ? -91.556 -13.763 180.649 1.00 62.75 676 THR A CA 1
ATOM 5708 C C . THR A 1 676 ? -90.945 -13.621 179.251 1.00 62.75 676 THR A C 1
ATOM 5710 O O . THR A 1 676 ? -91.235 -14.432 178.369 1.00 62.75 676 THR A O 1
ATOM 5713 N N . GLN A 1 677 ? -90.078 -12.628 179.031 1.00 61.41 677 GLN A N 1
ATOM 5714 C CA . GLN A 1 677 ? -89.465 -12.381 177.726 1.00 61.41 677 GLN A CA 1
ATOM 5715 C C . GLN A 1 677 ? -88.282 -13.327 177.450 1.00 61.41 677 GLN A C 1
ATOM 5717 O O . GLN A 1 677 ? -88.128 -13.810 176.325 1.00 61.41 677 GLN A O 1
ATOM 5722 N N . GLU A 1 678 ? -87.496 -13.672 178.474 1.00 61.12 678 GLU A N 1
ATOM 5723 C CA . GLU A 1 678 ? -86.428 -14.682 178.379 1.00 61.12 678 GLU A CA 1
ATOM 5724 C C . GLU A 1 678 ? -86.991 -16.089 178.115 1.00 61.12 678 GLU A C 1
ATOM 5726 O O . GLU A 1 678 ? -86.465 -16.828 177.274 1.00 61.12 678 GLU A O 1
ATOM 5731 N N . LEU A 1 679 ? -88.133 -16.423 178.731 1.00 60.75 679 LEU A N 1
ATOM 5732 C CA . LEU A 1 679 ? -88.891 -17.652 178.459 1.00 60.75 679 LEU A CA 1
ATOM 5733 C C . LEU A 1 679 ? -89.428 -17.740 177.018 1.00 60.75 679 LEU A C 1
ATOM 5735 O O . LEU A 1 679 ? -89.601 -18.845 176.504 1.00 60.75 679 LEU A O 1
ATOM 5739 N N . LYS A 1 680 ? -89.666 -16.611 176.332 1.00 61.72 680 LYS A N 1
ATOM 5740 C CA . LYS A 1 680 ? -90.003 -16.611 174.895 1.00 61.72 680 LYS A CA 1
ATOM 5741 C C . LYS A 1 680 ? -88.767 -16.795 174.015 1.00 61.72 680 LYS A C 1
ATOM 5743 O O . LYS A 1 680 ? -88.758 -17.695 173.177 1.00 61.72 680 LYS A O 1
ATOM 5748 N N . LYS A 1 681 ? -87.698 -16.017 174.236 1.00 60.72 681 LYS A N 1
ATOM 5749 C CA . LYS A 1 681 ? -86.464 -16.104 173.425 1.00 60.72 681 LYS A CA 1
ATOM 5750 C C . LYS A 1 681 ? -85.825 -17.495 173.459 1.00 60.72 681 LYS A C 1
ATOM 5752 O O . LYS A 1 681 ? -85.421 -18.002 172.418 1.00 60.72 681 LYS A O 1
ATOM 5757 N N . SER A 1 682 ? -85.791 -18.135 174.629 1.00 58.53 682 SER A N 1
ATOM 5758 C CA . SER A 1 682 ? -85.285 -19.510 174.797 1.00 58.53 682 SER A CA 1
ATOM 5759 C C . SER A 1 682 ? -86.162 -20.590 174.136 1.00 58.53 682 SER A C 1
ATOM 5761 O O . SER A 1 682 ? -85.691 -21.702 173.891 1.00 58.53 682 SER A O 1
ATOM 5763 N N . ARG A 1 683 ? -87.418 -20.267 173.796 1.00 57.88 683 ARG A N 1
ATOM 5764 C CA . ARG A 1 683 ? -88.321 -21.123 173.011 1.00 57.88 683 ARG A CA 1
ATOM 5765 C C . ARG A 1 683 ? -88.090 -20.947 171.506 1.00 57.88 683 ARG A C 1
ATOM 5767 O O . ARG A 1 683 ? -88.010 -21.934 170.782 1.00 57.88 683 ARG A O 1
ATOM 5774 N N . GLU A 1 684 ? -87.924 -19.708 171.043 1.00 56.84 684 GLU A N 1
ATOM 5775 C CA . GLU A 1 684 ? -87.711 -19.380 169.624 1.00 56.84 684 GLU A CA 1
ATOM 5776 C C . GLU A 1 684 ? -86.358 -19.864 169.079 1.00 56.84 684 GLU A C 1
ATOM 5778 O O . GLU A 1 684 ? -86.301 -20.373 167.957 1.00 56.84 684 GLU A O 1
ATOM 5783 N N . THR A 1 685 ? -85.275 -19.771 169.861 1.00 55.62 685 THR A N 1
ATOM 5784 C CA . THR A 1 685 ? -83.959 -20.287 169.435 1.00 55.62 685 THR A CA 1
ATOM 5785 C C . THR A 1 685 ? -83.951 -21.807 169.283 1.00 55.62 685 THR A C 1
ATOM 5787 O O . THR A 1 685 ? -83.329 -22.311 168.351 1.00 55.62 685 THR A O 1
ATOM 5790 N N . ARG A 1 686 ? -84.703 -22.536 170.122 1.00 53.72 686 ARG A N 1
ATOM 5791 C CA . ARG A 1 686 ? -84.868 -23.994 169.999 1.00 53.72 686 ARG A CA 1
ATOM 5792 C C . ARG A 1 686 ? -85.657 -24.409 168.753 1.00 53.72 686 ARG A C 1
ATOM 5794 O O . ARG A 1 686 ? -85.321 -25.430 168.164 1.00 53.72 686 ARG A O 1
ATOM 5801 N N . LEU A 1 687 ? -86.653 -23.632 168.306 1.00 49.97 687 LEU A N 1
ATOM 5802 C CA . LEU A 1 687 ? -87.358 -23.943 167.051 1.00 49.97 687 LEU A CA 1
ATOM 5803 C C . LEU A 1 687 ? -86.469 -23.741 165.811 1.00 49.97 687 LEU A C 1
ATOM 5805 O O . LEU A 1 687 ? -86.488 -24.570 164.904 1.00 49.97 687 LEU A O 1
ATOM 5809 N N . LYS A 1 688 ? -85.664 -22.670 165.766 1.00 50.81 688 LYS A N 1
ATOM 5810 C CA . LYS A 1 688 ? -84.867 -22.318 164.571 1.00 50.81 688 LYS A CA 1
ATOM 5811 C C . LYS A 1 688 ? -83.640 -23.204 164.307 1.00 50.81 688 LYS A C 1
ATOM 5813 O O . LYS A 1 688 ? -82.967 -22.995 163.305 1.00 50.81 688 LYS A O 1
ATOM 5818 N N . GLN A 1 689 ? -83.362 -24.193 165.156 1.00 48.16 689 GLN A N 1
ATOM 5819 C CA . GLN A 1 689 ? -82.285 -25.174 164.954 1.00 48.16 689 GLN A CA 1
ATOM 5820 C C . GLN A 1 689 ? -82.799 -26.579 164.579 1.00 48.16 689 GLN A C 1
ATOM 5822 O O . GLN A 1 689 ? -82.012 -27.521 164.586 1.00 48.16 689 GLN A O 1
ATOM 5827 N N . SER A 1 690 ? -84.098 -26.746 164.270 1.00 41.34 690 SER A N 1
ATOM 5828 C CA . SER A 1 690 ? -84.730 -28.079 164.244 1.00 41.34 690 SER A CA 1
ATOM 5829 C C . SER A 1 690 ? -85.430 -28.531 162.946 1.00 41.34 690 SER A C 1
ATOM 5831 O O . SER A 1 690 ? -85.695 -29.730 162.853 1.00 41.34 690 SER A O 1
ATOM 5833 N N . GLN A 1 691 ? -85.786 -27.672 161.975 1.00 45.06 691 GLN A N 1
ATOM 5834 C CA . GLN A 1 691 ? -86.597 -28.086 160.801 1.00 45.06 691 GLN A CA 1
ATOM 5835 C C . GLN A 1 691 ? -86.325 -27.286 159.503 1.00 45.06 691 GLN A C 1
ATOM 5837 O O . GLN A 1 691 ? -86.281 -26.062 159.555 1.00 45.06 691 GLN A O 1
ATOM 5842 N N . GLY A 1 692 ? -86.252 -27.993 158.354 1.00 36.53 692 GLY A N 1
ATOM 5843 C CA . GLY A 1 692 ? -86.305 -27.477 156.959 1.00 36.53 692 GLY A CA 1
ATOM 5844 C C . GLY A 1 692 ? -85.054 -26.732 156.450 1.00 36.53 692 GLY A C 1
ATOM 5845 O O . GLY A 1 692 ? -84.682 -25.718 157.023 1.00 36.53 692 GLY A O 1
ATOM 5846 N N . ASN A 1 693 ? -84.303 -27.126 155.410 1.00 35.88 693 ASN A N 1
ATOM 5847 C CA . ASN A 1 693 ? -84.334 -28.223 154.417 1.00 35.88 693 ASN A CA 1
ATOM 5848 C C . ASN A 1 693 ? -85.266 -28.103 153.172 1.00 35.88 693 ASN A C 1
ATOM 5850 O O . ASN A 1 693 ? -86.473 -27.946 153.315 1.00 35.88 693 ASN A O 1
ATOM 5854 N N . GLN A 1 694 ? -84.655 -28.344 151.993 1.00 38.53 694 GLN A N 1
ATOM 5855 C CA . GLN A 1 694 ? -85.163 -28.597 150.618 1.00 38.53 694 GLN A CA 1
ATOM 5856 C C . GLN A 1 694 ? -85.529 -27.453 149.627 1.00 38.53 694 GLN A C 1
ATOM 5858 O O . GLN A 1 694 ? -86.224 -26.499 149.953 1.00 38.53 694 GLN A O 1
ATOM 5863 N N . ASN A 1 695 ? -85.114 -27.700 148.364 1.00 37.56 695 ASN A N 1
ATOM 5864 C CA . ASN A 1 695 ? -85.359 -27.022 147.067 1.00 37.56 695 ASN A CA 1
ATOM 5865 C C . ASN A 1 695 ? -84.795 -25.589 146.884 1.00 37.56 695 ASN A C 1
ATOM 5867 O O . ASN A 1 695 ? -84.850 -24.769 147.789 1.00 37.56 695 ASN A O 1
ATOM 5871 N N . TYR A 1 696 ? -84.201 -25.221 145.734 1.00 31.38 696 TYR A N 1
ATOM 5872 C CA . TYR A 1 696 ? -84.396 -25.698 144.344 1.00 31.38 696 TYR A CA 1
ATOM 5873 C C . TYR A 1 696 ? -83.142 -26.277 143.630 1.00 31.38 696 TYR A C 1
ATOM 5875 O O . TYR A 1 696 ? -82.019 -25.859 143.894 1.00 31.38 696 TYR A O 1
ATOM 5883 N N . ASN A 1 697 ? -83.369 -27.173 142.653 1.00 41.44 697 ASN A N 1
ATOM 5884 C CA . ASN A 1 697 ? -82.441 -27.545 141.555 1.00 41.44 697 ASN A CA 1
ATOM 5885 C C . ASN A 1 697 ? -82.602 -26.569 140.358 1.00 41.44 697 ASN A C 1
ATOM 5887 O O . ASN A 1 697 ? -83.550 -25.793 140.344 1.00 41.44 697 ASN A O 1
ATOM 5891 N N . GLY A 1 698 ? -81.786 -26.548 139.296 1.00 30.95 698 GLY A N 1
ATOM 5892 C CA . GLY A 1 698 ? -80.608 -27.344 138.899 1.00 30.95 698 GLY A CA 1
ATOM 5893 C C . GLY A 1 698 ? -79.731 -26.510 137.932 1.00 30.95 698 GLY A C 1
ATOM 5894 O O . GLY A 1 698 ? -79.861 -25.292 137.910 1.00 30.95 698 GLY A O 1
ATOM 5895 N N . ASN A 1 699 ? -78.837 -27.047 137.096 1.00 29.78 699 ASN A N 1
ATOM 5896 C CA . ASN A 1 699 ? -78.611 -28.431 136.658 1.00 29.78 699 ASN A CA 1
ATOM 5897 C C . ASN A 1 699 ? -77.090 -28.706 136.494 1.00 29.78 699 ASN A C 1
ATOM 5899 O O . ASN A 1 699 ? -76.305 -27.757 136.464 1.00 29.78 699 ASN A O 1
ATOM 5903 N N . GLN A 1 700 ? -76.648 -29.968 136.401 1.00 37.91 700 GLN A N 1
ATOM 5904 C CA . GLN A 1 700 ? -75.218 -30.323 136.448 1.00 37.91 700 GLN A CA 1
ATOM 5905 C C . GLN A 1 700 ? -74.859 -31.583 135.621 1.00 37.91 700 GLN A C 1
ATOM 5907 O O . GLN A 1 700 ? -75.658 -32.506 135.552 1.00 37.91 700 GLN A O 1
ATOM 5912 N N . GLN A 1 701 ? -73.611 -31.635 135.122 1.00 38.53 701 GLN A N 1
ATOM 5913 C CA . GLN A 1 701 ? -72.859 -32.810 134.608 1.00 38.53 701 GLN A CA 1
ATOM 5914 C C . GLN A 1 701 ? -73.286 -33.487 133.284 1.00 38.53 701 GLN A C 1
ATOM 5916 O O . GLN A 1 701 ? -74.402 -33.969 133.151 1.00 38.53 701 GLN A O 1
ATOM 5921 N N . GLN A 1 702 ? -72.315 -33.644 132.367 1.00 32.19 702 GLN A N 1
ATOM 5922 C CA . GLN A 1 702 ? -71.774 -34.906 131.790 1.00 32.19 702 GLN A CA 1
ATOM 5923 C C . GLN A 1 702 ? -70.700 -34.515 130.739 1.00 32.19 702 GLN A C 1
ATOM 5925 O O . GLN A 1 702 ? -70.891 -33.551 130.008 1.00 32.19 702 GLN A O 1
ATOM 5930 N N . GLN A 1 703 ? -69.432 -34.938 130.834 1.00 33.53 703 GLN A N 1
ATOM 5931 C CA . GLN A 1 703 ? -68.799 -36.261 130.637 1.00 33.53 703 GLN A CA 1
ATOM 5932 C C . GLN A 1 703 ? -68.393 -36.584 129.178 1.00 33.53 703 GLN A C 1
ATOM 5934 O O . GLN A 1 703 ? -69.229 -36.816 128.323 1.00 33.53 703 GLN A O 1
ATOM 5939 N N . GLN A 1 704 ? -67.067 -36.632 128.982 1.00 35.00 704 GLN A N 1
ATOM 5940 C CA . GLN A 1 704 ? -66.258 -37.596 128.208 1.00 35.00 704 GLN A CA 1
ATOM 5941 C C . GLN A 1 704 ? -66.607 -38.019 126.754 1.00 35.00 704 GLN A C 1
ATOM 5943 O O . GLN A 1 704 ? -67.612 -38.658 126.493 1.00 35.00 704 GLN A O 1
ATOM 5948 N N . GLN A 1 705 ? -65.560 -37.892 125.918 1.00 34.03 705 GLN A N 1
ATOM 5949 C CA . GLN A 1 705 ? -65.108 -38.801 124.840 1.00 34.03 705 GLN A CA 1
ATOM 5950 C C . GLN A 1 705 ? -65.767 -38.814 123.435 1.00 34.03 705 GLN A C 1
ATOM 5952 O O . GLN A 1 705 ? -66.968 -38.930 123.264 1.00 34.03 705 GLN A O 1
ATOM 5957 N N . GLN A 1 706 ? -64.848 -38.832 122.452 1.00 32.75 706 GLN A N 1
ATOM 5958 C CA . GLN A 1 706 ? -64.848 -39.551 121.163 1.00 32.75 706 GLN A CA 1
ATOM 5959 C C . GLN A 1 706 ? -65.796 -39.163 119.997 1.00 32.75 706 GLN A C 1
ATOM 5961 O O . GLN A 1 706 ? -66.961 -39.528 119.953 1.00 32.75 706 GLN A O 1
ATOM 5966 N N . ASN A 1 707 ? -65.137 -38.605 118.968 1.00 33.56 707 ASN A N 1
ATOM 5967 C CA . ASN A 1 707 ? -65.040 -39.125 117.588 1.00 33.56 707 ASN A CA 1
ATOM 5968 C C . ASN A 1 707 ? -66.103 -38.866 116.485 1.00 33.56 707 ASN A C 1
ATOM 5970 O O . ASN A 1 707 ? -67.273 -39.205 116.598 1.00 33.56 707 ASN A O 1
ATOM 5974 N N . ASP A 1 708 ? -65.524 -38.452 115.344 1.00 33.31 708 ASP A N 1
ATOM 5975 C CA . ASP A 1 708 ? -65.789 -38.835 113.943 1.00 33.31 708 ASP A CA 1
ATOM 5976 C C . ASP A 1 708 ? -66.972 -38.260 113.127 1.00 33.31 708 ASP A C 1
ATOM 5978 O O . ASP A 1 708 ? -68.019 -37.871 113.633 1.00 33.31 708 ASP A O 1
ATOM 5982 N N . MET A 1 709 ? -66.730 -38.268 111.802 1.00 33.00 709 MET A N 1
ATOM 5983 C CA . MET A 1 709 ? -67.566 -37.875 110.648 1.00 33.00 709 MET A CA 1
ATOM 5984 C C . MET A 1 709 ? -67.772 -36.348 110.434 1.00 33.00 709 MET A C 1
ATOM 5986 O O . MET A 1 709 ? -68.295 -35.661 111.301 1.00 33.00 709 MET A O 1
ATOM 5990 N N . GLU A 1 710 ? -67.244 -35.689 109.381 1.00 35.41 710 GLU A N 1
ATOM 5991 C CA . GLU A 1 710 ? -67.479 -35.805 107.907 1.00 35.41 710 GLU A CA 1
ATOM 5992 C C . GLU A 1 710 ? -68.698 -34.977 107.410 1.00 35.41 710 GLU A C 1
ATOM 5994 O O . GLU A 1 710 ? -69.675 -34.865 108.138 1.00 35.41 710 GLU A O 1
ATOM 5999 N N . LEU A 1 711 ? -68.778 -34.318 106.231 1.00 41.69 711 LEU A N 1
ATOM 6000 C CA . LEU A 1 711 ? -67.997 -34.193 104.961 1.00 41.69 711 LEU A CA 1
ATOM 6001 C C . LEU A 1 711 ? -68.219 -32.730 104.383 1.00 41.69 711 LEU A C 1
ATOM 6003 O O . LEU A 1 711 ? -68.427 -31.825 105.188 1.00 41.69 711 LEU A O 1
ATOM 6007 N N . PRO A 1 712 ? -68.218 -32.401 103.061 1.00 51.72 712 PRO A N 1
ATOM 6008 C CA . PRO A 1 712 ? -67.041 -32.180 102.198 1.00 51.72 712 PRO A CA 1
ATOM 6009 C C . PRO A 1 712 ? -67.038 -30.874 101.344 1.00 51.72 712 PRO A C 1
ATOM 6011 O O . PRO A 1 712 ? -68.037 -30.172 101.225 1.00 51.72 712 PRO A O 1
ATOM 6014 N N . GLY A 1 713 ? -65.951 -30.667 100.578 1.00 31.17 713 GLY A N 1
ATOM 6015 C CA . GLY A 1 713 ? -65.975 -29.972 99.270 1.00 31.17 713 GLY A CA 1
ATOM 6016 C C . GLY A 1 713 ? -65.031 -28.761 99.133 1.00 31.17 713 GLY A C 1
ATOM 6017 O O . GLY A 1 713 ? -64.945 -27.944 100.039 1.00 31.17 713 GLY A O 1
ATOM 6018 N N . ALA A 1 714 ? -64.299 -28.558 98.028 1.00 33.28 714 ALA A N 1
ATOM 6019 C CA . ALA A 1 714 ? -64.034 -29.421 96.864 1.00 33.28 714 ALA A CA 1
ATOM 6020 C C . ALA A 1 714 ? -62.671 -29.054 96.216 1.00 33.28 714 ALA A C 1
ATOM 6022 O O . ALA A 1 714 ? -62.168 -27.950 96.419 1.00 33.28 714 ALA A O 1
ATOM 6023 N N . LYS A 1 715 ? -62.069 -29.962 95.427 1.00 40.00 715 LYS A N 1
ATOM 6024 C CA . LYS A 1 715 ? -60.795 -29.744 94.703 1.00 40.00 715 LYS A CA 1
ATOM 6025 C C . LYS A 1 715 ? -60.998 -29.691 93.185 1.00 40.00 715 LYS A C 1
ATOM 6027 O O . LYS A 1 715 ? -61.440 -30.686 92.629 1.00 40.00 715 LYS A O 1
ATOM 6032 N N . TYR A 1 716 ? -60.521 -28.625 92.540 1.00 37.09 716 TYR A N 1
ATOM 6033 C CA . TYR A 1 716 ? -60.028 -28.575 91.148 1.00 37.09 716 TYR A CA 1
ATOM 6034 C C . TYR A 1 716 ? -59.053 -27.380 91.046 1.00 37.09 716 TYR A C 1
ATOM 6036 O O . TYR A 1 716 ? -59.263 -26.384 91.730 1.00 37.09 716 TYR A O 1
ATOM 6044 N N . GLY A 1 717 ? -57.979 -27.383 90.254 1.00 34.22 717 GLY A N 1
ATOM 6045 C CA . GLY A 1 717 ? -57.358 -28.464 89.482 1.00 34.22 717 GLY A CA 1
ATOM 6046 C C . GLY A 1 717 ? -56.139 -27.919 88.718 1.00 34.22 717 GLY A C 1
ATOM 6047 O O . GLY A 1 717 ? -56.231 -26.854 88.116 1.00 34.22 717 GLY A O 1
ATOM 6048 N N . LEU A 1 718 ? -55.001 -28.618 88.759 1.00 45.47 718 LEU A N 1
ATOM 6049 C CA . LEU A 1 718 ? -53.827 -28.318 87.925 1.00 45.47 718 LEU A CA 1
ATOM 6050 C C . LEU A 1 718 ? -53.929 -29.066 86.587 1.00 45.47 718 LEU A C 1
ATOM 6052 O O . LEU A 1 718 ? -54.244 -30.257 86.605 1.00 45.47 718 LEU A O 1
ATOM 6056 N N . PRO A 1 719 ? -53.559 -28.428 85.468 1.00 45.84 719 PRO A N 1
ATOM 6057 C CA . PRO A 1 719 ? -53.028 -29.109 84.297 1.00 45.84 719 PRO A CA 1
ATOM 6058 C C . PRO A 1 719 ? -51.531 -28.799 84.102 1.00 45.84 719 PRO A C 1
ATOM 6060 O O . PRO A 1 719 ? -51.055 -27.699 84.381 1.00 45.84 719 PRO A O 1
ATOM 6063 N N . SER A 1 720 ? -50.797 -29.784 83.594 1.00 39.41 720 SER A N 1
ATOM 6064 C CA . SER A 1 720 ? -49.418 -29.681 83.103 1.00 39.41 720 SER A CA 1
ATOM 6065 C C . SER A 1 720 ? -49.319 -30.379 81.739 1.00 39.41 720 SER A C 1
ATOM 6067 O O . SER A 1 720 ? -50.275 -31.048 81.348 1.00 39.41 720 SER A O 1
ATOM 6069 N N . VAL A 1 721 ? -48.163 -30.248 81.061 1.00 42.38 721 VAL A N 1
ATOM 6070 C CA . VAL A 1 721 ? -47.851 -30.774 79.705 1.00 42.38 721 VAL A CA 1
ATOM 6071 C C . VAL A 1 721 ? -48.764 -30.189 78.591 1.00 42.38 721 VAL A C 1
ATOM 6073 O O . VAL A 1 721 ? -49.882 -29.771 78.865 1.00 42.38 721 VAL A O 1
ATOM 6076 N N . GLN A 1 722 ? -48.377 -30.014 77.321 1.00 40.16 722 GLN A N 1
ATOM 6077 C CA . GLN A 1 722 ? -47.149 -30.281 76.535 1.00 40.16 722 GLN A CA 1
ATOM 6078 C C . GLN A 1 722 ? -46.751 -28.945 75.831 1.00 40.16 722 GLN A C 1
ATOM 6080 O O . GLN A 1 722 ? -47.552 -28.015 75.827 1.00 40.16 722 GLN A O 1
ATOM 6085 N N . GLU A 1 723 ? -45.543 -28.641 75.348 1.00 41.19 723 GLU A N 1
ATOM 6086 C CA . GLU A 1 723 ? -44.569 -29.379 74.523 1.00 41.19 723 GLU A CA 1
ATOM 6087 C C . GLU A 1 723 ? -45.068 -29.729 73.102 1.00 41.19 723 GLU A C 1
ATOM 6089 O O . GLU A 1 723 ? -45.660 -30.780 72.890 1.00 41.19 723 GLU A O 1
ATOM 6094 N N . GLU A 1 724 ? -44.791 -28.854 72.124 1.00 44.97 724 GLU A N 1
ATOM 6095 C CA . GLU A 1 724 ? -44.683 -29.200 70.694 1.00 44.97 724 GLU A CA 1
ATOM 6096 C C . GLU A 1 724 ? -43.781 -28.174 69.960 1.00 44.97 724 GLU A C 1
ATOM 6098 O O . GLU A 1 724 ? -43.383 -27.173 70.567 1.00 44.97 724 GLU A O 1
ATOM 6103 N N . GLN A 1 725 ? -43.389 -28.466 68.710 1.00 38.78 725 GLN A N 1
ATOM 6104 C CA . GLN A 1 725 ? -42.370 -27.745 67.913 1.00 38.78 725 GLN A CA 1
ATOM 6105 C C . GLN A 1 725 ? -42.965 -26.939 66.749 1.00 38.78 725 GLN A C 1
ATOM 6107 O O . GLN A 1 725 ? -43.989 -27.387 66.192 1.00 38.78 725 GLN A O 1
#

Secondary structure (DSSP, 8-state):
--SSHHHHHHHHHHHHHHHHHHHHHTS-HHHHHHHHHHHH-HHHHHHHTHHHHHTTS-HHHIIIIIIHHHHTTHHHHHHHHHHHHHHHHSS--HHHHHHHHHS-------S-----------PPP---PPPP-PPPPP-------------S-TTSS-HHHHHHHHHHHHHHHHHHHHHTTTT------HHHHS--THHHHHHHHHHHHHHHSS------PPPP-TTS-------HHHHHHHHHHHHHHHHHHHHHHHHHHHHSS-HHHHHHHHHHHHHHHHHHHHHHHHHHHHHHHHHHHHHHHHHHHHHHHHHHHHHHHHHHHHHHHHHHHHHHHHHHHHHHHHHHHHHHHHHHHHHHHHHHHHHHHTTTHHHHHHHGGGTTGGGSSSSS------------------------------------TT---TTTTSGGGHHHHHHHHHHHHHHHHHHHHHHHHHHHHHHHHHHHHHHHHHHHHHHHHHHHHHHHHHHHHHHHHHHHHHHHHHHHHHHHHHHHHHHHHHHHHHHHHHHHHHHHHHHHHHHHHHHHHHHHHHHHHHHHHHHHHHHHHHHHHHHHHHHHHHHHHHHHHHHHHHHHHHHHHHHHHHHHHHHHHHHHHHHHHHHHHHHHHHHHHHHHHHHHHHHHHHHHHH-HHHHHHHHHHHHHHHHHHHHHHHHHHHHTTS-----------------------------------

InterPro domains:
  IPR039341 Cilia- and flagella-associated protein 99 [PTHR34649] (24-605)
  IPR060436 CFAP99, V-shaped coiled-coil domain [PF27956] (237-358)